Protein AF-A0A9Q1G4W9-F1 (afdb_monomer_lite)

pLDDT: mean 77.91, std 21.36, range [30.56, 98.06]

Organism: Synaphobranchus kaupii (NCBI:txid118154)

Secondary structure (DSSP, 8-state):
------------------------------------------TTS--TTS-HHHHHHHHHHHHHHHHHHHHHHHHHHHHHHHHHHHHHHHHHHHHHHHHHHHHHHHHHHHHHHHHHHHHTS-------GGG----BTTB--S--TT-----HHHHHHHHHHHHHHHHHHHHHHHHHHHHHHHHHHHHHHHHHHHHHHHHHHHHHHHHHHHHHSS---HHHHHHHTT-HHHHHHHHHHHHHHHHHHHHHHHHHHHHHHHHHHHHHHHHHHHHHHHHHHHHHHHHHHHHHHHHHHHHHHHHHHHHHHHHHHHHHHHHHHHHHHHHHHHHHHHHHHHHHSS--PPPP--PPPP-----------------------------

Sequence (379 aa):
MKKREKAGDEDEQEDSDEDSDEGSDWDELESDEESESGCPLDDSVCPPCMYPELFENTLQLRARKLDLEELIVEERKSCDALRKECDALAKKEKIVQSSLKAAEGDLELFDREKQQKLNELDVVVPLRLHQIEFLTNGVLPSDLSDSLVLNTKTLLSLQDRIRQLLVEKSDQGELYRQARHRHYQLIHDRKDMENRIHELEERCEAMMMAKFGQLVDLEALQTLSGNRVVEELKNDSKIKEAQHTNELKHCKVKLTEAKQALMEVSRKHTERVCTLNCLLKEKKDLEAKLDTRQKKMGAQFRDQRCEEDERHRLQKIVASQAEEMETLRQEITMLSHKGGHVLPPTQSLPSPYHNDRPHPHLRSGGAPSSLPSSQQSLD

Foldseek 3Di:
DDDDDDDDDDDDDDPPPPPPPPPPPPPPPPPPPPDDDDDPDPLVDDDPPDDVVVSVVVVVVVVVVVVVVVVVVVVVVVVVVVVVVVVVVVVVVVVVVVVVVVVVVVVVVVVVVVVVVVVPDDDDDDDDPVVDPDDDVNDDDPDCPVPDDDDPVVVVVVVVVVVVVVVVVVVVVVVVVVVVVVVVVVVVVVVVVVVVVVVVVVVLQVVCCVPPVHDDPPVVVVCVVPDPVVVVVVVVVVVVVVVVVVVVVVVVVVVVVVVVVVVVVVVVVVVVVVVVVVVVVVVVVVVVVVVVVVVVVVVVVVVVVVVVVVVVVVVVVVVVVVVVVVVVVVVVVQVPDPDDDDDDDDDDDDDDDDDDDDDDDDDDDDDDDDDDDDDDDDD

Radius of gyration: 52.62 Å; chains: 1; bounding box: 93×76×180 Å

Structure (mmCIF, N/CA/C/O backbone):
data_AF-A0A9Q1G4W9-F1
#
_entry.id   AF-A0A9Q1G4W9-F1
#
loop_
_atom_site.group_PDB
_atom_site.id
_atom_site.type_symbol
_atom_site.label_atom_id
_atom_site.label_alt_id
_atom_site.label_comp_id
_atom_site.label_asym_id
_atom_site.label_entity_id
_atom_site.label_seq_id
_atom_site.pdbx_PDB_ins_code
_atom_site.Cartn_x
_atom_site.Cartn_y
_atom_site.Cartn_z
_atom_site.occupancy
_atom_site.B_iso_or_equiv
_atom_site.auth_seq_id
_atom_site.auth_comp_id
_atom_site.auth_asym_id
_atom_site.auth_atom_id
_atom_site.pdbx_PDB_model_num
ATOM 1 N N . MET A 1 1 ? 27.874 -20.796 27.595 1.00 43.91 1 MET A N 1
ATOM 2 C CA . MET A 1 1 ? 27.016 -21.060 26.420 1.00 43.91 1 MET A CA 1
ATOM 3 C C . MET A 1 1 ? 26.679 -19.727 25.774 1.00 43.91 1 MET A C 1
ATOM 5 O O . MET A 1 1 ? 26.163 -18.851 26.453 1.00 43.91 1 MET A O 1
ATOM 9 N N . LYS A 1 2 ? 27.098 -19.543 24.518 1.00 39.62 2 LYS A N 1
ATOM 10 C CA . LYS A 1 2 ? 26.954 -18.305 23.738 1.00 39.62 2 LYS A CA 1
ATOM 11 C C . LYS A 1 2 ? 25.473 -18.034 23.451 1.00 39.62 2 LYS A C 1
ATOM 13 O O . LYS A 1 2 ? 24.820 -18.876 22.843 1.00 39.62 2 LYS A O 1
ATOM 18 N N . LYS A 1 3 ? 24.963 -16.869 23.858 1.00 46.75 3 LYS A N 1
ATOM 19 C CA . LYS A 1 3 ? 23.650 -16.367 23.440 1.00 46.75 3 LYS A CA 1
ATOM 20 C C . LYS A 1 3 ? 23.860 -15.605 22.132 1.00 46.75 3 LYS A C 1
ATOM 22 O O . LYS A 1 3 ? 24.519 -14.573 22.123 1.00 46.75 3 LYS A O 1
ATOM 27 N N . ARG A 1 4 ? 23.411 -16.208 21.032 1.00 44.25 4 ARG A N 1
ATOM 28 C CA . ARG A 1 4 ? 23.495 -15.676 19.670 1.00 44.25 4 ARG A CA 1
ATOM 29 C C . ARG A 1 4 ? 22.328 -14.712 19.457 1.00 44.25 4 ARG A C 1
ATOM 31 O O . ARG A 1 4 ? 21.195 -15.041 19.806 1.00 44.25 4 ARG A O 1
ATOM 38 N N . GLU A 1 5 ? 22.656 -13.534 18.948 1.00 38.62 5 GLU A N 1
ATOM 39 C CA . GLU A 1 5 ? 21.749 -12.442 18.607 1.00 38.62 5 GLU A CA 1
ATOM 40 C C . GLU A 1 5 ? 20.739 -12.861 17.535 1.00 38.62 5 GLU A C 1
ATOM 42 O O . GLU A 1 5 ? 21.047 -13.641 16.631 1.00 38.62 5 GLU A O 1
ATOM 47 N N . LYS A 1 6 ? 19.519 -12.339 17.669 1.00 42.19 6 LYS A N 1
ATOM 48 C CA . LYS A 1 6 ? 18.437 -12.456 16.697 1.00 42.19 6 LYS A CA 1
ATOM 49 C C . LYS A 1 6 ? 18.378 -11.120 15.958 1.00 42.19 6 LYS A C 1
ATOM 51 O O . LYS A 1 6 ? 17.926 -10.138 16.535 1.00 42.19 6 LYS A O 1
ATOM 56 N N . ALA A 1 7 ? 18.888 -11.103 14.730 1.00 33.91 7 ALA A N 1
ATOM 57 C CA . ALA A 1 7 ? 18.624 -10.041 13.771 1.00 33.91 7 ALA A CA 1
ATOM 58 C C . ALA A 1 7 ? 17.139 -10.121 13.389 1.00 33.91 7 ALA A C 1
ATOM 60 O O . ALA A 1 7 ? 16.666 -11.184 12.976 1.00 33.91 7 ALA A O 1
ATOM 61 N N . GLY A 1 8 ? 16.411 -9.043 13.666 1.00 32.50 8 GLY A N 1
ATOM 62 C CA . GLY A 1 8 ? 15.056 -8.808 13.192 1.00 32.50 8 GLY A CA 1
ATOM 63 C C . GLY A 1 8 ? 15.147 -8.098 11.853 1.00 32.50 8 GLY A C 1
ATOM 64 O O . GLY A 1 8 ? 15.756 -7.039 11.762 1.00 32.50 8 GLY A O 1
ATOM 65 N N . ASP A 1 9 ? 14.616 -8.787 10.861 1.00 38.16 9 ASP A N 1
ATOM 66 C CA . ASP A 1 9 ? 14.353 -8.398 9.486 1.00 38.16 9 ASP A CA 1
ATOM 67 C C . ASP A 1 9 ? 13.127 -7.468 9.508 1.00 38.16 9 ASP A C 1
ATOM 69 O O . ASP A 1 9 ? 12.034 -7.915 9.859 1.00 38.16 9 ASP A O 1
ATOM 73 N N . GLU A 1 10 ? 13.326 -6.175 9.261 1.00 37.59 10 GLU A N 1
ATOM 74 C CA . GLU A 1 10 ? 12.255 -5.188 9.070 1.00 37.59 10 GLU A CA 1
ATOM 75 C C . GLU A 1 10 ? 12.551 -4.439 7.771 1.00 37.59 10 GLU A C 1
ATOM 77 O O . GLU A 1 10 ? 13.045 -3.314 7.774 1.00 37.59 10 GLU A O 1
ATOM 82 N N . ASP A 1 11 ? 12.284 -5.130 6.664 1.00 36.97 11 ASP A N 1
ATOM 83 C CA . ASP A 1 11 ? 12.221 -4.559 5.328 1.00 36.97 11 ASP A CA 1
ATOM 84 C C . ASP A 1 11 ? 10.753 -4.260 4.961 1.00 36.97 11 ASP A C 1
ATOM 86 O O . ASP A 1 11 ? 9.868 -5.110 5.076 1.00 36.97 11 ASP A O 1
ATOM 90 N N . GLU A 1 12 ? 10.574 -3.024 4.484 1.00 39.44 12 GLU A N 1
ATOM 91 C CA . GLU A 1 12 ? 9.625 -2.571 3.459 1.00 39.44 12 GLU A CA 1
ATOM 92 C C . GLU A 1 12 ? 8.182 -2.195 3.845 1.00 39.44 12 GLU A C 1
ATOM 94 O O . GLU A 1 12 ? 7.279 -3.024 3.945 1.00 39.44 12 GLU A O 1
ATOM 99 N N . GLN A 1 13 ? 7.949 -0.876 3.880 1.00 38.09 13 GLN A N 1
ATOM 100 C CA . GLN A 1 13 ? 6.971 -0.211 3.004 1.00 38.09 13 GLN A CA 1
ATOM 101 C C . GLN A 1 13 ? 7.275 1.298 2.963 1.00 38.09 13 GLN A C 1
ATOM 103 O O . GLN A 1 13 ? 6.731 2.090 3.730 1.00 38.09 13 GLN A O 1
ATOM 108 N N . GLU A 1 14 ? 8.206 1.693 2.092 1.00 37.97 14 GLU A N 1
ATOM 109 C CA . GLU A 1 14 ? 8.273 3.070 1.595 1.00 37.97 14 GLU A CA 1
ATOM 110 C C . GLU A 1 14 ? 7.420 3.127 0.323 1.00 37.97 14 GLU A C 1
ATOM 112 O O . GLU A 1 14 ? 7.836 2.654 -0.734 1.00 37.97 14 GLU A O 1
ATOM 117 N N . ASP A 1 15 ? 6.209 3.677 0.436 1.00 36.97 15 ASP A N 1
ATOM 118 C CA . ASP A 1 15 ? 5.408 4.105 -0.712 1.00 36.97 15 ASP A CA 1
ATOM 119 C C . ASP A 1 15 ? 6.130 5.282 -1.389 1.00 36.97 15 ASP A C 1
ATOM 121 O O . ASP A 1 15 ? 5.952 6.453 -1.042 1.00 36.97 15 ASP A O 1
ATOM 125 N N . SER A 1 16 ? 7.014 4.956 -2.330 1.00 36.72 16 SER A N 1
ATOM 126 C CA . SER A 1 16 ? 7.622 5.913 -3.247 1.00 36.72 16 SER A CA 1
ATOM 127 C C . SER A 1 16 ? 6.663 6.138 -4.415 1.00 36.72 16 SER A C 1
ATOM 129 O O . SER A 1 16 ? 6.808 5.533 -5.475 1.00 36.72 16 SER A O 1
ATOM 131 N N . ASP A 1 17 ? 5.667 7.003 -4.206 1.00 38.59 17 ASP A N 1
ATOM 132 C CA . ASP A 1 17 ? 4.884 7.622 -5.281 1.00 38.59 17 ASP A CA 1
ATOM 133 C C . ASP A 1 17 ? 5.804 8.569 -6.074 1.00 38.59 17 ASP A C 1
ATOM 135 O O . ASP A 1 17 ? 5.882 9.776 -5.830 1.00 38.59 17 ASP A O 1
ATOM 139 N N . GLU A 1 18 ? 6.563 7.996 -7.004 1.00 35.53 18 GLU A N 1
ATOM 140 C CA . GLU A 1 18 ? 7.383 8.724 -7.967 1.00 35.53 18 GLU A CA 1
ATOM 141 C C . GLU A 1 18 ? 6.495 9.084 -9.171 1.00 35.53 18 GLU A C 1
ATOM 143 O O . GLU A 1 18 ? 6.496 8.413 -10.202 1.00 35.53 18 GLU A O 1
ATOM 148 N N . ASP A 1 19 ? 5.677 10.131 -9.011 1.00 38.66 19 ASP A N 1
ATOM 149 C CA . ASP A 1 19 ? 4.977 10.803 -10.116 1.00 38.66 19 ASP A CA 1
ATOM 150 C C . ASP A 1 19 ? 6.038 11.524 -10.967 1.00 38.66 19 ASP A C 1
ATOM 152 O O . ASP A 1 19 ? 6.340 12.708 -10.793 1.00 38.66 19 ASP A O 1
ATOM 156 N N . SER A 1 20 ? 6.686 10.760 -11.845 1.00 40.34 20 SER A N 1
ATOM 157 C CA . SER A 1 20 ? 7.607 11.276 -12.852 1.00 40.34 20 SER A CA 1
ATOM 158 C C . SER A 1 20 ? 6.774 11.791 -14.024 1.00 40.34 20 SER A C 1
ATOM 160 O O . SER A 1 20 ? 6.551 11.103 -15.021 1.00 40.34 20 SER A O 1
ATOM 162 N N . ASP A 1 21 ? 6.237 12.999 -13.855 1.00 42.56 21 ASP A N 1
ATOM 163 C CA . ASP A 1 21 ? 5.591 13.766 -14.917 1.00 42.56 21 ASP A CA 1
ATOM 164 C C . ASP A 1 21 ? 6.689 14.321 -15.840 1.00 42.56 21 ASP A C 1
ATOM 166 O O . ASP A 1 21 ? 7.080 15.488 -15.768 1.00 42.56 21 ASP A O 1
ATOM 170 N N . GLU A 1 22 ? 7.256 13.448 -16.681 1.00 41.25 22 GLU A N 1
ATOM 171 C CA . GLU A 1 22 ? 8.029 13.860 -17.854 1.00 41.25 22 GLU A CA 1
ATOM 172 C C . GLU A 1 22 ? 7.062 14.483 -18.868 1.00 41.25 22 GLU A C 1
ATOM 174 O O . GLU A 1 22 ? 6.638 13.878 -19.857 1.00 41.25 22 GLU A O 1
ATOM 179 N N . GLY A 1 23 ? 6.698 15.736 -18.598 1.00 43.25 23 GLY A N 1
ATOM 180 C CA . GLY A 1 23 ? 6.189 16.656 -19.595 1.00 43.25 23 GLY A CA 1
ATOM 181 C C . GLY A 1 23 ? 7.290 16.896 -20.616 1.00 43.25 23 GLY A C 1
ATOM 182 O O . GLY A 1 23 ? 8.074 17.832 -20.488 1.00 43.25 23 GLY A O 1
ATOM 183 N N . SER A 1 24 ? 7.367 16.021 -21.617 1.00 39.91 24 SER A N 1
ATOM 184 C CA . SER A 1 24 ? 8.093 16.288 -22.849 1.00 39.91 24 SER A CA 1
ATOM 185 C C . SER A 1 24 ? 7.351 17.403 -23.580 1.00 39.91 24 SER A C 1
ATOM 187 O O . SER A 1 24 ? 6.558 17.148 -24.487 1.00 39.91 24 SER A O 1
ATOM 189 N N . ASP A 1 25 ? 7.578 18.633 -23.124 1.00 46.66 25 ASP A N 1
ATOM 190 C CA . ASP A 1 25 ? 7.280 19.852 -23.856 1.00 46.66 25 ASP A CA 1
ATOM 191 C C . ASP A 1 25 ? 8.207 19.844 -25.069 1.00 46.66 25 ASP A C 1
ATOM 193 O O . ASP A 1 25 ? 9.359 20.280 -25.033 1.00 46.66 25 ASP A O 1
ATOM 197 N N . TRP A 1 26 ? 7.744 19.180 -26.125 1.00 44.66 26 TRP A N 1
ATOM 198 C CA . TRP A 1 26 ? 8.290 19.384 -27.449 1.00 44.66 26 TRP A CA 1
ATOM 199 C C . TRP A 1 26 ? 7.896 20.803 -27.818 1.00 44.66 26 TRP A C 1
ATOM 201 O O . TRP A 1 26 ? 6.848 21.000 -28.431 1.00 44.66 26 TRP A O 1
ATOM 211 N N . ASP A 1 27 ? 8.721 21.763 -27.389 1.00 43.75 27 ASP A N 1
ATOM 212 C CA . ASP A 1 27 ? 8.753 23.106 -27.942 1.00 43.75 27 ASP A CA 1
ATOM 213 C C . ASP A 1 27 ? 8.674 22.930 -29.458 1.00 43.75 27 ASP A C 1
ATOM 215 O O . ASP A 1 27 ? 9.600 22.430 -30.110 1.00 43.75 27 ASP A O 1
ATOM 219 N N . GLU A 1 28 ? 7.501 23.256 -29.992 1.00 48.75 28 GLU A N 1
ATOM 220 C CA . GLU A 1 28 ? 7.238 23.402 -31.406 1.00 48.75 28 GLU A CA 1
ATOM 221 C C . GLU A 1 28 ? 8.111 24.579 -31.833 1.00 48.75 28 GLU A C 1
ATOM 223 O O . GLU A 1 28 ? 7.704 25.738 -31.809 1.00 48.75 28 GLU A O 1
ATOM 228 N N . LEU A 1 29 ? 9.381 24.273 -32.117 1.00 43.78 29 LEU A N 1
ATOM 229 C CA . LEU A 1 29 ? 10.291 25.152 -32.819 1.00 43.78 29 LEU A CA 1
ATOM 230 C C . LEU A 1 29 ? 9.675 25.339 -34.199 1.00 43.78 29 LEU A C 1
ATOM 232 O O . LEU A 1 29 ? 9.968 24.604 -35.144 1.00 43.78 29 LEU A O 1
ATOM 236 N N . GLU A 1 30 ? 8.765 26.304 -34.267 1.00 51.41 30 GLU A N 1
ATOM 237 C CA . GLU A 1 30 ? 8.301 26.942 -35.478 1.00 51.41 30 GLU A CA 1
ATOM 238 C C . GLU A 1 30 ? 9.562 27.506 -36.135 1.00 51.41 30 GLU A C 1
ATOM 240 O O . GLU A 1 30 ? 10.079 28.572 -35.797 1.00 51.41 30 GLU A O 1
ATOM 245 N N . SER A 1 31 ? 10.159 26.673 -36.983 1.00 41.03 31 SER A N 1
ATOM 246 C CA . SER A 1 31 ? 11.290 27.033 -37.809 1.00 41.03 31 SER A CA 1
ATOM 247 C C . SER A 1 31 ? 10.754 28.021 -38.831 1.00 41.03 31 SER A C 1
ATOM 249 O O . SER A 1 31 ? 10.322 27.631 -39.915 1.00 41.03 31 SER A O 1
ATOM 251 N N . ASP A 1 32 ? 10.746 29.298 -38.454 1.00 46.50 32 ASP A N 1
ATOM 252 C CA . ASP A 1 32 ? 10.592 30.430 -39.360 1.00 46.50 32 ASP A CA 1
ATOM 253 C C . ASP A 1 32 ? 11.854 30.502 -40.234 1.00 46.50 32 ASP A C 1
ATOM 255 O O . ASP A 1 32 ? 12.732 31.352 -40.082 1.00 46.50 32 ASP A O 1
ATOM 259 N N . GLU A 1 33 ? 11.997 29.514 -41.122 1.00 43.78 33 GLU A N 1
ATOM 260 C CA . GLU A 1 33 ? 12.833 29.660 -42.299 1.00 43.78 33 GLU A CA 1
ATOM 261 C C . GLU A 1 33 ? 12.094 30.613 -43.236 1.00 43.78 33 GLU A C 1
ATOM 263 O O . GLU A 1 33 ? 11.344 30.201 -44.124 1.00 43.78 33 GLU A O 1
ATOM 268 N N . GLU A 1 34 ? 12.330 31.909 -43.030 1.00 52.03 34 GLU A N 1
ATOM 269 C CA . GLU A 1 34 ? 12.136 32.946 -44.038 1.00 52.03 34 GLU A CA 1
ATOM 270 C C . GLU A 1 34 ? 13.060 32.620 -45.227 1.00 52.03 34 GLU A C 1
ATOM 272 O O . GLU A 1 34 ? 14.165 33.144 -45.381 1.00 52.03 34 GLU A O 1
ATOM 277 N N . SER A 1 35 ? 12.631 31.655 -46.042 1.00 44.66 35 SER A N 1
ATOM 278 C CA . SER A 1 35 ? 13.308 31.231 -47.256 1.00 44.66 35 SER A CA 1
ATOM 279 C C . SER A 1 35 ? 12.804 32.070 -48.422 1.00 44.66 35 SER A C 1
ATOM 281 O O . SER A 1 35 ? 11.623 32.070 -48.775 1.00 44.66 35 SER A O 1
ATOM 283 N N . GLU A 1 36 ? 13.749 32.824 -48.973 1.00 47.97 36 GLU A N 1
ATOM 284 C CA . GLU A 1 36 ? 13.746 33.514 -50.255 1.00 47.97 36 GLU A CA 1
ATOM 285 C C 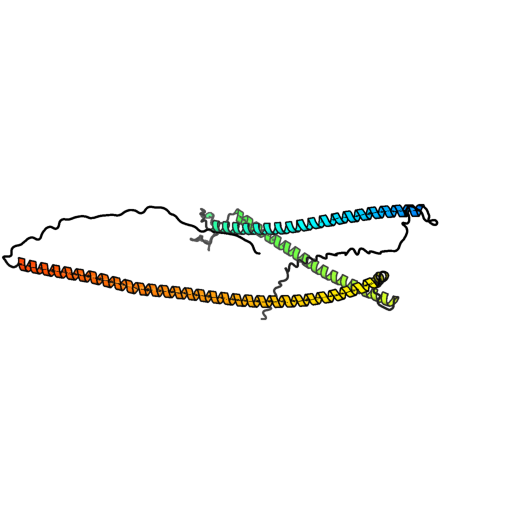. GLU A 1 36 ? 12.626 33.122 -51.234 1.00 47.97 36 GLU A C 1
ATOM 287 O O . GLU A 1 36 ? 12.597 32.023 -51.777 1.00 47.97 36 GLU A O 1
ATOM 292 N N . SER A 1 37 ? 11.786 34.107 -51.566 1.00 51.81 37 SER A N 1
ATOM 293 C CA . SER A 1 37 ? 11.359 34.447 -52.934 1.00 51.81 37 SER A CA 1
ATOM 294 C C . SER A 1 37 ? 11.455 33.326 -53.994 1.00 51.81 37 SER A C 1
ATOM 296 O O . SER A 1 37 ? 12.157 33.460 -55.000 1.00 51.81 37 SER A O 1
ATOM 298 N N . GLY A 1 38 ? 10.675 32.261 -53.835 1.00 44.47 38 GLY A N 1
ATOM 299 C CA . GLY A 1 38 ? 10.291 31.358 -54.914 1.00 44.47 38 GLY A CA 1
ATOM 300 C C . GLY A 1 38 ? 8.880 31.713 -55.366 1.00 44.47 38 GLY A C 1
ATOM 301 O O . GLY A 1 38 ? 7.966 31.762 -54.547 1.00 44.47 38 GLY A O 1
ATOM 302 N N . CYS A 1 39 ? 8.675 31.988 -56.658 1.00 49.97 39 CYS A N 1
ATOM 303 C CA . CYS A 1 39 ? 7.319 32.073 -57.214 1.00 49.97 39 CYS A CA 1
ATOM 304 C C . CYS A 1 39 ? 6.518 30.826 -56.795 1.00 49.97 39 CYS A C 1
ATOM 306 O O . CYS A 1 39 ? 7.111 29.746 -56.801 1.00 49.97 39 CYS A O 1
ATOM 308 N N . PRO A 1 40 ? 5.209 30.934 -56.488 1.00 49.94 40 PRO A N 1
ATOM 309 C CA . PRO A 1 40 ? 4.369 29.770 -56.232 1.00 49.94 40 PRO A CA 1
ATOM 310 C C . PRO A 1 40 ? 4.474 28.833 -57.435 1.00 49.94 40 PRO A C 1
ATOM 312 O O . PRO A 1 40 ? 3.951 29.130 -58.511 1.00 49.94 40 PRO A O 1
ATOM 315 N N . LEU A 1 41 ? 5.243 27.755 -57.294 1.00 57.28 41 LEU A N 1
ATOM 316 C CA . LEU A 1 41 ? 5.307 26.722 -58.310 1.00 57.28 41 LEU A CA 1
ATOM 317 C C . LEU A 1 41 ? 3.948 26.040 -58.270 1.00 57.28 41 LEU A C 1
ATOM 319 O O . LEU A 1 41 ? 3.539 25.507 -57.243 1.00 57.28 41 LEU A O 1
ATOM 323 N N . ASP A 1 42 ? 3.224 26.144 -59.375 1.00 60.91 42 ASP A N 1
ATOM 324 C CA . ASP A 1 42 ? 1.943 25.484 -59.543 1.00 60.91 42 ASP A CA 1
ATOM 325 C C . ASP A 1 42 ? 2.171 23.967 -59.522 1.00 60.91 42 ASP A C 1
ATOM 327 O O . ASP A 1 42 ? 2.592 23.367 -60.513 1.00 60.91 42 ASP A O 1
ATOM 331 N N . ASP A 1 43 ? 1.906 23.361 -58.364 1.00 62.53 43 ASP A N 1
ATOM 332 C CA . ASP A 1 43 ? 1.990 21.923 -58.092 1.00 62.53 43 ASP A CA 1
ATOM 333 C C . ASP A 1 43 ? 1.112 21.076 -59.038 1.00 62.53 43 ASP A C 1
ATOM 335 O O . ASP A 1 43 ? 1.184 19.849 -59.009 1.00 62.53 43 ASP A O 1
ATOM 339 N N . SER A 1 44 ? 0.283 21.698 -59.885 1.00 64.50 44 SER A N 1
ATOM 340 C CA . SER A 1 44 ? -0.507 21.013 -60.909 1.00 64.50 44 SER A CA 1
ATOM 341 C C . SER A 1 44 ? 0.236 20.782 -62.236 1.00 64.50 44 SER A C 1
ATOM 343 O O . SER A 1 44 ? -0.241 20.014 -63.077 1.00 64.50 44 SER A O 1
ATOM 345 N N . VAL A 1 45 ? 1.419 21.380 -62.438 1.00 71.25 45 VAL A N 1
ATOM 346 C CA . VAL A 1 45 ? 2.174 21.282 -63.699 1.00 71.25 45 VAL A CA 1
ATOM 347 C C . VAL A 1 45 ? 3.308 20.260 -63.596 1.00 71.25 45 VAL A C 1
ATOM 349 O O . VAL A 1 45 ? 4.305 20.468 -62.908 1.00 71.25 45 VAL A O 1
ATOM 352 N N . CYS A 1 46 ? 3.189 19.163 -64.351 1.00 72.56 46 CYS A N 1
ATOM 353 C CA . CYS A 1 46 ? 4.237 18.146 -64.452 1.00 72.56 46 CYS A CA 1
ATOM 354 C C . CYS A 1 46 ? 5.522 18.740 -65.072 1.00 72.56 46 CYS A C 1
ATOM 356 O O . CYS A 1 46 ? 5.465 19.281 -66.183 1.00 72.56 46 CYS A O 1
ATOM 358 N N . PRO A 1 47 ? 6.696 18.609 -64.423 1.00 77.81 47 PRO A N 1
ATOM 359 C CA . PRO A 1 47 ? 7.954 19.107 -64.969 1.00 77.81 47 PRO A CA 1
ATOM 360 C C . PRO A 1 47 ? 8.312 18.480 -66.334 1.00 77.81 47 PRO A C 1
ATOM 362 O O . PRO A 1 47 ? 8.019 17.301 -66.556 1.00 77.81 47 PRO A O 1
ATOM 365 N N . PRO A 1 48 ? 9.013 19.202 -67.238 1.00 66.69 48 PRO A N 1
ATOM 366 C CA . PRO A 1 48 ? 9.213 18.798 -68.642 1.00 66.69 48 PRO A CA 1
ATOM 367 C C . PRO A 1 48 ? 10.013 17.503 -68.884 1.00 66.69 48 PRO A C 1
ATOM 369 O O . PRO A 1 48 ? 10.151 17.071 -70.025 1.00 66.69 48 PRO A O 1
ATOM 372 N N . CYS A 1 49 ? 10.581 16.899 -67.841 1.00 60.59 49 CYS A N 1
ATOM 373 C CA . CYS A 1 49 ? 11.455 15.725 -67.899 1.00 60.59 49 CYS A CA 1
ATOM 374 C C . CYS A 1 49 ? 10.971 14.554 -67.025 1.00 60.59 49 CYS A C 1
ATOM 376 O O . CYS A 1 49 ? 11.717 13.598 -66.813 1.00 60.59 49 CYS A O 1
ATOM 378 N N . MET A 1 50 ? 9.735 14.614 -66.522 1.00 73.44 50 MET A N 1
ATOM 379 C CA . MET A 1 50 ? 9.156 13.588 -65.654 1.00 73.44 50 MET A CA 1
ATOM 380 C C . MET A 1 50 ? 8.049 12.794 -66.349 1.00 73.44 50 MET A C 1
ATOM 382 O O . MET A 1 50 ? 7.301 13.319 -67.172 1.00 73.44 50 MET A O 1
ATOM 386 N N . TYR A 1 51 ? 7.938 11.510 -66.001 1.00 81.25 51 TYR A N 1
ATOM 387 C CA . TYR A 1 51 ? 6.838 10.661 -66.448 1.00 81.25 51 TYR A CA 1
ATOM 388 C C . TYR A 1 51 ? 5.529 11.126 -65.781 1.00 81.25 51 TYR A C 1
ATOM 390 O O . TYR A 1 51 ? 5.481 11.156 -64.548 1.00 81.25 51 TYR A O 1
ATOM 398 N N . PRO A 1 52 ? 4.467 11.449 -66.545 1.00 80.31 52 PRO A N 1
ATOM 399 C CA . PRO A 1 52 ? 3.218 11.991 -65.995 1.00 80.31 52 PRO A CA 1
ATOM 400 C C . PRO A 1 52 ? 2.567 11.107 -64.922 1.00 80.31 52 PRO A C 1
ATOM 402 O O . PRO A 1 52 ? 2.089 11.615 -63.913 1.00 80.31 52 PRO A O 1
ATOM 405 N N . GLU A 1 53 ? 2.627 9.781 -65.089 1.00 83.38 53 GLU A N 1
ATOM 406 C CA . GLU A 1 53 ? 2.088 8.810 -64.123 1.00 83.38 53 GLU A CA 1
ATOM 407 C C . GLU A 1 53 ? 2.797 8.880 -62.759 1.00 83.38 53 GLU A C 1
ATOM 409 O O . GLU A 1 53 ? 2.167 8.732 -61.713 1.00 83.38 53 GLU A O 1
ATOM 414 N N . LEU A 1 54 ? 4.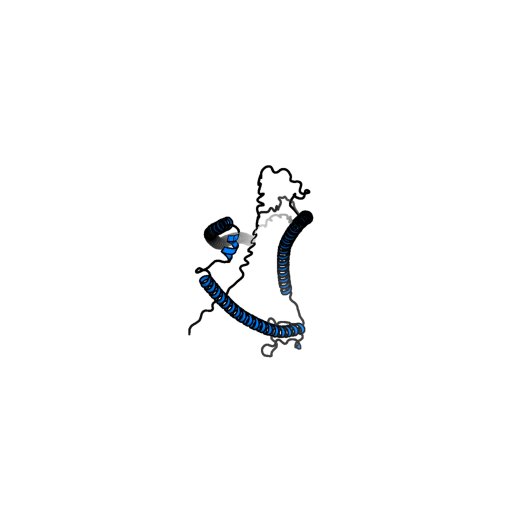111 9.137 -62.750 1.00 83.06 54 LEU A N 1
ATOM 415 C CA . LEU A 1 54 ? 4.890 9.268 -61.516 1.00 83.06 54 LEU A CA 1
ATOM 416 C C . LEU A 1 54 ? 4.532 10.563 -60.775 1.00 83.06 54 LEU A C 1
ATOM 418 O O . LEU A 1 54 ? 4.455 10.571 -59.547 1.00 83.06 54 LEU A O 1
ATOM 422 N N . PHE A 1 55 ? 4.295 11.647 -61.516 1.00 84.19 55 PHE A N 1
ATOM 423 C CA . PHE A 1 55 ? 3.885 12.933 -60.957 1.00 84.19 55 PHE A CA 1
ATOM 424 C C . PHE A 1 55 ? 2.484 12.859 -60.331 1.00 84.19 55 PHE A C 1
ATOM 426 O O . PHE A 1 55 ? 2.311 13.246 -59.177 1.00 84.19 55 PHE A O 1
ATOM 433 N N . GLU A 1 56 ? 1.512 12.268 -61.031 1.00 86.00 56 GLU A N 1
ATOM 434 C CA . GLU A 1 56 ? 0.150 12.081 -60.513 1.00 86.00 56 GLU A CA 1
ATOM 435 C C . GLU A 1 56 ? 0.123 11.166 -59.277 1.00 86.00 56 GLU A C 1
ATOM 437 O O . GLU A 1 56 ? -0.521 11.489 -58.279 1.00 86.00 56 GLU A O 1
ATOM 442 N N . ASN A 1 57 ? 0.893 10.073 -59.289 1.00 89.25 57 ASN A N 1
ATOM 443 C CA . ASN A 1 57 ? 1.051 9.207 -58.119 1.00 89.25 57 ASN A CA 1
ATOM 444 C C . ASN A 1 57 ? 1.664 9.973 -56.932 1.00 89.25 57 ASN A C 1
ATOM 446 O O . ASN A 1 57 ? 1.182 9.867 -55.808 1.00 89.25 57 ASN A O 1
ATOM 450 N N . THR A 1 58 ? 2.665 10.823 -57.177 1.00 88.00 58 THR A N 1
ATOM 451 C CA . THR A 1 58 ? 3.280 11.655 -56.129 1.00 88.00 58 THR A CA 1
ATOM 452 C C . THR A 1 58 ? 2.274 12.633 -55.510 1.00 88.00 58 THR A C 1
ATOM 454 O O . THR A 1 58 ? 2.251 12.786 -54.288 1.00 88.00 58 THR A O 1
ATOM 457 N N . LEU A 1 59 ? 1.405 13.253 -56.316 1.00 86.62 59 LEU A N 1
ATOM 458 C CA . LEU A 1 59 ? 0.331 14.124 -55.820 1.00 86.62 59 LEU A CA 1
ATOM 459 C C . LEU A 1 59 ? -0.706 13.348 -54.997 1.00 86.62 59 LEU A C 1
ATOM 461 O O . LEU A 1 59 ? -1.096 13.802 -53.922 1.00 86.62 59 LEU A O 1
ATOM 465 N N . GLN A 1 60 ? -1.106 12.156 -55.447 1.00 90.38 60 GLN A N 1
ATOM 466 C CA . GLN A 1 60 ? -2.019 11.287 -54.697 1.00 90.38 60 GLN A CA 1
ATOM 467 C C . GLN A 1 60 ? -1.410 10.821 -53.368 1.00 90.38 60 GLN A C 1
ATOM 469 O O . GLN A 1 60 ? -2.089 10.824 -52.342 1.00 90.38 60 GLN A O 1
ATOM 474 N N . LEU A 1 61 ? -0.124 10.454 -53.356 1.00 91.06 61 LEU A N 1
ATOM 475 C CA . LEU A 1 61 ? 0.597 10.095 -52.134 1.00 91.06 61 LEU A CA 1
ATOM 476 C C . LEU A 1 61 ? 0.713 11.284 -51.177 1.00 91.06 61 LEU A C 1
ATOM 478 O O . LEU A 1 61 ? 0.584 11.091 -49.972 1.00 91.06 61 LEU A O 1
ATOM 482 N N . ARG A 1 62 ? 0.909 12.503 -51.694 1.00 92.00 62 ARG A N 1
ATOM 483 C CA . ARG A 1 62 ? 0.929 13.733 -50.890 1.00 92.00 62 ARG A CA 1
ATOM 484 C C . ARG A 1 62 ? -0.436 14.017 -50.261 1.00 92.00 62 ARG A C 1
ATOM 486 O O . ARG A 1 62 ? -0.489 14.269 -49.064 1.00 92.00 62 ARG A O 1
ATOM 493 N N . ALA A 1 63 ? -1.519 13.923 -51.033 1.00 92.50 63 ALA A N 1
ATOM 494 C CA . ALA A 1 63 ? -2.879 14.082 -50.515 1.00 92.50 63 ALA A CA 1
ATOM 495 C C . ALA A 1 63 ? -3.183 13.036 -49.431 1.00 92.50 63 ALA A C 1
ATOM 497 O O . ALA A 1 63 ? -3.556 13.384 -48.318 1.00 92.50 63 ALA A O 1
ATOM 498 N N . ARG A 1 64 ? -2.878 11.760 -49.701 1.00 94.56 64 ARG A N 1
ATOM 499 C CA . ARG A 1 64 ? -3.049 10.680 -48.723 1.00 94.56 64 ARG A CA 1
ATOM 500 C C . ARG A 1 64 ? -2.184 10.866 -47.472 1.00 94.56 64 ARG A C 1
ATOM 502 O O . ARG A 1 64 ? -2.596 10.463 -46.390 1.00 94.56 64 ARG A O 1
ATOM 509 N N . LYS A 1 65 ? -0.977 11.428 -47.603 1.00 94.75 65 LYS A N 1
ATOM 510 C CA . LYS A 1 65 ? -0.115 11.762 -46.461 1.00 94.75 65 LYS A CA 1
ATOM 511 C C . LYS A 1 65 ? -0.779 12.819 -45.579 1.00 94.75 65 LYS A C 1
ATOM 513 O O . LYS A 1 65 ? -0.809 12.621 -44.373 1.00 94.75 65 LYS A O 1
ATOM 518 N N . LEU A 1 66 ? -1.333 13.876 -46.176 1.00 94.12 66 LEU A N 1
ATOM 519 C CA . LEU A 1 66 ? -2.044 14.931 -45.448 1.00 94.12 66 LEU A CA 1
ATOM 520 C C . LEU A 1 66 ? -3.272 14.382 -44.709 1.00 94.12 66 LEU A C 1
ATOM 522 O O . LEU A 1 66 ? -3.415 14.651 -43.522 1.00 94.12 66 LEU A O 1
ATOM 526 N N . ASP A 1 67 ? -4.081 13.535 -45.356 1.00 96.00 67 ASP A N 1
ATOM 527 C CA . ASP A 1 67 ? -5.234 12.888 -44.706 1.00 96.00 67 ASP A CA 1
ATOM 528 C C . ASP A 1 67 ? -4.801 12.040 -43.491 1.00 96.00 67 ASP A C 1
ATOM 530 O O . ASP A 1 67 ? -5.451 12.029 -42.447 1.00 96.00 67 ASP A O 1
ATOM 534 N N . LEU A 1 68 ? -3.679 11.316 -43.611 1.00 94.25 68 LEU A N 1
ATOM 535 C CA . LEU A 1 68 ? -3.123 10.527 -42.509 1.00 94.25 68 LEU A CA 1
ATOM 536 C C . LEU A 1 68 ? -2.556 11.409 -41.391 1.00 94.25 68 LEU A C 1
ATOM 538 O O . LEU A 1 68 ? -2.683 11.050 -40.224 1.00 94.25 68 LEU A O 1
ATOM 542 N N . GLU A 1 69 ? -1.930 12.538 -41.722 1.00 94.94 69 GLU A N 1
ATOM 543 C CA . GLU A 1 69 ? -1.433 13.509 -40.741 1.00 94.94 69 GLU A CA 1
ATOM 544 C C . GLU A 1 69 ? -2.591 14.144 -39.959 1.00 94.94 69 GLU A C 1
ATOM 546 O O . GLU A 1 69 ? -2.515 14.213 -38.732 1.00 94.94 69 GLU A O 1
ATOM 551 N N . GLU A 1 70 ? -3.689 14.510 -40.627 1.00 96.31 70 GLU A N 1
ATOM 552 C CA . GLU A 1 70 ? -4.908 15.006 -39.976 1.00 96.31 70 GLU A CA 1
ATOM 553 C C . GLU A 1 70 ? -5.504 13.953 -39.031 1.00 96.31 70 GLU A C 1
ATOM 555 O O . GLU A 1 70 ? -5.719 14.243 -37.852 1.00 96.31 70 GLU A O 1
ATOM 560 N N . LEU A 1 71 ? -5.645 12.702 -39.487 1.00 97.00 71 LEU A N 1
ATOM 561 C CA . LEU A 1 71 ? -6.105 11.588 -38.647 1.00 97.00 71 LEU A CA 1
ATOM 562 C C . LEU A 1 71 ? -5.197 11.352 -37.431 1.00 97.00 71 LEU A C 1
ATOM 564 O O . LEU A 1 71 ? -5.688 11.105 -36.332 1.00 97.00 71 LEU A O 1
ATOM 568 N N . ILE A 1 72 ? -3.873 11.445 -37.593 1.00 94.69 72 ILE A N 1
ATOM 569 C CA . ILE A 1 72 ? -2.926 11.316 -36.475 1.00 94.69 72 ILE A CA 1
ATOM 570 C C . ILE A 1 72 ? -3.127 12.450 -35.467 1.00 94.69 72 ILE A C 1
ATOM 572 O O . ILE A 1 72 ? -3.086 12.204 -34.261 1.00 94.69 72 ILE A O 1
ATOM 576 N N . VAL A 1 73 ? -3.334 13.684 -35.928 1.00 96.75 73 VAL A N 1
ATOM 577 C CA . VAL A 1 73 ? -3.583 14.832 -35.046 1.00 96.75 73 VAL A CA 1
ATOM 578 C C . VAL A 1 73 ? -4.913 14.677 -34.302 1.00 96.75 73 VAL A C 1
ATOM 580 O O . VAL A 1 73 ? -4.978 14.969 -33.107 1.00 96.75 73 VAL A O 1
ATOM 583 N N . GLU A 1 74 ? -5.965 14.199 -34.965 1.00 97.00 74 GLU A N 1
ATOM 584 C CA . GLU A 1 74 ? -7.261 13.921 -34.335 1.00 97.00 74 GLU A CA 1
ATOM 585 C C . GLU A 1 74 ? -7.176 12.798 -33.294 1.00 97.00 74 GLU A C 1
ATOM 587 O O . GLU A 1 74 ? -7.638 12.972 -32.163 1.00 97.00 74 GLU A O 1
ATOM 592 N N . GLU A 1 75 ? -6.524 11.682 -33.626 1.00 95.12 75 GLU A N 1
ATOM 593 C CA . GLU A 1 75 ? -6.305 10.571 -32.694 1.00 95.12 75 GLU A CA 1
ATOM 594 C C . GLU A 1 75 ? -5.448 10.995 -31.495 1.00 95.12 75 GLU A C 1
ATOM 596 O O . GLU A 1 75 ? -5.754 10.636 -30.358 1.00 95.12 75 GLU A O 1
ATOM 601 N N . ARG A 1 76 ? -4.421 11.832 -31.701 1.00 95.88 76 ARG A N 1
ATOM 602 C CA . ARG A 1 76 ? -3.636 12.415 -30.597 1.00 95.88 76 ARG A CA 1
ATOM 603 C C . ARG A 1 76 ? -4.503 13.263 -29.668 1.00 95.88 76 ARG A C 1
ATOM 605 O O . ARG A 1 76 ? -4.468 13.056 -28.458 1.00 95.88 76 ARG A O 1
ATOM 612 N N . LYS A 1 77 ? -5.344 14.147 -30.217 1.00 97.81 77 LYS A N 1
ATOM 613 C CA . LYS A 1 77 ? -6.299 14.943 -29.422 1.00 97.81 77 LYS A CA 1
ATOM 614 C C . LYS A 1 77 ? -7.264 14.052 -28.633 1.00 97.81 77 LYS A C 1
ATOM 616 O O . LYS A 1 77 ? -7.572 14.363 -27.483 1.00 97.81 77 LYS A O 1
ATOM 621 N N . SER A 1 78 ? -7.721 12.948 -29.228 1.00 96.69 78 SER A N 1
ATOM 622 C CA . SER A 1 78 ? -8.562 11.945 -28.563 1.00 96.69 78 SER A CA 1
ATOM 623 C C . SER A 1 78 ? -7.820 11.245 -27.415 1.00 96.69 78 SER A C 1
ATOM 625 O O . SER A 1 78 ? -8.343 11.154 -26.303 1.00 96.69 78 SER A O 1
ATOM 627 N N . CYS A 1 79 ? -6.568 10.835 -27.637 1.00 95.50 79 CYS A N 1
ATOM 628 C CA . CYS A 1 79 ? -5.717 10.224 -26.614 1.00 95.50 79 CYS A CA 1
ATOM 629 C C . CYS A 1 79 ? -5.484 11.167 -25.427 1.00 95.50 79 CYS A C 1
ATOM 631 O O . CYS A 1 79 ? -5.620 10.749 -24.278 1.00 95.50 79 CYS A O 1
ATOM 633 N N . ASP A 1 80 ? -5.201 12.444 -25.688 1.00 96.62 80 ASP A N 1
ATOM 634 C CA . ASP A 1 80 ? -4.997 13.447 -24.639 1.00 96.62 80 ASP A CA 1
ATOM 635 C C . ASP A 1 80 ? -6.278 13.728 -23.845 1.00 96.62 80 ASP A C 1
ATOM 637 O O . ASP A 1 80 ? -6.230 13.935 -22.629 1.00 96.62 80 ASP A O 1
ATOM 641 N N . ALA A 1 81 ? -7.439 13.724 -24.509 1.00 97.12 81 ALA A N 1
ATOM 642 C CA . ALA A 1 81 ? -8.731 13.853 -23.842 1.00 97.12 81 ALA A CA 1
ATOM 643 C C . ALA A 1 81 ? -9.007 12.654 -22.921 1.00 97.12 81 ALA A C 1
ATOM 645 O O . ALA A 1 81 ? -9.312 12.849 -21.743 1.00 97.12 81 ALA A O 1
ATOM 646 N N . LEU A 1 82 ? -8.816 11.427 -23.417 1.00 96.50 82 LEU A N 1
ATOM 647 C CA . LEU A 1 82 ? -8.977 10.205 -22.625 1.00 96.50 82 LEU A CA 1
ATOM 648 C C . LEU A 1 82 ? -7.988 10.141 -21.459 1.00 96.50 82 LEU A C 1
ATOM 650 O O . LEU A 1 82 ? -8.369 9.751 -20.358 1.00 96.50 82 LEU A O 1
ATOM 654 N N . ARG A 1 83 ? -6.739 10.577 -21.656 1.00 97.00 83 ARG A N 1
ATOM 655 C CA . ARG A 1 83 ? -5.738 10.644 -20.583 1.00 97.00 83 ARG A CA 1
ATOM 656 C C . ARG A 1 83 ? -6.197 11.570 -19.456 1.00 97.00 83 ARG A C 1
ATOM 658 O O . ARG A 1 83 ? -6.203 11.163 -18.298 1.00 97.00 83 ARG A O 1
ATOM 665 N N . LYS A 1 84 ? -6.698 12.765 -19.792 1.00 97.75 84 LYS A N 1
ATOM 666 C CA . LYS A 1 84 ? -7.264 13.707 -18.808 1.00 97.75 84 LYS A CA 1
ATOM 667 C C . LYS A 1 84 ? -8.476 13.128 -18.073 1.00 97.75 84 LYS A C 1
ATOM 669 O O . LYS A 1 84 ? -8.636 13.372 -16.876 1.00 97.75 84 LYS A O 1
ATOM 674 N N . GLU A 1 85 ? -9.331 12.371 -18.761 1.00 97.62 85 GLU A N 1
ATOM 675 C CA . GLU A 1 85 ? -10.463 11.680 -18.132 1.00 97.62 85 GLU A CA 1
ATOM 676 C C . GLU A 1 85 ? -10.003 10.577 -17.173 1.00 97.62 85 GLU A C 1
ATOM 678 O O . GLU A 1 85 ? -10.512 10.508 -16.052 1.00 97.62 85 GLU A O 1
ATOM 683 N N . CYS A 1 86 ? -9.013 9.771 -17.561 1.00 95.69 86 CYS A N 1
ATOM 684 C CA . CYS A 1 86 ? -8.397 8.763 -16.698 1.00 95.69 86 CYS A CA 1
ATOM 685 C C . CYS A 1 86 ? -7.802 9.394 -15.435 1.00 95.69 86 CYS A C 1
ATOM 687 O O . CYS A 1 86 ? -8.113 8.945 -14.333 1.00 95.69 86 CYS A O 1
ATOM 689 N N . ASP A 1 87 ? -7.039 10.481 -15.563 1.00 97.06 87 ASP A N 1
ATOM 690 C CA . ASP A 1 87 ? -6.444 11.177 -14.416 1.00 97.06 87 ASP A CA 1
ATOM 691 C C . ASP A 1 87 ? -7.520 11.769 -13.492 1.00 97.06 87 ASP A C 1
ATOM 693 O O . ASP A 1 87 ? -7.413 11.730 -12.261 1.00 97.06 87 ASP A O 1
ATOM 697 N N . ALA A 1 88 ? -8.600 12.303 -14.069 1.00 97.19 88 ALA A N 1
ATOM 698 C CA . ALA A 1 88 ? -9.739 12.803 -13.306 1.00 97.19 88 ALA A CA 1
ATOM 699 C C . ALA A 1 88 ? -10.485 11.675 -12.574 1.00 97.19 88 ALA A C 1
ATOM 701 O O . ALA A 1 88 ? -10.912 11.863 -11.430 1.00 97.19 88 ALA A O 1
ATOM 702 N N . LEU A 1 89 ? -10.647 10.511 -13.208 1.00 96.75 89 LEU A N 1
ATOM 703 C CA . LEU A 1 89 ? -11.249 9.329 -12.593 1.00 96.75 89 LEU A CA 1
ATOM 704 C C . LEU A 1 89 ? -10.358 8.755 -11.491 1.00 96.75 89 LEU A C 1
ATOM 706 O O . LEU A 1 89 ? -10.873 8.487 -10.410 1.00 96.75 89 LEU A O 1
ATOM 710 N N . ALA A 1 90 ? -9.045 8.672 -11.697 1.00 96.94 90 ALA A N 1
ATOM 711 C CA . ALA A 1 90 ? -8.090 8.218 -10.688 1.00 96.94 90 ALA A CA 1
ATOM 712 C C . ALA A 1 90 ? -8.115 9.116 -9.439 1.00 96.94 90 ALA A C 1
ATOM 714 O O . ALA A 1 90 ? -8.143 8.634 -8.306 1.00 96.94 90 ALA A O 1
ATOM 715 N N . LYS A 1 91 ? -8.198 10.442 -9.617 1.00 97.44 91 LYS A N 1
ATOM 716 C CA . LYS A 1 91 ? -8.365 11.386 -8.496 1.00 97.44 91 LYS A CA 1
ATOM 717 C C . LYS A 1 91 ? -9.680 11.159 -7.748 1.00 97.44 91 LYS A C 1
ATOM 719 O O . LYS A 1 91 ? -9.688 11.144 -6.518 1.00 97.44 91 LYS A O 1
ATOM 724 N N . LYS A 1 92 ? -10.790 10.954 -8.467 1.00 97.69 92 LYS A N 1
ATOM 725 C CA . LYS A 1 92 ? -12.091 10.628 -7.855 1.00 97.69 92 LYS A CA 1
ATOM 726 C C . LYS A 1 92 ? -12.045 9.299 -7.109 1.00 97.69 92 LYS A C 1
ATOM 728 O O . LYS A 1 92 ? -12.581 9.218 -6.011 1.00 97.69 92 LYS A O 1
ATOM 733 N N . GLU A 1 93 ? -11.387 8.291 -7.669 1.00 96.69 93 GLU A N 1
ATOM 734 C CA . GLU A 1 93 ? -11.198 6.994 -7.028 1.00 96.69 93 GLU A CA 1
ATOM 735 C C . GLU A 1 93 ? -10.442 7.143 -5.706 1.00 96.69 93 GLU A C 1
ATOM 737 O O . GLU A 1 93 ? -10.944 6.685 -4.683 1.00 96.69 93 GLU A O 1
ATOM 742 N N . LYS A 1 94 ? -9.309 7.858 -5.686 1.00 97.62 94 LYS A N 1
ATOM 743 C CA . LYS A 1 94 ? -8.543 8.114 -4.452 1.00 97.62 94 LYS A CA 1
ATOM 744 C C . LYS A 1 94 ? -9.400 8.786 -3.368 1.00 97.62 94 LYS A C 1
ATOM 746 O O . LYS A 1 94 ? -9.332 8.403 -2.200 1.00 97.62 94 LYS A O 1
ATOM 751 N N . ILE A 1 95 ? -10.246 9.750 -3.745 1.00 97.69 95 ILE A N 1
ATOM 752 C CA . ILE A 1 95 ? -11.176 10.423 -2.819 1.00 97.69 95 ILE A CA 1
ATOM 753 C C . ILE A 1 95 ? -12.254 9.455 -2.307 1.00 97.69 95 ILE A C 1
ATOM 755 O O . ILE A 1 95 ? -12.560 9.435 -1.116 1.00 97.69 95 ILE A O 1
ATOM 759 N N . VAL A 1 96 ? -12.839 8.638 -3.183 1.00 97.81 96 VAL A N 1
ATOM 760 C CA . VAL A 1 96 ? -13.857 7.659 -2.778 1.00 97.81 96 VAL A CA 1
ATOM 761 C C . VAL A 1 96 ? -13.244 6.600 -1.863 1.00 97.81 96 VAL A C 1
ATOM 763 O O . VAL A 1 96 ? -13.822 6.300 -0.821 1.00 97.81 96 VAL A O 1
ATOM 766 N N . GLN A 1 97 ? -12.055 6.091 -2.184 1.00 97.75 97 GLN A N 1
ATOM 767 C CA . GLN A 1 97 ? -11.332 5.130 -1.354 1.00 97.75 97 GLN A CA 1
ATOM 768 C C . GLN A 1 97 ? -11.025 5.689 0.041 1.00 97.75 97 GLN A C 1
ATOM 770 O O . GLN A 1 97 ? -11.214 4.985 1.031 1.00 97.75 97 GLN A O 1
ATOM 775 N N . SER A 1 98 ? -10.588 6.949 0.153 1.00 97.62 98 SER A N 1
ATOM 776 C CA . SER A 1 98 ? -10.341 7.561 1.465 1.00 97.62 98 SER A CA 1
ATOM 777 C C . SER A 1 98 ? -11.634 7.749 2.264 1.00 97.62 98 SER A C 1
ATOM 779 O O . SER A 1 98 ? -11.658 7.454 3.458 1.00 97.62 98 SER A O 1
ATOM 781 N N . SER A 1 99 ? -12.728 8.147 1.606 1.00 97.81 99 SER A N 1
ATOM 782 C CA . SER A 1 99 ? -14.045 8.258 2.245 1.00 97.81 99 SER A CA 1
ATOM 783 C C . SER A 1 99 ? -14.586 6.907 2.725 1.00 97.81 99 SER A C 1
ATOM 785 O O . SER A 1 99 ? -15.166 6.828 3.805 1.00 97.81 99 SER A O 1
ATOM 787 N N . LEU A 1 100 ? -14.344 5.837 1.960 1.00 97.88 100 LEU A N 1
ATOM 788 C CA . LEU A 1 100 ? -14.730 4.475 2.310 1.00 97.88 100 LEU A CA 1
ATOM 789 C C . LEU A 1 100 ? -13.954 3.997 3.538 1.00 97.88 100 LEU A C 1
ATOM 791 O O . LEU A 1 100 ? -14.578 3.566 4.499 1.00 97.88 100 LEU A O 1
ATOM 795 N N . LYS A 1 101 ? -12.627 4.175 3.561 1.00 97.69 101 LYS A N 1
ATOM 796 C CA . LYS A 1 101 ? -11.793 3.830 4.726 1.00 97.69 101 LYS A CA 1
ATOM 797 C C . LYS A 1 101 ? -12.217 4.587 5.987 1.00 97.69 101 LYS A C 1
ATOM 799 O O . LYS A 1 101 ? -12.236 4.015 7.072 1.00 97.69 101 LYS A O 1
ATOM 804 N N . ALA A 1 102 ? -12.565 5.868 5.853 1.00 97.62 102 ALA A N 1
ATOM 805 C CA . ALA A 1 102 ? -13.070 6.659 6.973 1.00 97.62 102 ALA A CA 1
ATOM 806 C C . ALA A 1 102 ? -14.411 6.112 7.495 1.00 97.62 102 ALA A C 1
ATOM 808 O O . ALA A 1 102 ? -14.559 5.903 8.695 1.00 97.62 102 ALA A O 1
ATOM 809 N N . ALA A 1 103 ? -15.356 5.812 6.598 1.00 97.25 103 ALA A N 1
ATOM 810 C CA . ALA A 1 103 ? -16.652 5.245 6.967 1.00 97.25 103 ALA A CA 1
ATOM 811 C C . ALA A 1 103 ? -16.536 3.839 7.585 1.00 97.25 103 ALA A C 1
ATOM 813 O O . ALA A 1 103 ? -17.274 3.517 8.515 1.00 97.25 103 ALA A O 1
ATOM 814 N N . GLU A 1 104 ? -15.611 3.008 7.099 1.00 97.62 104 GLU A N 1
ATOM 815 C CA . GLU A 1 104 ? -15.290 1.706 7.694 1.00 97.62 104 GLU A CA 1
ATOM 816 C C . GLU A 1 104 ? -14.726 1.864 9.110 1.00 97.62 104 GLU A C 1
ATOM 818 O O . GLU A 1 104 ? -15.195 1.194 10.028 1.00 97.62 104 GLU A O 1
ATOM 823 N N . GLY A 1 105 ? -13.798 2.804 9.321 1.00 97.75 105 GLY A N 1
ATOM 824 C CA . GLY A 1 105 ? -13.274 3.113 10.654 1.00 97.75 105 GLY A CA 1
ATOM 825 C C . GLY A 1 105 ? -14.358 3.596 11.626 1.00 97.75 105 GLY A C 1
ATOM 826 O O . GLY A 1 105 ? -14.417 3.137 12.767 1.00 97.75 105 GLY A O 1
ATOM 827 N N . ASP A 1 106 ? -15.261 4.470 11.175 1.00 97.56 106 ASP A N 1
ATOM 828 C CA . ASP A 1 106 ? -16.402 4.927 11.978 1.00 97.56 106 ASP A CA 1
ATOM 829 C C . ASP A 1 106 ? -17.353 3.772 12.331 1.00 97.56 106 ASP A C 1
ATOM 831 O O . ASP A 1 106 ? -17.853 3.693 13.459 1.00 97.56 106 ASP A O 1
ATOM 835 N N . LEU A 1 107 ? -17.580 2.846 11.393 1.00 97.31 107 LEU A N 1
ATOM 836 C CA . LEU A 1 107 ? -18.389 1.652 11.627 1.00 97.31 107 LEU A CA 1
ATOM 837 C C . LEU A 1 107 ? -17.739 0.725 12.663 1.00 97.31 107 LEU A C 1
ATOM 839 O O . LEU A 1 107 ? -18.425 0.269 13.577 1.00 97.31 107 LEU A O 1
ATOM 843 N N . GLU A 1 108 ? -16.429 0.491 12.579 1.00 96.88 108 GLU A N 1
ATOM 844 C CA . GLU A 1 108 ? -15.688 -0.303 13.568 1.00 96.88 108 GLU A CA 1
ATOM 845 C C . GLU A 1 108 ? -15.753 0.318 14.969 1.00 96.88 108 GLU A C 1
ATOM 847 O O . GLU A 1 108 ? -15.945 -0.388 15.966 1.00 96.88 108 GLU A O 1
ATOM 852 N N . LEU A 1 109 ? -15.630 1.646 15.064 1.00 96.38 109 LEU A N 1
ATOM 853 C CA . LEU A 1 109 ? -15.784 2.367 16.326 1.00 96.38 109 LEU A CA 1
ATOM 854 C C . LEU A 1 109 ? -17.196 2.200 16.891 1.00 96.38 109 LEU A C 1
ATOM 856 O O . LEU A 1 109 ? -17.340 1.885 18.076 1.00 96.38 109 LEU A O 1
ATOM 860 N N . PHE A 1 110 ? -18.221 2.348 16.051 1.00 97.44 110 PHE A N 1
ATOM 861 C CA . PHE A 1 110 ? -19.612 2.152 16.447 1.00 97.44 110 PHE A CA 1
ATOM 862 C C . PHE A 1 110 ? -19.881 0.715 16.909 1.00 97.44 110 PHE A C 1
ATOM 864 O O . PHE A 1 110 ? -20.506 0.506 17.951 1.00 97.44 110 PHE A O 1
ATOM 871 N N . ASP A 1 111 ? -19.378 -0.286 16.188 1.00 95.69 111 ASP A N 1
ATOM 872 C CA . ASP A 1 111 ? -19.530 -1.690 16.564 1.00 95.69 111 ASP A CA 1
ATOM 873 C C . ASP A 1 111 ? -18.798 -2.010 17.873 1.00 95.69 111 ASP A C 1
ATOM 875 O O . ASP A 1 111 ? -19.321 -2.753 18.710 1.00 95.69 111 ASP A O 1
ATOM 879 N N . ARG A 1 112 ? -17.638 -1.392 18.122 1.00 94.94 112 ARG A N 1
ATOM 880 C CA . ARG A 1 112 ? -16.922 -1.509 19.399 1.00 94.94 112 ARG A CA 1
ATOM 881 C C . ARG A 1 112 ? -17.704 -0.885 20.553 1.00 94.94 112 ARG A C 1
ATOM 883 O O . ARG A 1 112 ? -17.800 -1.496 21.618 1.00 94.94 112 ARG A O 1
ATOM 890 N N . GLU A 1 113 ? -18.279 0.300 20.360 1.00 96.06 113 GLU A N 1
ATOM 891 C CA . GLU A 1 113 ? -19.140 0.946 21.359 1.00 96.06 113 GLU A CA 1
ATOM 892 C C . GLU A 1 113 ? -20.398 0.123 21.633 1.00 96.06 113 GLU A C 1
ATOM 894 O O . GLU A 1 113 ? -20.765 -0.094 22.789 1.00 96.06 113 GLU A O 1
ATOM 899 N N . LYS A 1 114 ? -21.033 -0.395 20.579 1.00 96.12 114 LYS A N 1
ATOM 900 C CA . LYS A 1 114 ? -22.170 -1.307 20.685 1.00 96.12 114 LYS A CA 1
ATOM 901 C C . LYS A 1 114 ? -21.791 -2.558 21.470 1.00 96.12 114 LYS A C 1
ATOM 903 O O . LYS A 1 114 ? -22.545 -2.951 22.356 1.00 96.12 114 LYS A O 1
ATOM 908 N N . GLN A 1 115 ? -20.635 -3.161 21.198 1.00 92.00 115 GLN A N 1
ATOM 909 C CA . GLN A 1 115 ? -20.157 -4.320 21.947 1.00 92.00 115 GLN A CA 1
ATOM 910 C C . GLN A 1 115 ? -19.891 -3.967 23.414 1.00 92.00 115 GLN A C 1
ATOM 912 O O . GLN A 1 115 ? -20.275 -4.730 24.293 1.00 92.00 115 GLN A O 1
ATOM 917 N N . GLN A 1 116 ? -19.298 -2.805 23.701 1.00 93.00 116 GLN A N 1
ATOM 918 C CA . GLN A 1 116 ? -19.084 -2.335 25.070 1.00 93.00 116 GLN A CA 1
ATOM 919 C C . GLN A 1 116 ? -20.413 -2.165 25.817 1.00 93.00 116 GLN A C 1
ATOM 921 O O . GLN A 1 116 ? -20.573 -2.704 26.907 1.00 93.00 116 GLN A O 1
ATOM 926 N N . LYS A 1 117 ? -21.391 -1.493 25.200 1.00 93.50 117 LYS A N 1
ATOM 927 C CA . LYS A 1 117 ? -22.748 -1.321 25.739 1.00 93.50 117 LYS A CA 1
ATOM 928 C C . LYS A 1 117 ? -23.461 -2.655 25.947 1.00 93.50 117 LYS A C 1
ATOM 930 O O . LYS A 1 117 ? -24.153 -2.820 26.941 1.00 93.50 117 LYS A O 1
ATOM 935 N N . LEU A 1 118 ? -23.314 -3.601 25.018 1.00 89.25 118 LEU A N 1
ATOM 936 C CA . LEU A 1 118 ? -23.886 -4.944 25.142 1.00 89.25 118 LEU A CA 1
ATOM 937 C C . LEU A 1 118 ? -23.221 -5.742 26.266 1.00 89.25 118 LEU A C 1
ATOM 939 O O . LEU A 1 118 ? -23.913 -6.470 26.967 1.00 89.25 118 LEU A O 1
ATOM 943 N N . ASN A 1 119 ? -21.911 -5.583 26.464 1.00 87.06 119 ASN A N 1
ATOM 944 C CA . ASN A 1 119 ? -21.179 -6.232 27.551 1.00 87.06 119 ASN A CA 1
ATOM 945 C C . ASN A 1 119 ? -21.571 -5.687 28.936 1.00 87.06 119 ASN A C 1
ATOM 947 O O . ASN A 1 119 ? -21.391 -6.388 29.925 1.00 87.06 119 ASN A O 1
ATOM 951 N N . GLU A 1 120 ? -22.099 -4.462 29.022 1.00 89.44 120 GLU A N 1
ATOM 952 C CA . GLU A 1 120 ? -22.658 -3.891 30.259 1.00 89.44 120 GLU A CA 1
ATOM 953 C C . GLU A 1 120 ? -24.035 -4.481 30.621 1.00 89.44 120 GLU A C 1
ATOM 955 O O . GLU A 1 120 ? -24.532 -4.246 31.722 1.00 89.44 120 GLU A O 1
ATOM 960 N N . LEU A 1 121 ? -24.683 -5.217 29.709 1.00 87.69 121 LEU A N 1
ATOM 961 C CA . LEU A 1 121 ? -25.990 -5.816 29.959 1.00 87.69 121 LEU A CA 1
ATOM 962 C C . LEU A 1 121 ? -25.839 -7.187 30.621 1.00 87.69 121 LEU A C 1
ATOM 964 O O . LEU A 1 121 ? -25.367 -8.144 30.007 1.00 87.69 121 LEU A O 1
ATOM 968 N N . ASP A 1 122 ? -26.348 -7.307 31.844 1.00 82.19 122 ASP A N 1
ATOM 969 C CA . ASP A 1 122 ? -26.451 -8.593 32.526 1.00 82.19 122 ASP A CA 1
ATOM 970 C C . ASP A 1 122 ? -27.528 -9.467 31.865 1.00 82.19 122 ASP A C 1
ATOM 972 O O . ASP A 1 122 ? -28.730 -9.190 31.933 1.00 82.19 122 ASP A O 1
ATOM 976 N N . VAL A 1 123 ? -27.101 -10.556 31.224 1.00 81.56 123 VAL A N 1
ATOM 977 C CA . VAL A 1 123 ? -28.001 -11.549 30.625 1.00 81.56 123 VAL A CA 1
ATOM 978 C C . VAL A 1 123 ? -28.135 -12.743 31.562 1.00 81.56 123 VAL A C 1
ATOM 980 O O . VAL A 1 123 ? -27.195 -13.508 31.767 1.00 81.56 123 VAL A O 1
ATOM 983 N N . VAL A 1 124 ? -29.337 -12.948 32.100 1.00 82.56 124 VAL A N 1
ATOM 984 C CA . VAL A 1 124 ? -29.643 -14.117 32.934 1.00 82.56 124 VAL A CA 1
ATOM 985 C C . VAL A 1 124 ? -30.065 -15.285 32.043 1.00 82.56 124 VAL A C 1
ATOM 987 O O . VAL A 1 124 ? -31.104 -15.228 31.385 1.00 82.56 124 VAL A O 1
ATOM 990 N N . VAL A 1 125 ? -29.285 -16.369 32.050 1.00 80.50 125 VAL A N 1
ATOM 991 C CA . VAL A 1 125 ? -29.599 -17.606 31.318 1.00 80.50 125 VAL A CA 1
ATOM 992 C C . VAL A 1 125 ? -29.928 -18.722 32.312 1.00 80.50 125 VAL A C 1
ATOM 994 O O . VAL A 1 125 ? -29.044 -19.157 33.052 1.00 80.50 125 VAL A O 1
ATOM 997 N N . PRO A 1 126 ? -31.174 -19.229 32.352 1.00 81.56 126 PRO A N 1
ATOM 998 C CA . PRO A 1 126 ? -31.496 -20.386 33.174 1.00 81.56 126 PRO A CA 1
ATOM 999 C C . PRO A 1 126 ? -30.885 -21.649 32.554 1.00 81.56 126 PRO A C 1
ATOM 1001 O O . PRO A 1 126 ? -31.250 -22.052 31.449 1.00 81.56 126 PRO A O 1
ATOM 1004 N N . LEU A 1 127 ? -29.972 -22.291 33.280 1.00 80.44 127 LEU A N 1
ATOM 1005 C CA . LEU A 1 127 ? -29.325 -23.538 32.873 1.00 80.44 127 LEU A CA 1
ATOM 1006 C C . LEU A 1 127 ? -29.806 -24.701 33.739 1.00 80.44 127 LEU A C 1
ATOM 1008 O O . LEU A 1 127 ? -29.999 -24.572 34.948 1.00 80.44 127 LEU A O 1
ATOM 1012 N N . ARG A 1 128 ? -29.986 -25.870 33.124 1.00 82.81 128 ARG A N 1
ATOM 1013 C CA . ARG A 1 128 ? -30.210 -27.123 33.855 1.00 82.81 128 ARG A CA 1
ATOM 1014 C C . ARG A 1 128 ? -28.863 -27.720 34.251 1.00 82.81 128 ARG A C 1
ATOM 1016 O O . ARG A 1 128 ? -27.914 -27.642 33.482 1.00 82.81 128 ARG A O 1
ATOM 1023 N N . LEU A 1 129 ? -28.798 -28.390 35.404 1.00 78.75 129 LEU A N 1
ATOM 1024 C CA . LEU A 1 129 ? -27.545 -28.949 35.944 1.00 78.75 129 LEU A CA 1
ATOM 1025 C C . LEU A 1 129 ? -26.796 -29.865 34.959 1.00 78.75 129 LEU A C 1
ATOM 1027 O O . LEU A 1 129 ? -25.575 -29.856 34.929 1.00 78.75 129 LEU A O 1
ATOM 1031 N N . HIS A 1 130 ? -27.511 -30.613 34.114 1.00 81.12 130 HIS A N 1
ATOM 1032 C CA . HIS A 1 130 ? -26.895 -31.487 33.107 1.00 81.12 130 HIS A CA 1
ATOM 1033 C C . HIS A 1 130 ? -26.272 -30.742 31.915 1.00 81.12 130 HIS A C 1
ATOM 1035 O O . HIS A 1 130 ? -25.581 -31.365 31.122 1.00 81.12 130 HIS A O 1
ATOM 1041 N N . GLN A 1 131 ? -26.563 -29.450 31.737 1.00 81.38 131 GLN A N 1
ATOM 1042 C CA . GLN A 1 131 ? -26.013 -28.624 30.653 1.00 81.38 131 GLN A CA 1
ATOM 1043 C C . GLN A 1 131 ? -24.683 -27.975 31.048 1.00 81.38 131 GLN A C 1
ATOM 1045 O O . GLN A 1 131 ? -24.034 -27.357 30.209 1.00 81.38 131 GLN A O 1
ATOM 1050 N N . ILE A 1 132 ? -24.292 -28.076 32.322 1.00 80.38 132 ILE A N 1
ATOM 1051 C CA . ILE A 1 132 ? -23.060 -27.483 32.825 1.00 80.38 132 ILE A CA 1
ATOM 1052 C C . ILE A 1 132 ? -21.945 -28.516 32.678 1.00 80.38 132 ILE A C 1
ATOM 1054 O O . ILE A 1 132 ? -21.805 -29.427 33.489 1.00 80.38 132 ILE A O 1
ATOM 1058 N N . GLU A 1 133 ? -21.151 -28.362 31.622 1.00 74.81 133 GLU A N 1
ATOM 1059 C CA . GLU A 1 133 ? -19.950 -29.173 31.375 1.00 74.81 133 GLU A CA 1
ATOM 1060 C C . GLU A 1 133 ? -18.703 -28.596 32.078 1.00 74.81 133 GLU A C 1
ATOM 1062 O O . GLU A 1 133 ? -17.632 -29.201 32.064 1.00 74.81 133 GLU A O 1
ATOM 1067 N N . PHE A 1 134 ? -18.838 -27.434 32.733 1.00 72.06 134 PHE A N 1
ATOM 1068 C CA . PHE A 1 134 ? -17.777 -26.782 33.498 1.00 72.06 134 PHE A CA 1
ATOM 1069 C C . PHE A 1 134 ? -17.584 -27.470 34.857 1.00 72.06 134 PHE A C 1
ATOM 1071 O O . PHE A 1 134 ? -18.289 -27.193 35.828 1.00 72.06 134 PHE A O 1
ATOM 1078 N N . LEU A 1 135 ? -16.630 -28.399 34.911 1.00 72.25 135 LEU A N 1
ATOM 1079 C CA . LEU A 1 135 ? -16.282 -29.161 36.108 1.00 72.25 135 LEU A CA 1
ATOM 1080 C C . LEU A 1 135 ? -14.821 -28.908 36.478 1.00 72.25 135 LEU A C 1
ATOM 1082 O O . LEU A 1 135 ? -13.910 -29.302 35.750 1.00 72.25 135 LEU A O 1
ATOM 1086 N N . THR A 1 136 ? -14.588 -28.327 37.653 1.00 67.31 136 THR A N 1
ATOM 1087 C CA . THR A 1 136 ? -13.242 -28.181 38.219 1.00 67.31 136 THR A CA 1
ATOM 1088 C C . THR A 1 136 ? -13.026 -29.326 39.206 1.00 67.31 136 THR A C 1
ATOM 1090 O O . THR A 1 136 ? -13.717 -29.421 40.216 1.00 67.31 136 THR A O 1
ATOM 1093 N N . ASN A 1 137 ? -12.094 -30.239 38.915 1.00 67.38 137 ASN A N 1
ATOM 1094 C CA . ASN A 1 137 ? -11.819 -31.433 39.736 1.00 67.38 137 ASN A CA 1
ATOM 1095 C C . ASN A 1 137 ? -13.026 -32.381 39.931 1.00 67.38 137 ASN A C 1
ATOM 1097 O O . ASN A 1 137 ? -13.146 -33.034 40.965 1.00 67.38 137 ASN A O 1
ATOM 1101 N N . GLY A 1 138 ? -13.926 -32.467 38.945 1.00 69.56 138 GLY A N 1
ATOM 1102 C CA . GLY A 1 138 ? -15.059 -33.405 38.963 1.00 69.56 138 GLY A CA 1
ATOM 1103 C C . GLY A 1 138 ? -16.227 -33.010 39.876 1.00 69.56 138 GLY A C 1
ATOM 1104 O O . GLY A 1 138 ? -17.175 -33.781 40.004 1.00 69.56 138 GLY A O 1
ATOM 1105 N N . VAL A 1 139 ? -16.188 -31.819 40.480 1.00 73.88 139 VAL A N 1
ATOM 1106 C CA . VAL A 1 139 ? -17.287 -31.244 41.267 1.00 73.88 139 VAL A CA 1
ATOM 1107 C C . VAL A 1 139 ? -17.738 -29.948 40.601 1.00 73.88 139 VAL A C 1
ATOM 1109 O O . VAL A 1 139 ? -16.913 -29.192 40.087 1.00 73.88 139 VAL A O 1
ATOM 1112 N N . LEU A 1 140 ? -19.050 -29.699 40.598 1.00 72.75 140 LEU A N 1
ATOM 1113 C CA . LEU A 1 140 ? -19.612 -28.438 40.125 1.00 72.75 140 LEU A CA 1
ATOM 1114 C C . LEU A 1 140 ? -19.154 -27.306 41.064 1.00 72.75 140 LEU A C 1
ATOM 1116 O O . LEU A 1 140 ? -19.466 -27.365 42.258 1.00 72.75 140 LEU A O 1
ATOM 1120 N N . PRO A 1 141 ? -18.422 -26.296 40.569 1.00 75.38 141 PRO A N 1
ATOM 1121 C CA . PRO A 1 141 ? -18.013 -25.163 41.386 1.00 75.38 141 PRO A CA 1
ATOM 1122 C C . PRO A 1 141 ? -19.228 -24.383 41.900 1.00 75.38 141 PRO A C 1
ATOM 1124 O O . PRO A 1 141 ? -20.214 -24.210 41.186 1.00 75.38 141 PRO A O 1
ATOM 1127 N N . SER A 1 142 ? -19.149 -23.884 43.135 1.00 73.25 142 SER A N 1
ATOM 1128 C CA . SER A 1 142 ? -20.183 -23.020 43.725 1.00 73.25 142 SER A CA 1
ATOM 1129 C C . SER A 1 142 ? -20.278 -21.650 43.043 1.00 73.25 142 SER A C 1
ATOM 1131 O O . SER A 1 142 ? -21.278 -20.958 43.205 1.00 73.25 142 SER A O 1
ATOM 1133 N N . ASP A 1 143 ? -19.229 -21.268 42.313 1.00 77.62 143 ASP A N 1
ATOM 1134 C CA . ASP A 1 143 ? -19.118 -20.024 41.564 1.00 77.62 143 ASP A CA 1
ATOM 1135 C C . ASP A 1 143 ? -18.793 -20.342 40.098 1.00 77.62 143 ASP A C 1
ATOM 1137 O O . ASP A 1 143 ? -17.849 -21.076 39.802 1.00 77.62 143 ASP A O 1
ATOM 1141 N N . LEU A 1 144 ? -19.612 -19.814 39.189 1.00 76.75 144 LEU A N 1
ATOM 1142 C CA . LEU A 1 144 ? -19.508 -20.005 37.742 1.00 76.75 144 LEU A CA 1
ATOM 1143 C C . LEU A 1 144 ? -18.985 -18.745 37.032 1.00 76.75 144 LEU A C 1
AT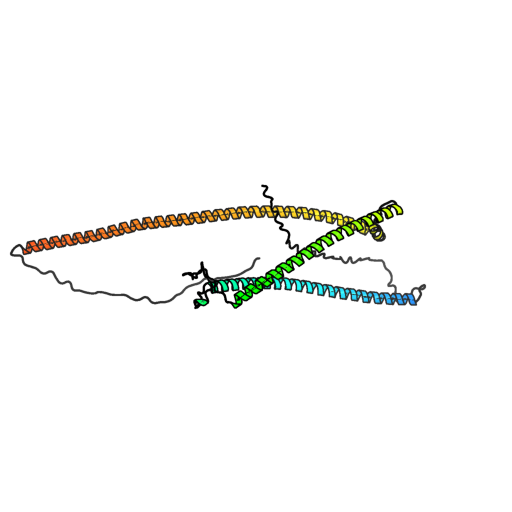OM 1145 O O . LEU A 1 144 ? -19.061 -18.671 35.808 1.00 76.75 144 LEU A O 1
ATOM 1149 N N . SER A 1 145 ? -18.448 -17.771 37.774 1.00 78.62 145 SER A N 1
ATOM 1150 C CA . SER A 1 145 ? -17.941 -16.501 37.229 1.00 78.62 145 SER A CA 1
ATOM 1151 C C . SER A 1 145 ? -16.871 -16.679 36.141 1.00 78.62 145 SER A C 1
ATOM 1153 O O . SER A 1 145 ? -16.852 -15.923 35.176 1.00 78.62 145 SER A O 1
ATOM 1155 N N . ASP A 1 146 ? -16.037 -17.720 36.242 1.00 77.88 146 ASP A N 1
ATOM 1156 C CA . ASP A 1 146 ? -14.990 -18.038 35.254 1.00 77.88 146 ASP A CA 1
ATOM 1157 C C . ASP A 1 146 ? -15.484 -18.933 34.095 1.00 77.88 146 ASP A C 1
ATOM 1159 O O . ASP A 1 146 ? -14.696 -19.369 33.251 1.00 77.88 146 ASP A O 1
ATOM 1163 N N . SER A 1 147 ? -16.778 -19.264 34.054 1.00 79.44 147 SER A N 1
ATOM 1164 C CA . SER A 1 147 ? -17.344 -20.165 33.048 1.00 79.44 147 SER A CA 1
ATOM 1165 C C . SER A 1 147 ? -17.906 -19.400 31.847 1.00 79.44 147 SER A C 1
ATOM 1167 O O . SER A 1 147 ? -18.539 -18.355 31.980 1.00 79.44 147 SER A O 1
ATOM 1169 N N . LEU A 1 148 ? -17.687 -19.938 30.646 1.00 84.06 148 LEU A N 1
ATOM 1170 C CA . LEU A 1 148 ? -18.182 -19.356 29.401 1.00 84.06 148 LEU A CA 1
ATOM 1171 C C . LEU A 1 148 ? -19.407 -20.129 28.907 1.00 84.06 148 LEU A C 1
ATOM 1173 O O . LEU A 1 148 ? -19.336 -21.337 28.676 1.00 84.06 148 LEU A O 1
ATOM 1177 N N . VAL A 1 149 ? -20.522 -19.430 28.691 1.00 82.31 149 VAL A N 1
ATOM 1178 C CA . VAL A 1 149 ? -21.731 -20.027 28.113 1.00 82.31 149 VAL A CA 1
ATOM 1179 C C . VAL A 1 149 ? -21.648 -19.954 26.592 1.00 82.31 149 VAL A C 1
ATOM 1181 O O . VAL A 1 149 ? -21.710 -18.879 25.999 1.00 82.31 149 VAL A O 1
ATOM 1184 N N . LEU A 1 150 ? -21.524 -21.115 25.952 1.00 84.00 150 LEU A N 1
ATOM 1185 C CA . LEU A 1 150 ? -21.479 -21.241 24.498 1.00 84.00 150 LEU A CA 1
ATOM 1186 C C . LEU A 1 150 ? -22.678 -22.035 23.992 1.00 84.00 150 LEU A C 1
ATOM 1188 O O . LEU A 1 150 ? -23.116 -23.009 24.603 1.00 84.00 150 LEU A O 1
ATOM 1192 N N . ASN A 1 151 ? -23.178 -21.660 22.818 1.00 88.06 151 ASN A N 1
ATOM 1193 C CA . ASN A 1 151 ? -24.120 -22.500 22.096 1.00 88.06 151 ASN A CA 1
ATOM 1194 C C . ASN A 1 151 ? -23.368 -23.718 21.526 1.00 88.06 151 ASN A C 1
ATOM 1196 O O . ASN A 1 151 ? -22.305 -23.586 20.921 1.00 88.06 151 ASN A O 1
ATOM 1200 N N . THR A 1 152 ? -23.929 -24.920 21.653 1.00 86.75 152 THR A N 1
ATOM 1201 C CA . THR A 1 152 ? -23.322 -26.143 21.105 1.00 86.75 152 THR A CA 1
ATOM 1202 C C . THR A 1 152 ? -23.063 -26.029 19.599 1.00 86.75 152 THR A C 1
ATOM 1204 O O . THR A 1 152 ? -22.036 -26.488 19.106 1.00 86.75 152 THR A O 1
ATOM 1207 N N . LYS A 1 153 ? -23.949 -25.349 18.856 1.00 91.50 153 LYS A N 1
ATOM 1208 C CA . LYS A 1 153 ? -23.761 -25.112 17.415 1.00 91.50 153 LYS A CA 1
ATOM 1209 C C . LYS A 1 153 ? -22.548 -24.225 17.129 1.00 91.50 153 LYS A C 1
ATOM 1211 O O . LYS A 1 153 ? -21.804 -24.504 16.194 1.00 91.50 153 LYS A O 1
ATOM 1216 N N . THR A 1 154 ? -22.336 -23.178 17.932 1.00 90.75 154 THR A N 1
ATOM 1217 C CA . THR A 1 154 ? -21.187 -22.275 17.762 1.00 90.75 154 THR A CA 1
ATOM 1218 C C . THR A 1 154 ? -19.889 -22.969 18.150 1.00 90.75 154 THR A C 1
ATOM 1220 O O . THR A 1 154 ? -18.885 -22.780 17.476 1.00 90.75 154 THR A O 1
ATOM 1223 N N . LEU A 1 155 ? -19.913 -23.830 19.172 1.00 89.69 155 LEU A N 1
ATOM 1224 C CA . LEU A 1 155 ? -18.757 -24.642 19.550 1.00 89.69 155 LEU A CA 1
ATOM 1225 C C . LEU A 1 155 ? -18.339 -25.601 18.424 1.00 89.69 155 LEU A C 1
ATOM 1227 O O . LEU A 1 155 ? -17.162 -25.646 18.073 1.00 89.69 155 LEU A O 1
ATOM 1231 N N . LEU A 1 156 ? -19.290 -26.322 17.823 1.00 93.81 156 LEU A N 1
ATOM 1232 C CA . LEU A 1 156 ? -19.013 -27.214 16.690 1.00 93.81 156 LEU A CA 1
ATOM 1233 C C . LEU A 1 156 ? -18.488 -26.440 15.476 1.00 93.81 156 LEU A C 1
ATOM 1235 O O . LEU A 1 156 ? -17.470 -26.816 14.906 1.00 93.81 156 LEU A O 1
ATOM 1239 N N . SER A 1 157 ? -19.121 -25.310 15.147 1.00 96.44 157 SER A N 1
ATOM 1240 C CA . SER A 1 157 ? -18.655 -24.396 14.097 1.00 96.44 157 SER A CA 1
ATOM 1241 C C . SER A 1 157 ? -17.214 -23.935 14.333 1.00 96.44 157 SER A C 1
ATOM 1243 O O . SER A 1 157 ? -16.410 -23.924 13.405 1.00 96.44 157 SER A O 1
ATOM 1245 N N . LEU A 1 158 ? -16.862 -23.554 15.565 1.00 94.12 158 LEU A N 1
ATOM 1246 C CA . LEU A 1 158 ? -15.499 -23.149 15.914 1.00 94.12 158 LEU A CA 1
ATOM 1247 C C . LEU A 1 158 ? -14.515 -24.315 15.779 1.00 94.12 158 LEU A C 1
ATOM 1249 O O . LEU A 1 158 ? -13.428 -24.131 15.239 1.00 94.12 158 LEU A O 1
ATOM 1253 N N . GLN A 1 159 ? -14.891 -25.521 16.208 1.00 94.50 159 GLN A N 1
ATOM 1254 C CA . GLN A 1 159 ? -14.060 -26.716 16.035 1.00 94.50 159 GLN A CA 1
ATOM 1255 C C . GLN A 1 159 ? -13.842 -27.067 14.558 1.00 94.50 159 GLN A C 1
ATOM 1257 O O . GLN A 1 159 ? -12.721 -27.396 14.168 1.00 94.50 159 GLN A O 1
ATOM 1262 N N . ASP A 1 160 ? -14.879 -26.970 13.726 1.00 96.25 160 ASP A N 1
ATOM 1263 C CA . ASP A 1 160 ? -14.768 -27.176 12.280 1.00 96.25 160 ASP A CA 1
ATOM 1264 C C . ASP A 1 160 ? -13.897 -26.088 11.638 1.00 96.25 160 ASP A C 1
ATOM 1266 O O . ASP A 1 160 ? -13.027 -26.400 10.823 1.00 96.25 160 ASP A O 1
ATOM 1270 N N . ARG A 1 161 ? -14.044 -24.826 12.067 1.00 96.44 161 ARG A N 1
ATOM 1271 C CA . ARG A 1 161 ? -13.198 -23.719 11.602 1.00 96.44 161 ARG A CA 1
ATOM 1272 C C . ARG A 1 161 ? -11.735 -23.917 11.986 1.00 96.44 161 ARG A C 1
ATOM 1274 O O . ARG A 1 161 ? -10.866 -23.663 11.163 1.00 96.44 161 ARG A O 1
ATOM 1281 N N . ILE A 1 162 ? -11.443 -24.419 13.186 1.00 96.94 162 ILE A N 1
ATOM 1282 C CA . ILE A 1 162 ? -10.072 -24.769 13.592 1.00 96.94 162 ILE A CA 1
ATOM 1283 C C . ILE A 1 162 ? -9.500 -25.840 12.658 1.00 96.94 162 ILE A C 1
ATOM 1285 O O . ILE A 1 162 ? -8.356 -25.719 12.223 1.00 96.94 162 ILE A O 1
ATOM 1289 N N . ARG A 1 163 ? -10.287 -26.864 12.302 1.00 97.06 163 ARG A N 1
ATOM 1290 C CA . ARG A 1 163 ? -9.842 -27.889 11.345 1.00 97.06 163 ARG A CA 1
ATOM 1291 C C . ARG A 1 163 ? -9.576 -27.297 9.960 1.00 97.06 163 ARG A C 1
ATOM 1293 O O . ARG A 1 163 ? -8.549 -27.619 9.375 1.00 97.06 163 ARG A O 1
ATOM 1300 N N . GLN A 1 164 ? -10.437 -26.404 9.471 1.00 97.38 164 GLN A N 1
ATOM 1301 C CA . GLN A 1 164 ? -10.215 -25.687 8.208 1.00 97.38 164 GLN A CA 1
ATOM 1302 C C . GLN A 1 164 ? -8.936 -24.846 8.250 1.00 97.38 164 GLN A C 1
ATOM 1304 O O . GLN A 1 164 ? -8.103 -24.974 7.364 1.00 97.38 164 GLN A O 1
ATOM 1309 N N . LEU A 1 165 ? -8.728 -24.061 9.311 1.00 97.31 165 LEU A N 1
ATOM 1310 C CA . LEU A 1 165 ? -7.530 -23.235 9.482 1.00 97.31 165 LEU A CA 1
ATOM 1311 C C . LEU A 1 165 ? -6.242 -24.066 9.519 1.00 97.31 165 LEU A C 1
ATOM 1313 O O . LEU A 1 165 ? -5.206 -23.620 9.036 1.00 97.31 165 LEU A O 1
ATOM 1317 N N . LEU A 1 166 ? -6.284 -25.278 10.079 1.00 97.31 166 LEU A N 1
ATOM 1318 C CA . LEU A 1 166 ? -5.138 -26.189 10.052 1.00 97.31 166 LEU A CA 1
ATOM 1319 C C . LEU A 1 166 ? -4.809 -26.661 8.629 1.00 97.31 166 LEU A C 1
ATOM 1321 O O . LEU A 1 166 ? -3.628 -26.754 8.294 1.00 97.31 166 LEU A O 1
ATOM 1325 N N . VAL A 1 167 ? -5.827 -26.925 7.804 1.00 97.50 167 VAL A N 1
ATOM 1326 C CA . VAL A 1 167 ? -5.651 -27.264 6.382 1.00 97.50 167 VAL A CA 1
ATOM 1327 C C . VAL A 1 167 ? -5.132 -26.053 5.609 1.00 97.50 167 VAL A C 1
ATOM 1329 O O . VAL A 1 167 ? -4.075 -26.146 4.996 1.00 97.50 167 VAL A O 1
ATOM 1332 N N . GLU A 1 168 ? -5.775 -24.890 5.745 1.00 97.25 168 GLU A N 1
ATOM 1333 C CA . GLU A 1 168 ? -5.352 -23.634 5.105 1.00 97.25 168 GLU A CA 1
ATOM 1334 C C . GLU A 1 168 ? -3.892 -23.291 5.448 1.00 97.25 168 GLU A C 1
ATOM 1336 O O . GLU A 1 168 ? -3.108 -22.922 4.576 1.00 97.25 168 GLU A O 1
ATOM 1341 N N . LYS A 1 169 ? -3.481 -23.478 6.710 1.00 97.50 169 LYS A N 1
ATOM 1342 C CA . LYS A 1 169 ? -2.091 -23.284 7.143 1.00 97.50 169 LYS A CA 1
ATOM 1343 C C . LYS A 1 169 ? -1.124 -24.257 6.463 1.00 97.50 169 LYS A C 1
ATOM 1345 O O . LYS A 1 169 ? 0.003 -23.873 6.144 1.00 97.50 169 LYS A O 1
ATOM 1350 N N . SER A 1 170 ? -1.528 -25.515 6.282 1.00 97.56 170 SER A N 1
ATOM 1351 C CA . SER A 1 170 ? -0.728 -26.510 5.561 1.00 97.56 170 SER A CA 1
ATOM 1352 C C . SER A 1 170 ? -0.546 -26.103 4.098 1.00 97.56 170 SER A C 1
ATOM 1354 O O . SER A 1 170 ? 0.586 -26.063 3.611 1.00 97.56 170 SER A O 1
ATOM 1356 N N . ASP A 1 171 ? -1.637 -25.712 3.438 1.00 96.75 171 ASP A N 1
ATOM 1357 C CA . ASP A 1 171 ? -1.659 -25.302 2.031 1.00 96.75 171 ASP A CA 1
ATOM 1358 C C . ASP A 1 171 ? -0.826 -24.032 1.802 1.00 96.75 171 ASP A C 1
ATOM 1360 O O . ASP A 1 171 ? -0.001 -23.967 0.887 1.00 96.75 171 ASP A O 1
ATOM 1364 N N . GLN A 1 172 ? -0.945 -23.038 2.688 1.00 95.00 172 GLN A N 1
ATOM 1365 C CA . GLN A 1 172 ? -0.090 -21.847 2.673 1.00 95.00 172 GLN A CA 1
ATOM 1366 C C . GLN A 1 172 ? 1.393 -22.208 2.833 1.00 95.00 172 GLN A C 1
ATOM 1368 O O . GLN A 1 172 ? 2.251 -21.653 2.143 1.00 95.00 172 GLN A O 1
ATOM 1373 N N . GLY A 1 173 ? 1.714 -23.173 3.700 1.00 97.44 173 GLY A N 1
ATOM 1374 C CA . GLY A 1 173 ? 3.076 -23.681 3.856 1.00 97.44 173 GLY A CA 1
ATOM 1375 C C . GLY A 1 173 ? 3.616 -24.372 2.597 1.00 97.44 173 GLY A C 1
ATOM 1376 O O . GLY A 1 173 ? 4.812 -24.293 2.307 1.00 97.44 173 GLY A O 1
ATOM 1377 N N . GLU A 1 174 ? 2.764 -25.045 1.825 1.00 97.31 174 GLU A N 1
ATOM 1378 C CA . GLU A 1 174 ? 3.118 -25.618 0.521 1.00 97.31 174 GLU A CA 1
ATOM 1379 C C . GLU A 1 174 ? 3.364 -24.547 -0.536 1.00 97.31 174 GLU A C 1
ATOM 1381 O O . GLU A 1 174 ? 4.402 -24.582 -1.202 1.00 97.31 174 GLU A O 1
ATOM 1386 N N . LEU A 1 175 ? 2.470 -23.564 -0.643 1.00 97.12 175 LEU A N 1
ATOM 1387 C CA . LEU A 1 175 ? 2.627 -22.433 -1.555 1.00 97.12 175 LEU A CA 1
ATOM 1388 C C . LEU A 1 175 ? 3.912 -21.656 -1.267 1.00 97.12 175 LEU A C 1
ATOM 1390 O O . LEU A 1 175 ? 4.668 -21.366 -2.194 1.00 97.12 175 LEU A O 1
ATOM 1394 N N . TYR A 1 176 ? 4.218 -21.401 0.007 1.00 96.62 176 TYR A N 1
ATOM 1395 C CA . TYR A 1 176 ? 5.459 -20.742 0.405 1.00 96.62 176 TYR A CA 1
ATOM 1396 C C . TYR A 1 176 ? 6.697 -21.551 -0.005 1.00 96.62 176 TYR A C 1
ATOM 1398 O O . TYR A 1 176 ? 7.654 -21.004 -0.558 1.00 96.62 176 TYR A O 1
ATOM 1406 N N . ARG A 1 177 ? 6.681 -22.877 0.200 1.00 97.56 177 ARG A N 1
ATOM 1407 C CA . ARG A 1 177 ? 7.773 -23.757 -0.250 1.00 97.56 177 ARG A CA 1
ATOM 1408 C C . ARG A 1 177 ? 7.949 -23.716 -1.769 1.00 97.56 177 ARG A C 1
ATOM 1410 O O . ARG A 1 177 ? 9.084 -23.623 -2.234 1.00 97.56 177 ARG A O 1
ATOM 1417 N N . GLN A 1 178 ? 6.858 -23.753 -2.532 1.00 97.38 178 GLN A N 1
ATOM 1418 C CA . GLN A 1 178 ? 6.903 -23.655 -3.994 1.00 97.38 178 GLN A CA 1
ATOM 1419 C C . GLN A 1 178 ? 7.421 -22.292 -4.459 1.00 97.38 178 GLN A C 1
ATOM 1421 O O . GLN A 1 178 ? 8.293 -22.239 -5.322 1.00 97.38 178 GLN A O 1
ATOM 1426 N N . ALA A 1 179 ? 6.931 -21.197 -3.874 1.00 96.00 179 ALA A N 1
ATOM 1427 C CA . ALA A 1 179 ? 7.378 -19.842 -4.184 1.00 96.00 179 ALA A CA 1
ATOM 1428 C C . ALA A 1 179 ? 8.878 -19.678 -3.912 1.00 96.00 179 ALA A C 1
ATOM 1430 O O . ALA A 1 179 ? 9.610 -19.183 -4.764 1.00 96.00 179 ALA A O 1
ATOM 1431 N N . ARG A 1 180 ? 9.365 -20.200 -2.780 1.00 97.19 180 ARG A N 1
ATOM 1432 C CA . ARG A 1 180 ? 10.794 -20.203 -2.452 1.00 97.19 180 ARG A CA 1
ATOM 1433 C C . ARG A 1 180 ? 11.621 -21.017 -3.448 1.00 97.19 180 ARG A C 1
ATOM 1435 O O . ARG A 1 180 ? 12.721 -20.601 -3.804 1.00 97.19 180 ARG A O 1
ATOM 1442 N N . HIS A 1 181 ? 11.108 -22.159 -3.906 1.00 97.38 181 HIS A N 1
ATOM 1443 C CA . HIS A 1 181 ? 11.789 -22.959 -4.923 1.00 97.38 181 HIS A CA 1
ATOM 1444 C C . HIS A 1 181 ? 11.867 -22.223 -6.266 1.00 97.38 181 HIS A C 1
ATOM 1446 O O . HIS A 1 181 ? 12.948 -22.148 -6.842 1.00 97.38 181 HIS A O 1
ATOM 1452 N N . ARG A 1 182 ? 10.764 -21.607 -6.713 1.00 96.94 182 ARG A N 1
ATOM 1453 C CA . ARG A 1 182 ? 10.734 -20.770 -7.925 1.00 96.94 182 ARG A CA 1
ATOM 1454 C C . ARG A 1 182 ? 11.688 -19.584 -7.817 1.00 96.94 182 ARG A C 1
ATOM 1456 O O . ARG A 1 182 ? 12.424 -19.315 -8.751 1.00 96.94 182 ARG A O 1
ATOM 1463 N N . HIS A 1 183 ? 11.726 -18.913 -6.669 1.00 96.81 183 HIS A N 1
ATOM 1464 C CA . HIS A 1 183 ? 12.647 -17.804 -6.437 1.00 96.81 183 HIS A CA 1
ATOM 1465 C C . HIS A 1 183 ? 14.113 -18.242 -6.566 1.00 96.81 183 HIS A C 1
ATOM 1467 O O . HIS A 1 183 ? 14.902 -17.580 -7.232 1.00 96.81 183 HIS A O 1
ATOM 1473 N N . TYR A 1 184 ? 14.470 -19.396 -5.992 1.00 97.38 184 TYR A N 1
ATOM 1474 C CA . TYR A 1 184 ? 15.814 -19.951 -6.148 1.00 97.38 184 TYR A CA 1
ATOM 1475 C C . TYR A 1 184 ? 16.141 -20.304 -7.609 1.00 97.38 184 TYR A C 1
ATOM 1477 O O . TYR A 1 184 ? 17.239 -19.995 -8.066 1.00 97.38 184 TYR A O 1
ATOM 1485 N N . GLN A 1 185 ? 15.196 -20.909 -8.340 1.00 97.50 185 GLN A N 1
ATOM 1486 C CA . GLN A 1 185 ? 15.350 -21.204 -9.771 1.00 97.50 185 GLN A CA 1
ATOM 1487 C C . GLN A 1 185 ? 15.584 -19.924 -10.578 1.00 97.50 185 GLN A C 1
ATOM 1489 O O . GLN A 1 185 ? 16.588 -19.825 -11.269 1.00 97.50 185 GLN A O 1
ATOM 1494 N N . LEU A 1 186 ? 14.743 -18.904 -10.395 1.00 97.75 186 LEU A N 1
ATOM 1495 C CA . LEU A 1 186 ? 14.872 -17.624 -11.094 1.00 97.75 186 LEU A CA 1
ATOM 1496 C C . LEU A 1 186 ? 16.206 -16.925 -10.807 1.00 97.75 186 LEU A C 1
ATOM 1498 O O . LEU A 1 186 ? 16.787 -16.332 -11.708 1.00 97.75 186 LEU A O 1
ATOM 1502 N N . ILE A 1 187 ? 16.723 -17.002 -9.575 1.00 97.56 187 ILE A N 1
ATOM 1503 C CA . ILE A 1 187 ? 18.056 -16.468 -9.255 1.00 97.56 187 ILE A CA 1
ATOM 1504 C C . ILE A 1 187 ? 19.145 -17.211 -10.031 1.00 97.56 187 ILE A C 1
ATOM 1506 O O . ILE A 1 187 ? 20.102 -16.583 -10.487 1.00 97.56 187 ILE A O 1
ATOM 1510 N N . HIS A 1 188 ? 19.039 -18.536 -10.137 1.00 97.81 188 HIS A N 1
ATOM 1511 C CA . HIS A 1 188 ? 20.009 -19.325 -10.886 1.00 97.81 188 HIS A CA 1
ATOM 1512 C C . HIS A 1 188 ? 19.932 -19.017 -12.383 1.00 97.81 188 HIS A C 1
ATOM 1514 O O . HIS A 1 188 ? 20.961 -18.697 -12.969 1.00 97.81 188 HIS A O 1
ATOM 1520 N N . ASP A 1 189 ? 18.726 -19.002 -12.951 1.00 97.44 189 ASP A N 1
ATOM 1521 C CA . ASP A 1 189 ? 18.483 -18.686 -14.358 1.00 97.44 189 ASP A CA 1
ATOM 1522 C C . ASP A 1 189 ? 18.971 -17.273 -14.700 1.00 97.44 189 ASP A C 1
ATOM 1524 O O . ASP A 1 189 ? 19.612 -17.066 -15.728 1.00 97.44 189 ASP A O 1
ATOM 1528 N N . ARG A 1 190 ? 18.740 -16.294 -13.811 1.00 97.88 190 ARG A N 1
ATOM 1529 C CA . ARG A 1 190 ? 19.259 -14.929 -13.972 1.00 97.88 190 ARG A CA 1
ATOM 1530 C C . ARG A 1 190 ? 20.783 -14.925 -14.063 1.00 97.88 190 ARG A C 1
ATOM 1532 O O . ARG A 1 190 ? 21.320 -14.302 -14.969 1.00 97.88 190 ARG A O 1
ATOM 1539 N N . LYS A 1 191 ? 21.473 -15.637 -13.165 1.00 98.06 191 LYS A N 1
ATOM 1540 C CA . LYS A 1 191 ? 22.943 -15.742 -13.195 1.00 98.06 191 LYS A CA 1
ATOM 1541 C C . LYS A 1 191 ? 23.448 -16.430 -14.459 1.00 98.06 191 LYS A C 1
ATOM 1543 O O . LYS A 1 191 ? 24.462 -16.020 -15.011 1.00 98.06 191 LYS A O 1
ATOM 1548 N N . ASP A 1 192 ? 22.756 -17.462 -14.924 1.00 97.81 192 ASP A N 1
ATOM 1549 C CA . ASP A 1 192 ? 23.136 -18.172 -16.145 1.00 97.81 192 ASP A CA 1
ATOM 1550 C C . ASP A 1 192 ? 22.962 -17.276 -17.380 1.00 97.81 192 ASP A C 1
ATOM 1552 O O . ASP A 1 192 ? 23.829 -17.256 -18.256 1.00 97.81 192 ASP A O 1
ATOM 1556 N N . MET A 1 193 ? 21.894 -16.473 -17.424 1.00 96.88 193 MET A N 1
ATOM 1557 C CA . MET A 1 193 ? 21.685 -15.468 -18.470 1.00 96.88 193 MET A CA 1
ATOM 1558 C C . MET A 1 193 ? 22.710 -14.332 -18.393 1.00 96.88 193 MET A C 1
ATOM 1560 O O . MET A 1 193 ? 23.248 -13.956 -19.429 1.00 96.88 193 MET A O 1
ATOM 1564 N N . GLU A 1 194 ? 23.038 -13.830 -17.198 1.00 97.25 194 GLU A N 1
ATOM 1565 C CA . GLU A 1 194 ? 24.112 -12.844 -16.981 1.00 97.25 194 GLU A CA 1
ATOM 1566 C C . GLU A 1 194 ? 25.456 -13.373 -17.509 1.00 97.25 194 GLU A C 1
ATOM 1568 O O . GLU A 1 194 ? 26.122 -12.700 -18.294 1.00 97.25 194 GLU A O 1
ATOM 1573 N N . ASN A 1 195 ? 25.818 -14.615 -17.169 1.00 97.81 195 ASN A N 1
ATOM 1574 C CA . ASN A 1 195 ? 27.028 -15.257 -17.688 1.00 97.81 195 ASN A CA 1
ATOM 1575 C C . ASN A 1 195 ? 26.983 -15.394 -19.214 1.00 97.81 195 ASN A C 1
ATOM 1577 O O . ASN A 1 195 ? 27.985 -15.176 -19.891 1.00 97.81 195 ASN A O 1
ATOM 1581 N N . ARG A 1 196 ? 25.821 -15.741 -19.781 1.00 97.81 196 ARG A N 1
ATOM 1582 C CA . ARG A 1 196 ? 25.668 -15.879 -21.230 1.00 97.81 196 ARG A CA 1
ATOM 1583 C C . ARG A 1 196 ? 25.779 -14.543 -21.959 1.00 97.81 196 ARG A C 1
ATOM 1585 O O . ARG A 1 196 ? 26.346 -14.514 -23.050 1.00 97.81 196 ARG A O 1
ATOM 1592 N N . ILE A 1 197 ? 25.238 -13.471 -21.384 1.00 96.81 197 ILE A N 1
ATOM 1593 C CA . ILE A 1 197 ? 25.400 -12.107 -21.892 1.00 96.81 197 ILE A CA 1
ATOM 1594 C C . ILE A 1 197 ? 26.884 -11.758 -21.887 1.00 96.81 197 ILE A C 1
ATOM 1596 O O . ILE A 1 197 ? 27.405 -11.408 -22.940 1.00 96.81 197 ILE A O 1
ATOM 1600 N N . HIS A 1 198 ? 27.582 -11.996 -20.776 1.00 97.56 198 HIS A N 1
ATOM 1601 C CA . HIS A 1 198 ? 29.011 -11.718 -20.675 1.00 97.56 198 HIS A CA 1
ATOM 1602 C C . HIS A 1 198 ? 29.846 -12.498 -21.704 1.00 97.56 198 HIS A C 1
ATOM 1604 O O . HIS A 1 198 ? 30.670 -11.924 -22.409 1.00 97.56 198 HIS A O 1
ATOM 1610 N N . GLU A 1 199 ? 29.574 -13.795 -21.898 1.00 97.56 199 GLU A N 1
ATOM 1611 C CA . GLU A 1 199 ? 30.222 -14.584 -22.956 1.00 97.56 199 GLU A CA 1
ATOM 1612 C C . GLU A 1 199 ? 29.971 -14.021 -24.365 1.00 97.56 199 GLU A C 1
ATOM 1614 O O . GLU A 1 199 ? 30.807 -14.166 -25.260 1.00 97.56 199 GLU A O 1
ATOM 1619 N N . LEU A 1 200 ? 28.776 -13.480 -24.619 1.00 96.00 200 LEU A N 1
ATOM 1620 C CA . LEU A 1 200 ? 28.433 -12.891 -25.911 1.00 96.00 200 LEU A CA 1
ATOM 1621 C C . LEU A 1 200 ? 29.099 -11.527 -26.087 1.00 96.00 200 LEU A C 1
ATOM 1623 O O . LEU A 1 200 ? 29.604 -11.266 -27.176 1.00 96.00 200 LEU A O 1
ATOM 1627 N N . GLU A 1 201 ? 29.156 -10.713 -25.036 1.00 93.25 201 GLU A N 1
ATOM 1628 C CA . GLU A 1 201 ? 29.899 -9.452 -24.993 1.00 93.25 201 GLU A CA 1
ATOM 1629 C C . GLU A 1 201 ? 31.376 -9.694 -25.311 1.00 93.25 201 GLU A C 1
ATOM 1631 O O . GLU A 1 201 ? 31.877 -9.136 -26.284 1.00 93.25 201 GLU A O 1
ATOM 1636 N N . GLU A 1 202 ? 32.040 -10.625 -24.618 1.00 95.25 202 GLU A N 1
ATOM 1637 C CA . GLU A 1 202 ? 33.443 -10.979 -24.879 1.00 95.25 202 GLU A CA 1
ATOM 1638 C C . GLU A 1 202 ? 33.667 -11.450 -26.327 1.00 95.25 202 GLU A C 1
ATOM 1640 O O . GLU A 1 202 ? 34.654 -11.087 -26.974 1.00 95.25 202 GLU A O 1
ATOM 1645 N N . ARG A 1 203 ? 32.747 -12.254 -26.884 1.00 95.25 203 ARG A N 1
ATOM 1646 C CA . ARG A 1 203 ? 32.829 -12.683 -28.294 1.00 95.25 203 ARG A CA 1
ATOM 1647 C C . ARG A 1 203 ? 32.651 -11.515 -29.258 1.00 95.25 203 ARG A C 1
ATOM 1649 O O . ARG A 1 203 ? 33.350 -11.467 -30.273 1.00 95.25 203 ARG A O 1
ATOM 1656 N N . CYS A 1 204 ? 31.720 -10.608 -28.975 1.00 90.00 204 CYS A N 1
ATOM 1657 C CA . CYS A 1 204 ? 31.498 -9.403 -29.765 1.00 90.00 204 CYS A CA 1
ATOM 1658 C C . CYS A 1 204 ? 32.736 -8.503 -29.725 1.00 90.00 204 CYS A C 1
ATOM 1660 O O . CYS A 1 204 ? 33.228 -8.112 -30.781 1.00 90.00 204 CYS A O 1
ATOM 1662 N N . GLU A 1 205 ? 33.295 -8.251 -28.542 1.00 90.44 205 GLU A N 1
ATOM 1663 C CA . GLU A 1 205 ? 34.534 -7.497 -28.349 1.00 90.44 205 GLU A CA 1
ATOM 1664 C C . GLU A 1 205 ? 35.704 -8.113 -29.119 1.00 90.44 205 GLU A C 1
ATOM 1666 O O . GLU A 1 205 ? 36.373 -7.422 -29.890 1.00 90.44 205 GLU A O 1
ATOM 1671 N N . ALA A 1 206 ? 35.913 -9.428 -28.998 1.00 91.69 206 ALA A N 1
ATOM 1672 C CA . ALA A 1 206 ? 36.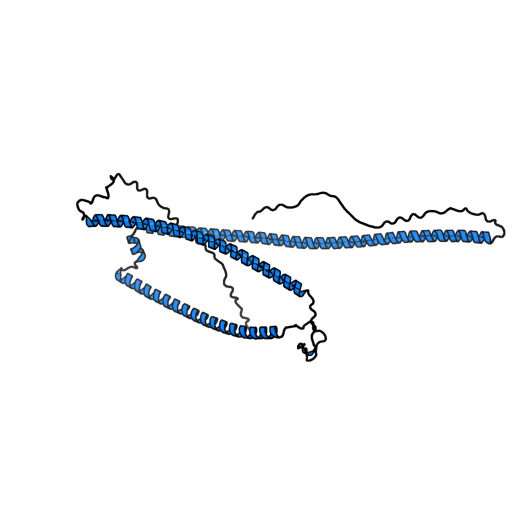959 -10.134 -29.732 1.00 91.69 206 ALA A CA 1
ATOM 1673 C C . ALA A 1 206 ? 36.775 -10.023 -31.255 1.00 91.69 206 ALA A C 1
ATOM 1675 O O . ALA A 1 206 ? 37.746 -9.824 -31.991 1.00 91.69 206 ALA A O 1
ATOM 1676 N N . MET A 1 207 ? 35.534 -10.118 -31.747 1.00 90.81 207 MET A N 1
ATOM 1677 C CA . MET A 1 207 ? 35.230 -9.959 -33.170 1.00 90.81 207 MET A CA 1
ATOM 1678 C C . MET A 1 207 ? 35.465 -8.521 -33.645 1.00 90.81 207 MET A C 1
ATOM 1680 O O . MET A 1 207 ? 36.041 -8.329 -34.717 1.00 90.81 207 MET A O 1
ATOM 1684 N N . MET A 1 208 ? 35.076 -7.519 -32.852 1.00 86.12 208 MET A N 1
ATOM 1685 C CA . MET A 1 208 ? 35.318 -6.106 -33.150 1.00 86.12 208 MET A CA 1
ATOM 1686 C C . MET A 1 208 ? 36.815 -5.796 -33.183 1.00 86.12 208 MET A C 1
ATOM 1688 O O . MET A 1 208 ? 37.295 -5.220 -34.158 1.00 86.12 208 MET A O 1
ATOM 1692 N N . MET A 1 209 ? 37.579 -6.282 -32.204 1.00 87.56 209 MET A N 1
ATOM 1693 C CA . MET A 1 209 ? 39.038 -6.158 -32.187 1.00 87.56 209 MET A CA 1
ATOM 1694 C C . MET A 1 209 ? 39.689 -6.837 -33.397 1.00 87.56 209 MET A C 1
ATOM 1696 O O . MET A 1 209 ? 40.586 -6.264 -34.012 1.00 87.56 209 MET A O 1
ATOM 1700 N N . ALA A 1 210 ? 39.227 -8.025 -33.797 1.00 90.56 210 ALA A N 1
ATOM 1701 C CA . ALA A 1 210 ? 39.766 -8.726 -34.962 1.00 90.56 210 ALA A CA 1
ATOM 1702 C C . ALA A 1 210 ? 39.435 -8.036 -36.299 1.00 90.56 210 ALA A C 1
ATOM 1704 O O . ALA A 1 210 ? 40.228 -8.107 -37.238 1.00 90.56 210 ALA A O 1
ATOM 1705 N N . LYS A 1 211 ? 38.259 -7.406 -36.416 1.00 89.62 211 LYS A N 1
ATOM 1706 C CA . LYS A 1 211 ? 37.791 -6.766 -37.657 1.00 89.62 211 LYS A CA 1
ATOM 1707 C C . LYS A 1 211 ? 38.258 -5.322 -37.806 1.00 89.62 211 LYS A C 1
ATOM 1709 O O . LYS A 1 211 ? 38.615 -4.926 -38.912 1.00 89.62 211 LYS A O 1
ATOM 1714 N N . PHE A 1 212 ? 38.242 -4.557 -36.720 1.00 85.00 212 PHE A N 1
ATOM 1715 C CA . PHE A 1 212 ? 38.464 -3.111 -36.724 1.00 85.00 212 PHE A CA 1
ATOM 1716 C C . PHE A 1 212 ? 39.746 -2.693 -35.989 1.00 85.00 212 PHE A C 1
ATOM 1718 O O . PHE A 1 212 ? 40.169 -1.550 -36.123 1.00 85.00 212 PHE A O 1
ATOM 1725 N N . GLY A 1 213 ? 40.384 -3.592 -35.227 1.00 85.38 213 GLY A N 1
ATOM 1726 C CA . GLY A 1 213 ? 41.599 -3.294 -34.453 1.00 85.38 213 GLY A CA 1
ATOM 1727 C C . GLY A 1 213 ? 41.362 -2.461 -33.187 1.00 85.38 213 GLY A C 1
ATOM 1728 O O . GLY A 1 213 ? 42.309 -2.192 -32.451 1.00 85.38 213 GLY A O 1
ATOM 1729 N N . GLN A 1 214 ? 40.114 -2.068 -32.929 1.00 81.00 214 GLN A N 1
ATOM 1730 C CA . GLN A 1 214 ? 39.665 -1.275 -31.790 1.00 81.00 214 GLN A CA 1
ATOM 1731 C C . GLN A 1 214 ? 38.220 -1.677 -31.449 1.00 81.00 214 GLN A C 1
ATOM 1733 O O . GLN A 1 214 ? 37.489 -2.146 -32.323 1.00 81.00 214 GLN A O 1
ATOM 1738 N N . LEU A 1 215 ? 37.801 -1.497 -30.193 1.00 80.94 215 LEU A N 1
ATOM 1739 C CA . LEU A 1 215 ? 36.393 -1.614 -29.815 1.00 80.94 215 LEU A CA 1
ATOM 1740 C C . LEU A 1 215 ? 35.608 -0.473 -30.462 1.00 80.94 215 LEU A C 1
ATOM 1742 O O . LEU A 1 215 ? 35.905 0.702 -30.238 1.00 80.94 215 LEU A O 1
ATOM 1746 N N . VAL A 1 216 ? 34.646 -0.841 -31.303 1.00 78.19 216 VAL A N 1
ATOM 1747 C CA . VAL A 1 216 ? 33.808 0.098 -32.041 1.00 78.19 216 VAL A CA 1
ATOM 1748 C C . VAL A 1 216 ? 32.443 0.119 -31.380 1.00 78.19 216 VAL A C 1
ATOM 1750 O O . VAL A 1 216 ? 31.759 -0.897 -31.347 1.00 78.19 216 VAL A O 1
ATOM 1753 N N . ASP A 1 217 ? 32.040 1.277 -30.877 1.00 76.06 217 ASP A N 1
ATOM 1754 C CA . ASP A 1 217 ? 30.675 1.477 -30.413 1.00 76.06 217 ASP A CA 1
ATOM 1755 C C . ASP A 1 217 ? 29.744 1.542 -31.635 1.00 76.06 217 ASP A C 1
ATOM 1757 O O . ASP A 1 217 ? 29.695 2.536 -32.365 1.00 76.06 217 ASP A O 1
ATOM 1761 N N . LEU A 1 218 ? 29.076 0.421 -31.911 1.00 71.62 218 LEU A N 1
ATOM 1762 C CA . LEU A 1 218 ? 28.178 0.269 -33.054 1.00 71.62 218 LEU A CA 1
ATOM 1763 C C . LEU A 1 218 ? 26.928 1.146 -32.914 1.00 71.62 218 LEU A C 1
ATOM 1765 O O . LEU A 1 218 ? 26.399 1.595 -33.929 1.00 71.62 218 LEU A O 1
ATOM 1769 N N . GLU A 1 219 ? 26.493 1.423 -31.684 1.00 70.38 219 GLU A N 1
ATOM 1770 C CA . GLU A 1 219 ? 25.355 2.297 -31.404 1.00 70.38 219 GLU A CA 1
ATOM 1771 C C . GLU A 1 219 ? 25.739 3.754 -31.672 1.00 70.38 219 GLU A C 1
ATOM 1773 O O . GLU A 1 219 ? 25.033 4.446 -32.409 1.00 70.38 219 GLU A O 1
ATOM 1778 N N . ALA A 1 220 ? 26.925 4.177 -31.214 1.00 66.19 220 ALA A N 1
ATOM 1779 C CA . ALA A 1 220 ? 27.491 5.472 -31.580 1.00 66.19 220 ALA A CA 1
ATOM 1780 C C . ALA A 1 220 ? 27.715 5.600 -33.093 1.00 66.19 220 ALA A C 1
ATOM 1782 O O . ALA A 1 220 ? 27.462 6.653 -33.660 1.00 66.19 220 ALA A O 1
ATOM 1783 N N . LEU A 1 221 ? 28.162 4.557 -33.801 1.00 65.12 221 LEU A N 1
ATOM 1784 C CA . LEU A 1 221 ? 28.333 4.647 -35.258 1.00 65.12 221 LEU A CA 1
ATOM 1785 C C . LEU A 1 221 ? 26.997 4.768 -36.003 1.00 65.12 221 LEU A C 1
ATOM 1787 O O . LEU A 1 221 ? 26.908 5.484 -37.004 1.00 65.12 221 LEU A O 1
ATOM 1791 N N . GLN A 1 222 ? 25.961 4.088 -35.509 1.00 61.25 222 GLN A N 1
ATOM 1792 C CA . GLN A 1 222 ? 24.610 4.180 -36.048 1.00 61.25 222 GLN A CA 1
ATOM 1793 C C . GLN A 1 222 ? 24.020 5.583 -35.826 1.00 61.25 222 GLN A C 1
ATOM 1795 O O . GLN A 1 222 ? 23.415 6.132 -36.750 1.00 61.25 222 GLN A O 1
ATOM 1800 N N . THR A 1 223 ? 24.271 6.215 -34.672 1.00 57.75 223 THR A N 1
ATOM 1801 C CA . THR A 1 223 ? 23.832 7.592 -34.367 1.00 57.75 223 THR A CA 1
ATOM 1802 C C . THR A 1 223 ? 24.710 8.682 -35.001 1.00 57.75 223 THR A C 1
ATOM 1804 O O . THR A 1 223 ? 24.194 9.729 -35.399 1.00 57.75 223 THR A O 1
ATOM 1807 N N . LEU A 1 224 ? 26.012 8.441 -35.195 1.00 55.09 224 LEU A N 1
ATOM 1808 C CA . LEU A 1 224 ? 26.949 9.351 -35.875 1.00 55.09 224 LEU A CA 1
ATOM 1809 C C . LEU A 1 224 ? 26.672 9.484 -37.375 1.00 55.09 224 LEU A C 1
ATOM 1811 O O . LEU A 1 224 ? 27.032 10.502 -37.966 1.00 55.09 224 LEU A O 1
ATOM 1815 N N . SER A 1 225 ? 25.994 8.509 -37.990 1.00 53.5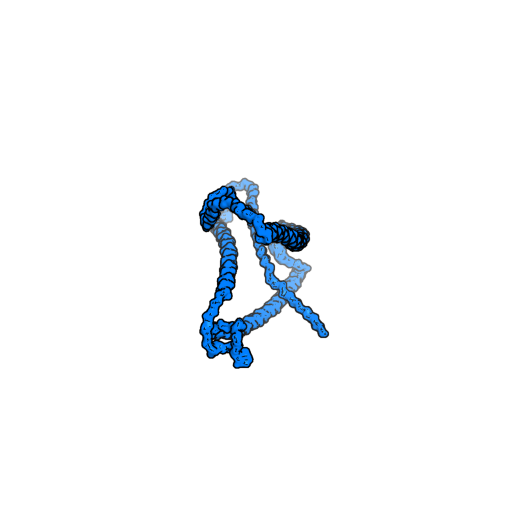3 225 SER A N 1
ATOM 1816 C CA . SER A 1 225 ? 25.488 8.662 -39.360 1.00 53.53 225 SER A CA 1
ATOM 1817 C C . SER A 1 225 ? 24.373 9.721 -39.482 1.00 53.53 225 SER A C 1
ATOM 1819 O O . SER A 1 225 ? 24.000 10.073 -40.599 1.00 53.53 225 SER A O 1
ATOM 1821 N N . GLY A 1 226 ? 23.880 10.257 -38.351 1.00 60.50 226 GLY A N 1
ATOM 1822 C CA . GLY A 1 226 ? 22.749 11.184 -38.271 1.00 60.50 226 GLY A CA 1
ATOM 1823 C C . GLY A 1 226 ? 23.071 12.662 -38.008 1.00 60.50 226 GLY A C 1
ATOM 1824 O O . GLY A 1 226 ? 22.565 13.489 -38.750 1.00 60.50 226 GLY A O 1
ATOM 1825 N N . ASN A 1 227 ? 23.846 13.045 -36.976 1.00 66.12 227 ASN A N 1
ATOM 1826 C CA . ASN A 1 227 ? 24.230 14.457 -36.732 1.00 66.12 227 ASN A CA 1
ATOM 1827 C C . ASN A 1 227 ? 25.166 14.625 -35.514 1.00 66.12 227 ASN A C 1
ATOM 1829 O O . ASN A 1 227 ? 24.744 14.472 -34.370 1.00 66.12 227 ASN A O 1
ATOM 1833 N N . ARG A 1 228 ? 26.417 15.053 -35.734 1.00 72.94 228 ARG A N 1
ATOM 1834 C CA . ARG A 1 228 ? 27.415 15.358 -34.679 1.00 72.94 228 ARG A CA 1
ATOM 1835 C C . ARG A 1 228 ? 26.927 16.375 -33.633 1.00 72.94 228 ARG A C 1
ATOM 1837 O O . ARG A 1 228 ? 27.265 16.259 -32.461 1.00 72.94 228 ARG A O 1
ATOM 1844 N N . VAL A 1 229 ? 26.109 17.337 -34.057 1.00 72.25 229 VAL A N 1
ATOM 1845 C CA . VAL A 1 229 ? 25.534 18.381 -33.192 1.00 72.25 229 VAL A CA 1
ATOM 1846 C C . VAL A 1 229 ? 24.604 17.782 -32.129 1.00 72.25 229 VAL A C 1
ATOM 1848 O O . VAL A 1 229 ? 24.593 18.244 -30.995 1.00 72.25 229 VAL A O 1
ATOM 1851 N N . VAL A 1 230 ? 23.873 16.711 -32.455 1.00 73.44 230 VAL A N 1
ATOM 1852 C CA . VAL A 1 230 ? 22.961 16.046 -31.509 1.00 73.44 230 VAL A CA 1
ATOM 1853 C C . VAL A 1 230 ? 23.740 15.331 -30.402 1.00 73.44 230 VAL A C 1
ATOM 1855 O O . VAL A 1 230 ? 23.321 15.351 -29.251 1.00 73.44 230 VAL A O 1
ATOM 1858 N N . GLU A 1 231 ? 24.894 14.742 -30.715 1.00 70.19 231 GLU A N 1
ATOM 1859 C CA . GLU A 1 231 ? 25.741 14.077 -29.715 1.00 70.19 231 GLU A CA 1
ATOM 1860 C C . GLU A 1 231 ? 26.499 15.074 -28.825 1.00 70.19 231 GLU A C 1
ATOM 1862 O O . GLU A 1 231 ? 26.630 14.846 -27.622 1.00 70.19 231 GLU A O 1
ATOM 1867 N N . GLU A 1 232 ? 26.943 16.212 -29.372 1.00 81.00 232 GLU A N 1
ATOM 1868 C CA . GLU A 1 232 ? 27.488 17.315 -28.564 1.00 81.00 232 GLU A CA 1
ATOM 1869 C C . GLU A 1 232 ? 26.413 17.852 -27.594 1.00 81.00 232 GLU A C 1
ATOM 1871 O O . GLU A 1 232 ? 26.672 17.960 -26.395 1.00 81.00 232 GLU A O 1
ATOM 1876 N N . LEU A 1 233 ? 25.170 18.041 -28.060 1.00 80.31 233 LEU A N 1
ATOM 1877 C CA . LEU A 1 233 ? 24.043 18.456 -27.214 1.00 80.31 233 LEU A CA 1
ATOM 1878 C C . LEU A 1 233 ? 23.645 17.408 -26.161 1.00 80.31 233 LEU A C 1
ATOM 1880 O O . LEU A 1 233 ? 23.365 17.777 -25.021 1.00 80.31 233 LEU A O 1
ATOM 1884 N N . LYS A 1 234 ? 23.650 16.109 -26.491 1.00 81.06 234 LYS A N 1
ATOM 1885 C CA . LYS A 1 234 ? 23.389 15.031 -25.516 1.00 81.06 234 LYS A CA 1
ATOM 1886 C C . LYS A 1 234 ? 24.464 14.956 -24.437 1.00 81.06 234 LYS A C 1
ATOM 1888 O O . LYS A 1 234 ? 24.144 14.736 -23.273 1.00 81.06 234 LYS A O 1
ATOM 1893 N N . ASN A 1 235 ? 25.736 15.115 -24.799 1.00 82.12 235 ASN A N 1
ATOM 1894 C CA . ASN A 1 235 ? 26.819 15.123 -23.816 1.00 82.12 235 ASN A CA 1
ATOM 1895 C C . ASN A 1 235 ? 26.726 16.348 -22.901 1.00 82.12 235 ASN A C 1
ATOM 1897 O O . ASN A 1 235 ? 26.881 16.211 -21.687 1.00 82.12 235 ASN A O 1
ATOM 1901 N N . ASP A 1 236 ? 26.383 17.513 -23.451 1.00 87.00 236 ASP A N 1
ATOM 1902 C CA . ASP A 1 236 ? 26.120 18.713 -22.658 1.00 87.00 236 ASP A CA 1
ATOM 1903 C C . ASP A 1 236 ? 24.892 18.551 -21.743 1.00 87.00 236 ASP A C 1
ATOM 1905 O O . ASP A 1 236 ? 24.942 18.993 -20.592 1.00 87.00 236 ASP A O 1
ATOM 1909 N N . SER A 1 237 ? 23.818 17.885 -22.193 1.00 86.19 237 SER A N 1
ATOM 1910 C CA . SER A 1 237 ? 22.657 17.560 -21.341 1.00 86.19 237 SER A CA 1
ATOM 1911 C C . SER A 1 237 ? 23.057 16.616 -20.207 1.00 86.19 237 SER A C 1
ATOM 1913 O O . SER A 1 237 ? 22.813 16.949 -19.050 1.00 86.19 237 SER A O 1
ATOM 1915 N N . LYS A 1 238 ? 23.802 15.538 -20.484 1.00 91.00 238 LYS A N 1
ATOM 1916 C CA . LYS A 1 238 ? 24.313 14.617 -19.450 1.00 91.00 238 LYS A CA 1
ATOM 1917 C C . LYS A 1 238 ? 25.186 15.322 -18.409 1.00 91.00 238 LYS A C 1
ATOM 1919 O O . LYS A 1 238 ? 25.085 15.037 -17.217 1.00 91.00 238 LYS A O 1
ATOM 1924 N N . ILE A 1 239 ? 26.053 16.248 -18.830 1.00 92.62 239 ILE A N 1
ATOM 1925 C CA . ILE A 1 239 ? 26.899 17.023 -17.908 1.00 92.62 239 ILE A CA 1
ATOM 1926 C C . ILE A 1 239 ? 26.040 17.944 -17.034 1.00 92.62 239 ILE A C 1
ATOM 1928 O O . ILE A 1 239 ? 26.264 18.015 -15.823 1.00 92.62 239 ILE A O 1
ATOM 1932 N N . LYS A 1 240 ? 25.046 18.622 -17.618 1.00 91.75 240 LYS A N 1
ATOM 1933 C CA . LYS A 1 240 ? 24.117 19.487 -16.876 1.00 91.75 240 LYS A CA 1
ATOM 1934 C C . LYS A 1 240 ? 23.237 18.685 -15.917 1.00 91.75 240 LYS A C 1
ATOM 1936 O O . LYS A 1 240 ? 23.112 19.062 -14.758 1.00 91.75 240 LYS A O 1
ATOM 1941 N N . GLU A 1 241 ? 22.716 17.536 -16.331 1.00 90.38 241 GLU A N 1
ATOM 1942 C CA . GLU A 1 241 ? 21.975 16.605 -15.471 1.00 90.38 241 GLU A CA 1
ATOM 1943 C C . GLU A 1 241 ? 22.837 16.113 -14.302 1.00 90.38 241 GLU A C 1
ATOM 1945 O O . GLU A 1 241 ? 22.400 16.117 -13.149 1.00 90.38 241 GLU A O 1
ATOM 1950 N N . ALA A 1 242 ? 24.103 15.764 -14.546 1.00 93.56 242 ALA A N 1
ATOM 1951 C CA . ALA A 1 242 ? 25.034 15.394 -13.482 1.00 93.56 242 ALA A CA 1
ATOM 1952 C C . ALA A 1 242 ? 25.290 16.554 -12.496 1.00 93.56 242 ALA A C 1
ATOM 1954 O O . ALA A 1 242 ? 25.401 16.338 -11.288 1.00 93.56 242 ALA A O 1
ATOM 1955 N N . GLN A 1 243 ? 25.357 17.796 -12.979 1.00 94.81 243 GLN A N 1
ATOM 1956 C CA . GLN A 1 243 ? 25.477 18.979 -12.122 1.00 94.81 243 GLN A CA 1
ATOM 1957 C C . GLN A 1 243 ? 24.203 19.202 -11.294 1.00 94.81 243 GLN A C 1
ATOM 1959 O O . GLN A 1 243 ? 24.288 19.291 -10.069 1.00 94.81 243 GLN A O 1
ATOM 1964 N N . HIS A 1 244 ? 23.027 19.180 -11.922 1.00 92.62 244 HIS A N 1
ATOM 1965 C CA . HIS A 1 244 ? 21.741 19.365 -11.248 1.00 92.62 244 HIS A CA 1
ATOM 1966 C C . HIS A 1 244 ? 21.437 18.259 -10.236 1.00 92.62 244 HIS A C 1
ATOM 1968 O O . HIS A 1 244 ? 20.955 18.535 -9.139 1.00 92.62 244 HIS A O 1
ATOM 1974 N N . THR A 1 245 ? 21.774 17.005 -10.536 1.00 92.69 245 THR A N 1
ATOM 1975 C CA . THR A 1 245 ? 21.623 15.901 -9.575 1.00 92.69 245 THR A CA 1
ATOM 1976 C C . THR A 1 245 ? 22.530 16.080 -8.357 1.00 92.69 245 THR A C 1
ATOM 1978 O O . THR A 1 245 ? 22.116 15.780 -7.234 1.00 92.69 245 THR A O 1
ATOM 1981 N N . ASN A 1 246 ? 23.743 16.611 -8.530 1.00 94.69 246 ASN A N 1
ATOM 1982 C CA . ASN A 1 246 ? 24.634 16.937 -7.416 1.00 94.69 246 ASN A CA 1
ATOM 1983 C C . ASN A 1 246 ? 24.122 18.130 -6.593 1.00 94.69 246 ASN A C 1
ATOM 1985 O O . ASN A 1 246 ? 24.153 18.082 -5.361 1.00 94.69 246 ASN A O 1
ATOM 1989 N N . GLU A 1 247 ? 23.592 19.165 -7.245 1.00 95.94 247 GLU A N 1
ATOM 1990 C CA . GLU A 1 247 ? 22.940 20.299 -6.578 1.00 95.94 247 GLU A CA 1
ATOM 1991 C C . GLU A 1 247 ? 21.708 19.850 -5.782 1.00 95.94 247 GLU A C 1
ATOM 1993 O O . GLU A 1 247 ? 21.562 20.214 -4.614 1.00 95.94 247 GLU A O 1
ATOM 1998 N N . LEU A 1 248 ? 20.868 18.982 -6.356 1.00 92.25 248 LEU A N 1
ATOM 1999 C CA . LEU A 1 248 ? 19.723 18.374 -5.677 1.00 92.25 248 LEU A CA 1
ATOM 2000 C C . LEU A 1 248 ? 20.154 17.560 -4.458 1.00 92.25 248 LEU A C 1
ATOM 2002 O O . LEU A 1 248 ? 19.547 17.696 -3.397 1.00 92.25 248 LEU A O 1
ATOM 2006 N N . LYS A 1 249 ? 21.213 16.747 -4.569 1.00 95.38 249 LYS A N 1
ATOM 2007 C CA . LYS A 1 249 ? 21.775 16.008 -3.424 1.00 95.38 249 LYS A CA 1
ATOM 2008 C C . LYS A 1 249 ? 22.215 16.962 -2.315 1.00 95.38 249 LYS A C 1
ATOM 2010 O O . LYS A 1 249 ? 21.861 16.749 -1.157 1.00 95.38 249 LYS A O 1
ATOM 2015 N N . HIS A 1 250 ? 22.917 18.042 -2.655 1.00 96.50 250 HIS A N 1
ATOM 2016 C CA . HIS A 1 250 ? 23.345 19.053 -1.683 1.00 96.50 250 HIS A CA 1
ATOM 2017 C C . HIS A 1 250 ? 22.160 19.759 -1.010 1.00 96.50 250 HIS A C 1
ATOM 2019 O O . HIS A 1 250 ? 22.132 19.924 0.211 1.00 96.50 250 HIS A O 1
ATOM 2025 N N . CYS A 1 251 ? 21.144 20.134 -1.787 1.00 94.06 251 CYS A N 1
ATOM 2026 C CA . CYS A 1 251 ? 19.912 20.725 -1.270 1.00 94.06 251 CYS A CA 1
ATOM 2027 C C . CYS A 1 251 ? 19.141 19.754 -0.364 1.00 94.06 251 CYS A C 1
ATOM 2029 O O . CYS A 1 251 ? 18.667 20.168 0.695 1.00 94.06 251 CYS A O 1
ATOM 2031 N N . LYS A 1 252 ? 19.069 18.463 -0.717 1.00 94.31 252 LYS A N 1
ATOM 2032 C CA . LYS A 1 252 ? 18.467 17.415 0.125 1.00 94.31 252 LYS A CA 1
ATOM 2033 C C . LYS A 1 252 ? 19.193 17.294 1.465 1.00 94.31 252 LYS A C 1
ATOM 2035 O O . LYS A 1 252 ? 18.528 17.288 2.497 1.00 94.31 252 LYS A O 1
ATOM 2040 N N . VAL A 1 253 ? 20.529 17.283 1.473 1.00 97.44 253 VAL A N 1
ATOM 2041 C CA . VAL A 1 253 ? 21.317 17.242 2.720 1.00 97.44 253 VAL A CA 1
ATOM 2042 C C . VAL A 1 253 ? 20.992 18.448 3.606 1.00 97.44 253 VAL A C 1
ATOM 2044 O O . VAL A 1 253 ? 20.583 18.271 4.753 1.00 97.44 253 VAL A O 1
ATOM 2047 N N . LYS A 1 254 ? 21.033 19.668 3.061 1.00 97.38 254 LYS A N 1
ATOM 2048 C CA . LYS A 1 254 ? 20.672 20.884 3.814 1.00 97.38 254 LYS A CA 1
ATOM 2049 C C . LYS A 1 254 ? 19.243 20.850 4.359 1.00 97.38 254 LYS A C 1
ATOM 2051 O O . LYS A 1 254 ? 18.997 21.282 5.483 1.00 97.38 254 LYS A O 1
ATOM 2056 N N . LEU A 1 255 ? 18.293 20.331 3.580 1.00 95.81 255 LEU A N 1
ATOM 2057 C CA . LEU A 1 255 ? 16.907 20.157 4.015 1.00 95.81 255 LEU A CA 1
ATOM 2058 C C . LEU A 1 255 ? 16.822 19.180 5.195 1.00 95.81 255 LEU A C 1
ATOM 2060 O O . LEU A 1 255 ? 16.114 19.453 6.163 1.00 95.81 255 LEU A O 1
ATOM 2064 N N . THR A 1 256 ? 17.544 18.057 5.138 1.00 95.12 256 THR A N 1
ATOM 2065 C CA . THR A 1 256 ? 17.574 17.086 6.241 1.00 95.12 256 THR A CA 1
ATOM 2066 C C . THR A 1 256 ? 18.200 17.669 7.507 1.00 95.12 256 THR A C 1
ATOM 2068 O O . THR A 1 256 ? 17.624 17.509 8.581 1.00 95.12 256 THR A O 1
ATOM 2071 N N . GLU A 1 257 ? 19.293 18.425 7.392 1.00 97.12 257 GLU A N 1
ATOM 2072 C CA . GLU A 1 257 ? 19.926 19.120 8.521 1.00 97.12 257 GLU A CA 1
ATOM 2073 C C . GLU A 1 257 ? 18.976 20.149 9.154 1.00 97.12 257 GLU A C 1
ATOM 2075 O O . GLU A 1 257 ? 18.798 20.175 10.373 1.00 97.12 257 GLU A O 1
ATOM 2080 N N . ALA A 1 258 ? 18.293 20.955 8.334 1.00 95.38 258 ALA A N 1
ATOM 2081 C CA . ALA A 1 258 ? 17.310 21.925 8.813 1.00 95.38 258 ALA A CA 1
ATOM 2082 C C . ALA A 1 258 ? 16.113 21.247 9.508 1.00 95.38 258 ALA A C 1
ATOM 2084 O O . ALA A 1 258 ? 15.675 21.698 10.570 1.00 95.38 258 ALA A O 1
ATOM 2085 N N . LYS A 1 259 ? 15.608 20.134 8.953 1.00 94.81 259 LYS A N 1
ATOM 2086 C CA . LYS A 1 259 ? 14.541 19.325 9.569 1.00 94.81 259 LYS A CA 1
ATOM 2087 C C . LYS A 1 259 ? 14.975 18.744 10.917 1.00 94.81 259 LYS A C 1
ATOM 2089 O O . LYS A 1 259 ? 14.201 18.798 11.871 1.00 94.81 259 LYS A O 1
ATOM 2094 N N . GLN A 1 260 ? 16.200 18.227 11.020 1.00 96.38 260 GLN A N 1
ATOM 2095 C CA . GLN A 1 260 ? 16.748 17.704 12.276 1.00 96.38 260 GLN A CA 1
ATOM 2096 C C . GLN A 1 260 ? 16.891 18.806 13.331 1.00 96.38 260 GLN A C 1
ATOM 2098 O O . GLN A 1 260 ? 16.446 18.626 14.465 1.00 96.38 260 GLN A O 1
ATOM 2103 N N . ALA A 1 261 ? 17.418 19.974 12.956 1.00 96.88 261 ALA A N 1
ATOM 2104 C CA . ALA A 1 261 ? 17.524 21.118 13.859 1.00 96.88 261 ALA A CA 1
ATOM 2105 C C . ALA A 1 261 ? 16.147 21.561 14.387 1.00 96.88 261 ALA A C 1
ATOM 2107 O O . ALA A 1 261 ? 15.984 21.794 15.588 1.00 96.88 261 ALA A O 1
ATOM 2108 N N . LEU A 1 262 ? 15.134 21.620 13.515 1.00 95.81 262 LEU A N 1
ATOM 2109 C CA . LEU A 1 262 ? 13.759 21.923 13.914 1.00 95.81 262 LEU A CA 1
ATOM 2110 C C . LEU A 1 262 ? 13.201 20.860 14.870 1.00 95.81 262 LEU A C 1
ATOM 2112 O O . LEU A 1 262 ? 12.632 21.205 15.905 1.00 95.81 262 LEU A O 1
ATOM 2116 N N . MET A 1 263 ? 13.395 19.577 14.561 1.00 95.00 263 MET A N 1
ATOM 2117 C CA . MET A 1 263 ? 12.953 18.467 15.409 1.00 95.00 263 MET A CA 1
ATOM 2118 C C . MET A 1 263 ? 13.583 18.535 16.804 1.00 95.00 263 MET A C 1
ATOM 2120 O O . MET A 1 263 ? 12.889 18.353 17.805 1.00 95.00 263 MET A O 1
ATOM 2124 N N . GLU A 1 264 ? 14.876 18.850 16.903 1.00 97.38 264 GLU A N 1
ATOM 2125 C CA . GLU A 1 264 ? 15.547 19.022 18.191 1.00 97.38 264 GLU A CA 1
ATOM 2126 C C . GLU A 1 264 ? 14.976 20.177 19.012 1.00 97.38 264 GLU A C 1
ATOM 2128 O O . GLU A 1 264 ? 14.799 20.043 20.227 1.00 97.38 264 GLU A O 1
ATOM 2133 N N . VAL A 1 265 ? 14.708 21.317 18.372 1.00 97.38 265 VAL A N 1
ATOM 2134 C CA . VAL A 1 265 ? 14.118 22.481 19.043 1.00 97.38 265 VAL A CA 1
ATOM 2135 C C . VAL A 1 265 ? 12.705 22.156 19.518 1.00 97.38 265 VAL A C 1
ATOM 2137 O O . VAL A 1 265 ? 12.389 22.417 20.681 1.00 97.38 265 VAL A O 1
ATOM 2140 N N . SER A 1 266 ? 11.889 21.521 18.676 1.00 95.00 266 SER A N 1
ATOM 2141 C CA . SER A 1 266 ? 10.544 21.063 19.033 1.00 95.00 266 SER A CA 1
ATOM 2142 C C . SER A 1 266 ? 10.575 20.063 20.186 1.00 95.00 266 SER A C 1
ATOM 2144 O O . SER A 1 266 ? 9.818 20.209 21.142 1.00 95.00 266 SER A O 1
ATOM 2146 N N . ARG A 1 267 ? 11.508 19.103 20.177 1.00 97.31 267 ARG A N 1
ATOM 2147 C CA . ARG A 1 267 ? 11.689 18.150 21.280 1.00 97.31 267 ARG A CA 1
ATOM 2148 C C . ARG A 1 267 ? 12.041 18.858 22.588 1.00 97.31 267 ARG A C 1
ATOM 2150 O O . ARG A 1 267 ? 11.370 18.641 23.594 1.00 97.31 267 ARG A O 1
ATOM 2157 N N . LYS A 1 268 ? 13.034 19.754 22.572 1.00 97.50 268 LYS A N 1
ATOM 2158 C CA . LYS A 1 268 ? 13.422 20.562 23.745 1.00 97.50 268 LYS A CA 1
ATOM 2159 C C . LYS A 1 268 ? 12.260 21.430 24.241 1.00 97.50 268 LYS A C 1
ATOM 2161 O O . LYS A 1 268 ? 12.108 21.626 25.445 1.00 97.50 268 LYS A O 1
ATOM 2166 N N . HIS A 1 269 ? 11.440 21.963 23.336 1.00 96.75 269 HIS A N 1
ATOM 2167 C CA . HIS A 1 269 ? 10.245 22.721 23.694 1.00 96.75 269 HIS A CA 1
ATOM 2168 C C . HIS A 1 269 ? 9.206 21.836 24.394 1.00 96.75 269 HIS A C 1
ATOM 2170 O O . HIS A 1 269 ? 8.765 22.178 25.491 1.00 96.75 269 HIS A O 1
ATOM 2176 N N . THR A 1 270 ? 8.884 20.670 23.832 1.00 96.56 270 THR A N 1
ATOM 2177 C CA . THR A 1 270 ? 7.963 19.698 24.439 1.00 96.56 270 THR A CA 1
ATOM 2178 C C . THR A 1 270 ? 8.454 19.235 25.812 1.00 96.56 270 THR A C 1
ATOM 2180 O O . THR A 1 270 ? 7.676 19.228 26.761 1.00 96.56 270 THR A O 1
ATOM 2183 N N . GLU A 1 271 ? 9.752 18.952 25.975 1.00 97.31 271 GLU A N 1
ATOM 2184 C CA . GLU A 1 271 ? 10.360 18.618 27.275 1.00 97.31 271 GLU A CA 1
ATOM 2185 C C . GLU A 1 271 ? 10.149 19.743 28.312 1.00 97.31 271 GLU A C 1
ATOM 2187 O O . GLU A 1 271 ? 9.758 19.493 29.460 1.00 97.31 271 GLU A O 1
ATOM 2192 N N . ARG A 1 272 ? 10.329 21.009 27.910 1.00 97.19 272 ARG A N 1
ATOM 2193 C CA . ARG A 1 272 ? 10.063 22.176 28.773 1.00 97.19 272 ARG A CA 1
ATOM 2194 C C . ARG A 1 272 ? 8.580 22.312 29.128 1.00 97.19 272 ARG A C 1
ATOM 2196 O O . ARG A 1 272 ? 8.249 22.621 30.268 1.00 97.19 272 ARG A O 1
ATOM 2203 N N . VAL A 1 273 ? 7.676 22.048 28.190 1.00 96.88 273 VAL A N 1
ATOM 2204 C CA . VAL A 1 273 ? 6.227 22.069 28.449 1.00 96.88 273 VAL A CA 1
ATOM 2205 C C . VAL A 1 273 ? 5.811 20.925 29.379 1.00 96.88 273 VAL A C 1
ATOM 2207 O O . VAL A 1 273 ? 4.991 21.127 30.276 1.00 96.88 273 VAL A O 1
ATOM 2210 N N . CYS A 1 274 ? 6.389 19.733 29.231 1.00 95.38 274 CYS A N 1
ATOM 2211 C CA . CYS A 1 274 ? 6.152 18.608 30.134 1.00 95.38 274 CYS A CA 1
ATOM 2212 C C . CYS A 1 274 ? 6.621 18.923 31.557 1.00 95.38 274 CYS A C 1
ATOM 2214 O O . CYS A 1 274 ? 5.855 18.749 32.505 1.00 95.38 274 CYS A O 1
ATOM 2216 N N . THR A 1 275 ? 7.842 19.442 31.711 1.00 97.19 275 THR A N 1
ATOM 2217 C CA . THR A 1 275 ? 8.367 19.855 33.025 1.00 97.19 275 THR A CA 1
ATOM 2218 C C . THR A 1 275 ? 7.516 20.956 33.659 1.00 97.19 275 THR A C 1
ATOM 2220 O O . THR A 1 275 ? 7.163 20.843 34.833 1.00 97.19 275 THR A O 1
ATOM 2223 N N . LEU A 1 276 ? 7.083 21.958 32.886 1.00 97.06 276 LEU A N 1
ATOM 2224 C CA . LEU A 1 276 ? 6.145 22.983 33.352 1.00 97.06 276 LEU A CA 1
ATOM 2225 C C . LEU A 1 276 ? 4.819 22.373 33.833 1.00 97.06 276 LEU A C 1
ATOM 2227 O O . LEU A 1 276 ? 4.324 22.739 34.897 1.00 97.06 276 LEU A O 1
ATOM 2231 N N . ASN A 1 277 ? 4.252 21.422 33.087 1.00 96.31 277 ASN A N 1
ATOM 2232 C CA . ASN A 1 277 ? 3.018 20.739 33.478 1.00 96.31 277 ASN A CA 1
ATOM 2233 C C . ASN A 1 277 ? 3.176 19.925 34.769 1.00 96.31 277 ASN A C 1
ATOM 2235 O O . ASN A 1 277 ? 2.268 19.935 35.602 1.00 96.31 277 ASN A O 1
ATOM 2239 N N . CYS A 1 278 ? 4.310 19.247 34.965 1.00 96.56 278 CYS A N 1
ATOM 2240 C CA . CYS A 1 278 ? 4.607 18.548 36.218 1.00 96.56 278 CYS A CA 1
ATOM 2241 C C . CYS A 1 278 ? 4.661 19.526 37.399 1.00 96.56 278 CYS A C 1
ATOM 2243 O O . CYS A 1 278 ? 3.962 19.323 38.389 1.00 96.56 278 CYS A O 1
ATOM 2245 N N . LEU A 1 279 ? 5.390 20.637 37.255 1.00 96.81 279 LEU A N 1
ATOM 2246 C CA . LEU A 1 279 ? 5.479 21.671 38.291 1.00 96.81 279 LEU A CA 1
ATOM 2247 C C . LEU A 1 279 ? 4.120 22.321 38.589 1.00 96.81 279 LEU A C 1
ATOM 2249 O O . LEU A 1 279 ? 3.808 22.606 39.743 1.00 96.81 279 LEU A O 1
ATOM 2253 N N . LEU A 1 280 ? 3.274 22.535 37.576 1.00 96.25 280 LEU A N 1
ATOM 2254 C CA . LEU A 1 280 ? 1.918 23.056 37.772 1.00 96.25 280 LEU A CA 1
ATOM 2255 C C . LEU A 1 280 ? 1.016 22.074 38.528 1.00 96.25 280 LEU A C 1
ATOM 2257 O O . LEU A 1 280 ? 0.199 22.516 39.337 1.00 96.25 280 LEU A O 1
ATOM 2261 N N . LYS A 1 281 ? 1.154 20.764 38.291 1.00 96.25 281 LYS A N 1
ATOM 2262 C CA . LYS A 1 281 ? 0.444 19.735 39.070 1.00 96.25 281 LYS A CA 1
ATOM 2263 C C . LYS A 1 281 ? 0.901 19.748 40.526 1.00 96.25 281 LYS A C 1
ATOM 2265 O O . LYS A 1 281 ? 0.061 19.859 41.411 1.00 96.25 281 LYS A O 1
ATOM 2270 N N . GLU A 1 282 ? 2.211 19.751 40.771 1.00 96.81 282 GLU A N 1
ATOM 2271 C CA . GLU A 1 282 ? 2.764 19.833 42.130 1.00 96.81 282 GLU A CA 1
ATOM 2272 C C . GLU A 1 282 ? 2.319 21.106 42.858 1.00 96.81 282 GLU A C 1
ATOM 2274 O O . GLU A 1 282 ? 1.921 21.052 44.022 1.00 96.81 282 GLU A O 1
ATOM 2279 N N . LYS A 1 283 ? 2.322 22.252 42.165 1.00 96.75 283 LYS A N 1
ATOM 2280 C CA . LYS A 1 283 ? 1.810 23.514 42.705 1.00 96.75 283 LYS A CA 1
ATOM 2281 C C . LYS A 1 283 ? 0.340 23.387 43.109 1.00 96.75 283 LYS A C 1
ATOM 2283 O O . LYS A 1 283 ? 0.005 23.751 44.232 1.00 96.75 283 LYS A O 1
ATOM 2288 N N . LYS A 1 284 ? -0.521 22.852 42.234 1.00 95.75 284 LYS A N 1
ATOM 2289 C CA . LYS A 1 284 ? -1.947 22.638 42.538 1.00 95.75 284 LYS A CA 1
ATOM 2290 C C . LYS A 1 284 ? -2.140 21.705 43.734 1.00 95.75 284 LYS A C 1
ATOM 2292 O O . LYS A 1 284 ? -2.976 21.980 44.592 1.00 95.75 284 LYS A O 1
ATOM 2297 N N . ASP A 1 285 ? -1.346 20.642 43.832 1.00 96.00 285 ASP A N 1
ATOM 2298 C CA . ASP A 1 285 ? -1.399 19.711 44.962 1.00 96.00 285 ASP A CA 1
ATOM 2299 C C . ASP A 1 285 ? -0.980 20.382 46.275 1.00 96.00 285 ASP A C 1
ATOM 2301 O O . ASP A 1 285 ? -1.577 20.138 47.327 1.00 96.00 285 ASP A O 1
ATOM 2305 N N . LEU A 1 286 ? 0.049 21.235 46.239 1.00 94.88 286 LEU A N 1
ATOM 2306 C CA . LEU A 1 286 ? 0.486 22.018 47.393 1.00 94.88 286 LEU A CA 1
ATOM 2307 C C . LEU A 1 286 ? -0.548 23.075 47.791 1.00 94.88 286 LEU A C 1
ATOM 2309 O O . LEU A 1 286 ? -0.822 23.207 48.981 1.00 94.88 286 LEU A O 1
ATOM 2313 N N . GLU A 1 287 ? -1.158 23.771 46.831 1.00 94.75 287 GLU A N 1
ATOM 2314 C CA . GLU A 1 287 ? -2.260 24.712 47.073 1.00 94.75 287 GLU A CA 1
ATOM 2315 C C . GLU A 1 287 ? -3.455 23.999 47.717 1.00 94.75 287 GLU A C 1
ATOM 2317 O O . GLU A 1 287 ? -3.930 24.432 48.764 1.00 94.75 287 GLU A O 1
ATOM 2322 N N . ALA A 1 288 ? -3.863 22.832 47.207 1.00 94.12 288 ALA A N 1
ATOM 2323 C CA . ALA A 1 288 ? -4.925 22.027 47.813 1.00 94.12 288 ALA A CA 1
ATOM 2324 C C . ALA A 1 288 ? -4.569 21.561 49.242 1.00 94.12 288 ALA A C 1
ATOM 2326 O O . ALA A 1 288 ? -5.407 21.575 50.153 1.00 94.12 288 ALA A O 1
ATOM 2327 N N . LYS A 1 289 ? -3.309 21.175 49.487 1.00 94.25 289 LYS A N 1
ATOM 2328 C CA . LYS A 1 289 ? -2.808 20.849 50.837 1.00 94.25 289 LYS A CA 1
ATOM 2329 C C . LYS A 1 289 ? -2.812 22.070 51.764 1.00 94.25 289 LYS A C 1
ATOM 2331 O O . LYS A 1 289 ? -3.065 21.924 52.960 1.00 94.25 289 LYS A O 1
ATOM 2336 N N . LEU A 1 290 ? -2.539 23.261 51.243 1.00 92.19 290 LEU A N 1
ATOM 2337 C CA . LEU A 1 290 ? -2.541 24.503 52.013 1.00 92.19 290 LEU A CA 1
ATOM 2338 C C . LEU A 1 290 ? -3.975 24.923 52.350 1.00 92.19 290 LEU A C 1
ATOM 2340 O O . LEU A 1 290 ? -4.275 25.131 53.523 1.00 92.19 290 LEU A O 1
ATOM 2344 N N . ASP A 1 291 ? -4.883 24.896 51.377 1.00 90.88 291 ASP A N 1
ATOM 2345 C CA . ASP A 1 291 ? -6.312 25.158 51.565 1.00 90.88 291 ASP A CA 1
ATOM 2346 C C . ASP A 1 291 ? -6.938 24.207 52.585 1.00 90.88 291 ASP A C 1
ATOM 2348 O O . ASP A 1 291 ? -7.705 24.620 53.456 1.00 90.88 291 ASP A O 1
ATOM 2352 N N . THR A 1 292 ? -6.605 22.915 52.521 1.00 90.25 292 THR A N 1
ATOM 2353 C CA . THR A 1 292 ? -7.092 21.938 53.506 1.00 90.25 292 THR A CA 1
ATOM 2354 C C . THR A 1 292 ? -6.534 22.207 54.903 1.00 90.25 292 THR A C 1
ATOM 2356 O O . THR A 1 292 ? -7.281 22.095 55.876 1.00 90.25 292 THR A O 1
ATOM 2359 N N . ARG A 1 293 ? -5.262 22.610 55.040 1.00 87.12 293 ARG A N 1
ATOM 2360 C CA . ARG A 1 293 ? -4.690 23.037 56.332 1.00 87.12 293 ARG A CA 1
ATOM 2361 C C . ARG A 1 293 ? -5.341 24.316 56.857 1.00 87.12 293 ARG A C 1
ATOM 2363 O O . ARG A 1 293 ? -5.683 24.369 58.035 1.00 87.12 293 ARG A O 1
ATOM 2370 N N . GLN A 1 294 ? -5.562 25.310 56.002 1.00 84.94 294 GLN A N 1
ATOM 2371 C CA . GLN A 1 294 ? -6.192 26.574 56.378 1.00 84.94 294 GLN A CA 1
ATOM 2372 C C . GLN A 1 294 ? -7.652 26.366 56.796 1.00 84.94 294 GLN A C 1
ATOM 2374 O O . GLN A 1 294 ? -8.077 26.907 57.815 1.00 84.94 294 GLN A O 1
ATOM 2379 N N . LYS A 1 295 ? -8.399 25.507 56.087 1.00 82.19 295 LYS A N 1
ATOM 2380 C CA . LYS A 1 295 ? -9.750 25.081 56.486 1.00 82.19 295 LYS A CA 1
ATOM 2381 C C . LYS A 1 295 ? -9.748 24.336 57.822 1.00 82.19 295 LYS A C 1
ATOM 2383 O O . LYS A 1 295 ? -10.603 24.619 58.652 1.00 82.19 295 LYS A O 1
ATOM 2388 N N . LYS A 1 296 ? -8.787 23.434 58.065 1.00 81.31 296 LYS A N 1
ATOM 2389 C CA . LYS A 1 296 ? -8.655 22.719 59.349 1.00 81.31 296 LYS A CA 1
ATOM 2390 C C . LYS A 1 296 ? -8.350 23.658 60.518 1.00 81.31 296 LYS A C 1
ATOM 2392 O O . LYS A 1 296 ? -9.000 23.545 61.550 1.00 81.31 296 LYS A O 1
ATOM 2397 N N . MET A 1 297 ? -7.425 24.608 60.356 1.00 72.12 297 MET A N 1
ATOM 2398 C CA . MET A 1 297 ? -7.176 25.618 61.393 1.00 72.12 297 MET A CA 1
ATOM 2399 C C . MET A 1 297 ? -8.397 26.520 61.599 1.00 72.12 297 MET A C 1
ATOM 2401 O O . MET A 1 297 ? -8.816 26.741 62.728 1.00 72.12 297 MET A O 1
ATOM 2405 N N . GLY A 1 298 ? -9.024 26.995 60.519 1.00 70.38 298 GLY A N 1
ATOM 2406 C CA . GLY A 1 298 ? -10.236 27.813 60.596 1.00 70.38 298 GLY A CA 1
ATOM 2407 C C . GLY A 1 298 ? -11.428 27.097 61.245 1.00 70.38 298 GLY A C 1
ATOM 2408 O O . GLY A 1 298 ? -12.238 27.754 61.895 1.00 70.38 298 GLY A O 1
ATOM 2409 N N . ALA A 1 299 ? -11.526 25.772 61.101 1.00 68.69 299 ALA A N 1
ATOM 2410 C CA . ALA A 1 299 ? -12.509 24.945 61.798 1.00 68.69 299 ALA A CA 1
ATOM 2411 C C . ALA A 1 299 ? -12.214 24.867 63.302 1.00 68.69 299 ALA A C 1
ATOM 2413 O O . ALA A 1 299 ? -13.109 25.143 64.087 1.00 68.69 299 ALA A O 1
ATOM 2414 N N . GLN A 1 300 ? -10.959 24.633 63.706 1.00 65.94 300 GLN A N 1
ATOM 2415 C CA . GLN A 1 300 ? -10.574 24.622 65.126 1.00 65.94 300 GLN A CA 1
ATOM 2416 C C . GLN A 1 300 ? -10.881 25.955 65.825 1.00 65.94 300 GLN A C 1
ATOM 2418 O O . GLN A 1 300 ? -11.461 25.958 66.903 1.00 65.94 300 GLN A O 1
ATOM 2423 N N . PHE A 1 301 ? -10.592 27.095 65.188 1.00 63.97 301 PHE A N 1
ATOM 2424 C CA . PHE A 1 301 ? -10.953 28.407 65.746 1.00 63.97 301 PHE A CA 1
ATOM 2425 C C . PHE A 1 301 ? -12.465 28.678 65.755 1.00 63.97 301 PHE A C 1
ATOM 2427 O O . PHE A 1 301 ? -12.939 29.493 66.545 1.00 63.97 301 PHE A O 1
ATOM 2434 N N . ARG A 1 302 ? -13.238 28.049 64.860 1.00 62.97 302 ARG A N 1
ATOM 2435 C CA . ARG A 1 302 ? -14.703 28.167 64.849 1.00 62.97 302 ARG A CA 1
ATOM 2436 C C . ARG A 1 302 ? -15.320 27.326 65.960 1.00 62.97 302 ARG A C 1
ATOM 2438 O O . ARG A 1 302 ? -16.168 27.847 66.673 1.00 62.97 302 ARG A O 1
ATOM 2445 N N . ASP A 1 303 ? -14.851 26.096 66.131 1.00 64.38 303 ASP A N 1
ATOM 2446 C CA . ASP A 1 303 ? -15.289 25.200 67.202 1.00 64.38 303 ASP A CA 1
ATOM 2447 C C . ASP A 1 303 ? -14.971 25.809 68.569 1.00 64.38 303 ASP A C 1
ATOM 2449 O O . ASP A 1 303 ? -15.844 25.879 69.424 1.00 64.38 303 ASP A O 1
ATOM 2453 N N . GLN A 1 304 ? -13.779 26.386 68.739 1.00 64.69 304 GLN A N 1
ATOM 2454 C CA . GLN A 1 304 ? -13.383 27.028 69.993 1.00 64.69 304 GLN A CA 1
ATOM 2455 C C . GLN A 1 304 ? -14.236 28.263 70.327 1.00 64.69 304 GLN A C 1
ATOM 2457 O O . GLN A 1 304 ? -14.608 28.457 71.480 1.00 64.69 304 GLN A O 1
ATOM 2462 N N . ARG A 1 305 ? -14.635 29.055 69.319 1.00 67.00 305 ARG A N 1
ATOM 2463 C CA . ARG A 1 305 ? -15.595 30.155 69.518 1.00 67.00 305 ARG A CA 1
ATOM 2464 C C . ARG A 1 305 ? -17.011 29.662 69.824 1.00 67.00 305 ARG A C 1
ATOM 2466 O O . ARG A 1 305 ? -17.670 30.246 70.675 1.00 67.00 305 ARG A O 1
ATOM 2473 N N . CYS A 1 306 ? -17.472 28.584 69.188 1.00 67.31 306 CYS A N 1
ATOM 2474 C CA . CYS A 1 306 ? -18.760 27.971 69.525 1.00 67.31 306 CYS A CA 1
ATOM 2475 C C . CYS A 1 306 ? -18.772 27.409 70.955 1.00 67.31 306 CYS A C 1
ATOM 2477 O O . CYS A 1 306 ? -19.746 27.620 71.673 1.00 67.31 306 CYS A O 1
ATOM 2479 N N . GLU A 1 307 ? -17.691 26.761 71.392 1.00 71.75 307 GLU A N 1
ATOM 2480 C CA . GLU A 1 307 ? -17.530 26.297 72.775 1.00 71.75 307 GLU A CA 1
ATOM 2481 C C . GLU A 1 307 ? -17.498 27.464 73.772 1.00 71.75 307 GLU A C 1
ATOM 2483 O O . GLU A 1 307 ? -18.085 27.378 74.852 1.00 71.75 307 GLU A O 1
ATOM 2488 N N . GLU A 1 308 ? -16.834 28.572 73.431 1.00 73.25 308 GLU A N 1
ATOM 2489 C CA . GLU A 1 308 ? -16.843 29.792 74.242 1.00 73.25 308 GLU A CA 1
ATOM 2490 C C . GLU A 1 308 ? -18.252 30.389 74.345 1.00 73.25 308 GLU A C 1
ATOM 2492 O O . GLU A 1 308 ? -18.699 30.692 75.453 1.00 73.25 308 GLU A O 1
ATOM 2497 N N . ASP A 1 309 ? -18.984 30.513 73.238 1.00 79.75 309 ASP A N 1
ATOM 2498 C CA . ASP A 1 309 ? -20.363 31.018 73.228 1.00 79.75 309 ASP A CA 1
ATOM 2499 C C . ASP A 1 309 ? -21.311 30.117 74.041 1.00 79.75 309 ASP A C 1
ATOM 2501 O O . ASP A 1 309 ? -22.164 30.605 74.792 1.00 79.75 309 ASP A O 1
ATOM 2505 N N . GLU A 1 310 ? -21.143 28.795 73.948 1.00 79.00 310 GLU A N 1
ATOM 2506 C CA . GLU A 1 310 ? -21.913 27.817 74.717 1.00 79.00 310 GLU A CA 1
ATOM 2507 C C . GLU A 1 310 ? -21.584 27.888 76.216 1.00 79.00 310 GLU A C 1
ATOM 2509 O O . GLU A 1 310 ? -22.497 27.910 77.048 1.00 79.00 310 GLU A O 1
ATOM 2514 N N . ARG A 1 311 ? -20.305 28.061 76.580 1.00 81.88 311 ARG A N 1
ATOM 2515 C CA . ARG A 1 311 ? -19.887 28.337 77.967 1.00 81.88 311 ARG A CA 1
ATOM 2516 C C . ARG A 1 311 ? -20.497 29.626 78.507 1.00 81.88 311 ARG A C 1
ATOM 2518 O O . ARG A 1 311 ? -20.978 29.623 79.639 1.00 81.88 311 ARG A O 1
ATOM 2525 N N . HIS A 1 312 ? -20.529 30.705 77.725 1.00 84.62 312 HIS A N 1
ATOM 2526 C CA . HIS A 1 312 ? -21.168 31.959 78.141 1.00 84.62 312 HIS A CA 1
ATOM 2527 C C . HIS A 1 312 ? -22.681 31.792 78.334 1.00 84.62 312 HIS A C 1
ATOM 2529 O O . HIS A 1 312 ? -23.252 32.344 79.277 1.00 84.62 312 HIS A O 1
ATOM 2535 N N . ARG A 1 313 ? -23.348 31.007 77.476 1.00 86.56 313 ARG A N 1
ATOM 2536 C CA . ARG A 1 313 ? -24.766 30.651 77.648 1.00 86.56 313 ARG A CA 1
ATOM 2537 C C . ARG A 1 313 ? -25.002 29.880 78.942 1.00 86.56 313 ARG A C 1
ATOM 2539 O O . ARG A 1 313 ? -25.893 30.246 79.704 1.00 86.56 313 ARG A O 1
ATOM 2546 N N . LEU A 1 314 ? -24.191 28.858 79.207 1.00 87.19 314 LEU A N 1
ATOM 2547 C CA . LEU A 1 314 ? -24.281 28.060 80.429 1.00 87.19 314 LEU A CA 1
ATOM 2548 C C . LEU A 1 314 ? -23.998 28.906 81.677 1.00 87.19 314 LEU A C 1
ATOM 2550 O O . LEU A 1 314 ? -24.733 28.802 82.651 1.00 87.19 314 LEU A O 1
ATOM 2554 N N . GLN A 1 315 ? -23.012 29.806 81.637 1.00 87.75 315 GLN A N 1
ATOM 2555 C CA . GLN A 1 315 ? -22.747 30.742 82.735 1.00 87.75 315 GLN A CA 1
ATOM 2556 C C . GLN A 1 315 ? -23.930 31.672 83.015 1.00 87.75 315 GLN A C 1
ATOM 2558 O O . GLN A 1 315 ? -24.256 31.893 84.178 1.00 87.75 315 GLN A O 1
ATOM 2563 N N . LYS A 1 316 ? -24.605 32.187 81.977 1.00 88.38 316 LYS A N 1
ATOM 2564 C CA . LYS A 1 316 ? -25.823 32.994 82.156 1.00 88.38 316 LYS A CA 1
ATOM 2565 C C . LYS A 1 316 ? -26.946 32.202 82.822 1.00 88.38 316 LYS A C 1
ATOM 2567 O O . LYS A 1 316 ? -27.599 32.741 83.705 1.00 88.38 316 LYS A O 1
ATOM 2572 N N . ILE A 1 317 ? -27.138 30.941 82.431 1.00 90.12 317 ILE A N 1
ATOM 2573 C CA . ILE A 1 317 ? -28.142 30.057 83.043 1.00 90.12 317 ILE A CA 1
ATOM 2574 C C . ILE A 1 317 ? -27.793 29.776 84.508 1.00 90.12 317 ILE A C 1
ATOM 2576 O O . ILE A 1 317 ? -28.660 29.833 85.369 1.00 90.12 317 ILE A O 1
ATOM 2580 N N . VAL A 1 318 ? -26.523 29.511 84.816 1.00 90.94 318 VAL A N 1
ATOM 2581 C CA . VAL A 1 318 ? -26.082 29.298 86.203 1.00 90.94 318 VAL A CA 1
ATOM 2582 C C . VAL A 1 318 ? -26.279 30.563 87.040 1.00 90.94 318 VAL A C 1
ATOM 2584 O O . VAL A 1 318 ? -26.724 30.470 88.178 1.00 90.94 318 VAL A O 1
ATOM 2587 N N . ALA A 1 319 ? -25.992 31.744 86.487 1.00 89.62 319 ALA A N 1
ATOM 2588 C CA . ALA A 1 319 ? -26.220 33.013 87.171 1.00 89.62 319 ALA A CA 1
ATOM 2589 C C . ALA A 1 319 ? -27.713 33.264 87.437 1.00 89.62 319 ALA A C 1
ATOM 2591 O O . ALA A 1 319 ? -28.066 33.618 88.559 1.00 89.62 319 ALA A O 1
ATOM 2592 N N . SER A 1 320 ? -28.589 33.018 86.454 1.00 85.88 320 SER A N 1
ATOM 2593 C CA . SER A 1 320 ? -30.036 33.157 86.651 1.00 85.88 320 SER A CA 1
ATOM 2594 C C . SER A 1 320 ? -30.571 32.137 87.655 1.00 85.88 320 SER A C 1
ATOM 2596 O O . SER A 1 320 ? -31.363 32.491 88.514 1.00 85.88 320 SER A O 1
ATOM 2598 N N . GLN A 1 321 ? -30.091 30.891 87.618 1.00 88.25 321 GLN A N 1
ATOM 2599 C CA . GLN A 1 321 ? -30.449 29.869 88.607 1.00 88.25 321 GLN A CA 1
ATOM 2600 C C . GLN A 1 321 ? -29.943 30.216 90.011 1.00 88.25 321 GLN A C 1
ATOM 2602 O O . GLN A 1 321 ? -30.613 29.911 90.992 1.00 88.25 321 GLN A O 1
ATOM 2607 N N . ALA A 1 322 ? -28.778 30.855 90.132 1.00 88.06 322 ALA A N 1
ATOM 2608 C CA . ALA A 1 322 ? -28.272 31.339 91.412 1.00 88.06 322 ALA A CA 1
ATOM 2609 C C . ALA A 1 322 ? -29.130 32.492 91.955 1.00 88.06 322 ALA A C 1
ATOM 2611 O O . ALA A 1 322 ? -29.427 32.509 93.146 1.00 88.06 322 ALA A O 1
ATOM 2612 N N . GLU A 1 323 ? -29.575 33.411 91.095 1.00 88.00 323 GLU A N 1
ATOM 2613 C CA . GLU A 1 323 ? -30.511 34.484 91.451 1.00 88.00 323 GLU A CA 1
ATOM 2614 C C . GLU A 1 323 ? -31.896 33.930 91.827 1.00 88.00 323 GLU A C 1
ATOM 2616 O O . GLU A 1 323 ? -32.476 34.325 92.838 1.00 88.00 323 GLU A O 1
ATOM 2621 N N . GLU A 1 324 ? -32.400 32.940 91.091 1.00 86.62 324 GLU A N 1
ATOM 2622 C CA . GLU A 1 324 ? -33.610 32.191 91.447 1.00 86.62 324 GLU A CA 1
ATOM 2623 C C . GLU A 1 324 ? -33.440 31.459 92.788 1.00 86.62 324 GLU A C 1
ATOM 2625 O O . GLU A 1 324 ? -34.323 31.494 93.638 1.00 86.62 324 GLU A O 1
ATOM 2630 N N . MET A 1 325 ? -32.283 30.848 93.052 1.00 83.81 325 MET A N 1
ATOM 2631 C CA . MET A 1 325 ? -31.991 30.252 94.358 1.00 83.81 325 MET A CA 1
ATOM 2632 C C . MET A 1 325 ? -31.928 31.296 95.478 1.00 83.81 325 MET A C 1
ATOM 2634 O O . MET A 1 325 ? -32.363 31.009 96.592 1.00 83.81 325 MET A O 1
ATOM 2638 N N . GLU A 1 326 ? -31.376 32.481 95.221 1.00 85.31 326 GLU A N 1
ATOM 2639 C CA . GLU A 1 326 ? -31.294 33.583 96.183 1.00 85.31 326 GLU A CA 1
ATOM 2640 C C . GLU A 1 326 ? -32.693 34.129 96.498 1.00 85.31 326 GLU A C 1
ATOM 2642 O O . GLU A 1 326 ? -33.047 34.286 97.665 1.00 85.31 326 GLU A O 1
ATOM 2647 N N . THR A 1 327 ? -33.520 34.347 95.473 1.00 86.00 327 THR A N 1
ATOM 2648 C CA . THR A 1 327 ? -34.914 34.792 95.622 1.00 86.00 327 THR A CA 1
ATOM 2649 C C . THR A 1 327 ? -35.761 33.745 96.331 1.00 86.00 327 THR A C 1
ATOM 2651 O O . THR A 1 327 ? -36.451 34.089 97.286 1.00 86.00 327 THR A O 1
ATOM 2654 N N . LEU A 1 328 ? -35.639 32.462 95.978 1.00 84.19 328 LEU A N 1
ATOM 2655 C CA . LEU A 1 328 ? -36.296 31.370 96.700 1.00 84.19 328 LEU A CA 1
ATOM 2656 C C . LEU A 1 328 ? -35.797 31.263 98.147 1.00 84.19 328 LEU A C 1
ATOM 2658 O O . LEU A 1 328 ? -36.587 31.007 99.049 1.00 84.19 328 LEU A O 1
ATOM 2662 N N . ARG A 1 329 ? -34.506 31.497 98.421 1.00 82.25 329 ARG A N 1
ATOM 2663 C CA . ARG A 1 329 ? -33.991 31.579 99.800 1.00 82.25 329 ARG A CA 1
ATOM 2664 C C . ARG A 1 329 ? -34.597 32.757 100.550 1.00 82.25 329 ARG A C 1
ATOM 2666 O O . ARG A 1 329 ? -35.008 32.576 101.694 1.00 82.25 329 ARG A O 1
ATOM 2673 N N . GLN A 1 330 ? -34.682 33.935 99.937 1.00 80.56 330 GLN A N 1
ATOM 2674 C CA . GLN A 1 330 ? -35.321 35.113 100.525 1.00 80.56 330 GLN A CA 1
ATOM 2675 C C . GLN A 1 330 ? -36.809 34.858 100.780 1.00 80.56 330 GLN A C 1
ATOM 2677 O O . GLN A 1 330 ? -37.292 35.165 101.865 1.00 80.56 330 GLN A O 1
ATOM 2682 N N . GLU A 1 331 ? -37.512 34.213 99.850 1.00 78.44 331 GLU A N 1
ATOM 2683 C CA . GLU A 1 331 ? -38.905 33.797 100.004 1.00 78.44 331 GLU A CA 1
ATOM 2684 C C . GLU A 1 331 ? -39.062 32.785 101.145 1.00 78.44 331 GLU A C 1
ATOM 2686 O O . GLU A 1 331 ? -39.902 32.985 102.014 1.00 78.44 331 GLU A O 1
ATOM 2691 N N . ILE A 1 332 ? -38.205 31.762 101.240 1.00 74.19 332 ILE A N 1
ATOM 2692 C CA . ILE A 1 332 ? -38.178 30.828 102.379 1.00 74.19 332 ILE A CA 1
ATOM 2693 C C . ILE A 1 332 ? -37.929 31.582 103.692 1.00 74.19 332 ILE A C 1
ATOM 2695 O O . ILE A 1 332 ? -38.572 31.285 104.695 1.00 74.19 332 ILE A O 1
ATOM 2699 N N . THR A 1 333 ? -37.042 32.579 103.697 1.00 74.81 333 THR A N 1
ATOM 2700 C CA . THR A 1 333 ? -36.751 33.395 104.888 1.00 74.81 333 THR A CA 1
ATOM 2701 C C . THR A 1 333 ? -37.956 34.258 105.279 1.00 74.81 333 THR A C 1
ATOM 2703 O O . THR A 1 333 ? -38.278 34.377 106.461 1.00 74.81 333 THR A O 1
ATOM 2706 N N . MET A 1 334 ? -38.662 34.817 104.293 1.00 68.12 334 MET A N 1
ATOM 2707 C CA . MET A 1 334 ? -39.891 35.596 104.469 1.00 68.12 334 MET A CA 1
ATOM 2708 C C . MET A 1 334 ? -41.065 34.721 104.929 1.00 68.12 334 MET A C 1
ATOM 2710 O O . MET A 1 334 ? -41.824 35.127 105.803 1.00 68.12 334 MET A O 1
ATOM 2714 N N . LEU A 1 335 ? -41.185 33.498 104.406 1.00 65.19 335 LEU A N 1
ATOM 2715 C CA . LEU A 1 335 ? -42.201 32.516 104.792 1.00 65.19 335 LEU A CA 1
ATOM 2716 C C . LEU A 1 335 ? -41.892 31.852 106.148 1.00 65.19 335 LEU A C 1
ATOM 2718 O O . LEU A 1 335 ? -42.815 31.393 106.823 1.00 65.19 335 LEU A O 1
ATOM 2722 N N . SER A 1 336 ? -40.626 31.820 106.590 1.00 61.09 336 SER A N 1
ATOM 2723 C CA . SER A 1 336 ? -40.238 31.293 107.908 1.00 61.09 336 SER A CA 1
ATOM 2724 C C . SER A 1 336 ? -40.419 32.300 109.051 1.00 61.09 336 SER A C 1
ATOM 2726 O O . SER A 1 336 ? -40.456 31.893 110.214 1.00 61.09 336 SER A O 1
ATOM 2728 N N . HIS A 1 337 ? -40.544 33.600 108.759 1.00 56.62 337 HIS A N 1
ATOM 2729 C CA . HIS A 1 337 ? -40.847 34.627 109.757 1.00 56.62 337 HIS A CA 1
ATOM 2730 C C . HIS A 1 337 ? -42.361 34.884 109.795 1.00 56.62 337 HIS A C 1
ATOM 2732 O O . HIS A 1 337 ? -42.955 35.397 108.852 1.00 56.62 337 HIS A O 1
ATOM 2738 N N . LYS A 1 338 ? -43.015 34.511 110.904 1.00 54.22 338 LYS A N 1
ATOM 2739 C CA . LYS A 1 338 ? -44.455 34.728 111.125 1.00 54.22 338 LYS A CA 1
ATOM 2740 C C . LYS A 1 338 ? -44.800 36.223 111.072 1.00 54.22 338 LYS A C 1
ATOM 2742 O O . LYS A 1 338 ? -44.685 36.913 112.080 1.00 54.22 338 LYS A O 1
ATOM 2747 N N . GLY A 1 339 ? -45.285 36.680 109.919 1.00 52.97 339 GLY A N 1
ATOM 2748 C CA . GLY A 1 339 ? -45.911 37.992 109.744 1.00 52.97 339 GLY A CA 1
ATOM 2749 C C . GLY A 1 339 ? -45.293 38.818 108.619 1.00 52.97 339 GLY A C 1
ATOM 2750 O O . GLY A 1 339 ? -44.559 39.761 108.887 1.00 52.97 339 GLY A O 1
ATOM 2751 N N . GLY A 1 340 ? -45.632 38.504 107.367 1.00 44.88 340 GLY A N 1
ATOM 2752 C CA . GLY A 1 340 ? -45.254 39.307 106.204 1.00 44.88 340 GLY A CA 1
ATOM 2753 C C . GLY A 1 340 ? -46.262 39.149 105.070 1.00 44.88 340 GLY A C 1
ATOM 2754 O O . GLY A 1 340 ? -46.379 38.082 104.483 1.00 44.88 340 GLY A O 1
ATOM 2755 N N . HIS A 1 341 ? -47.025 40.212 104.819 1.00 49.31 341 HIS A N 1
ATOM 2756 C CA . HIS A 1 341 ? -48.056 40.342 103.789 1.00 49.31 341 HIS A CA 1
ATOM 2757 C C . HIS A 1 341 ? -47.534 40.052 102.371 1.00 49.31 341 HIS A C 1
ATOM 2759 O O . HIS A 1 341 ? -46.553 40.648 101.934 1.00 49.31 341 HIS A O 1
ATOM 2765 N N . VAL A 1 342 ? -48.260 39.218 101.623 1.00 49.66 342 VAL A N 1
ATOM 2766 C CA . VAL A 1 342 ? -48.073 39.022 100.178 1.00 49.66 342 VAL A CA 1
ATOM 2767 C C . VAL A 1 342 ? -48.731 40.191 99.439 1.00 49.66 342 VAL A C 1
ATOM 2769 O O . VAL A 1 342 ? -49.942 40.389 99.555 1.00 49.66 342 VAL A O 1
ATOM 2772 N N . LEU A 1 343 ? -47.946 40.961 98.682 1.00 47.34 343 LEU A N 1
ATOM 2773 C CA . LEU A 1 343 ? -48.455 41.861 97.644 1.00 47.34 343 LEU A CA 1
ATOM 2774 C C . LEU A 1 343 ? -48.269 41.199 96.268 1.00 47.34 343 LEU A C 1
ATOM 2776 O O . LEU A 1 343 ? -47.231 40.580 96.037 1.00 47.34 343 LEU A O 1
ATOM 2780 N N . PRO A 1 344 ? -49.249 41.310 95.354 1.00 47.16 344 PRO A N 1
ATOM 2781 C CA . PRO A 1 344 ? -49.223 40.601 94.081 1.00 47.16 344 PRO A CA 1
ATOM 2782 C C . PRO A 1 344 ? -48.434 41.382 93.017 1.00 47.16 344 PRO A C 1
ATOM 2784 O O . PRO A 1 344 ? -48.653 42.587 92.870 1.00 47.16 344 PRO A O 1
ATOM 2787 N N . PRO A 1 345 ? -47.614 40.717 92.186 1.00 43.09 345 PRO A N 1
ATOM 2788 C CA . PRO A 1 345 ? -47.192 41.282 90.911 1.00 43.09 345 PRO A CA 1
ATOM 2789 C C . PRO A 1 345 ? -48.143 40.856 89.782 1.00 43.09 345 PRO A C 1
ATOM 2791 O O . PRO A 1 345 ? -48.212 39.697 89.384 1.00 43.09 345 PRO A O 1
ATOM 2794 N N . THR A 1 346 ? -48.910 41.841 89.318 1.00 35.97 346 THR A N 1
ATOM 2795 C CA . THR A 1 346 ? -49.254 42.158 87.918 1.00 35.97 346 THR A CA 1
ATOM 2796 C C . THR A 1 346 ? -49.166 41.056 86.849 1.00 35.97 346 THR A C 1
ATOM 2798 O O . THR A 1 346 ? -48.084 40.639 86.442 1.00 35.97 346 THR A O 1
ATOM 2801 N N . GLN A 1 347 ? -50.335 40.730 86.281 1.00 37.69 347 GLN A N 1
ATOM 2802 C CA . GLN A 1 347 ? -50.510 40.142 84.949 1.00 37.69 347 GLN A CA 1
ATOM 2803 C C . GLN A 1 347 ? -49.753 40.940 83.873 1.00 37.69 347 GLN A C 1
ATOM 2805 O O . GLN A 1 347 ? -49.995 42.136 83.707 1.00 37.69 347 GLN A O 1
ATOM 2810 N N . SER A 1 348 ? -48.940 40.262 83.066 1.00 33.66 348 SER A N 1
ATOM 2811 C CA . SER A 1 348 ? -48.689 40.650 81.677 1.00 33.66 348 SER A CA 1
ATOM 2812 C C . SER A 1 348 ? -49.608 39.824 80.767 1.00 33.66 348 SER A C 1
ATOM 2814 O O . SER A 1 348 ? -49.669 38.598 80.859 1.00 33.66 348 SER A O 1
ATOM 2816 N N . LEU A 1 349 ? -50.389 40.511 79.925 1.00 34.44 349 LEU A N 1
ATOM 2817 C CA . LEU A 1 349 ? -51.217 39.894 78.886 1.00 34.44 349 LEU A CA 1
ATOM 2818 C C . LEU A 1 349 ? -50.355 39.132 77.855 1.00 34.44 349 LEU A C 1
ATOM 2820 O O . LEU A 1 349 ? -49.228 39.547 77.580 1.00 34.44 349 LEU A O 1
ATOM 2824 N N . PRO A 1 350 ? -50.903 38.084 77.212 1.00 46.94 350 PRO A N 1
ATOM 2825 C CA . PRO A 1 350 ? -50.258 37.378 76.109 1.00 46.94 350 PRO A CA 1
ATOM 2826 C C . PRO A 1 350 ? -50.587 37.990 74.732 1.00 46.94 350 PRO A C 1
ATOM 2828 O O . PRO A 1 350 ? -51.648 38.593 74.569 1.00 46.94 350 PRO A O 1
ATOM 2831 N N . SER A 1 351 ? -49.707 37.717 73.747 1.00 34.97 351 SER A N 1
ATOM 2832 C CA . SER A 1 351 ? -49.939 37.535 72.284 1.00 34.97 351 SER A CA 1
ATOM 2833 C C . SER A 1 351 ? -49.007 38.384 71.379 1.00 34.97 351 SER A C 1
ATOM 2835 O O . SER A 1 351 ? -48.617 39.468 71.810 1.00 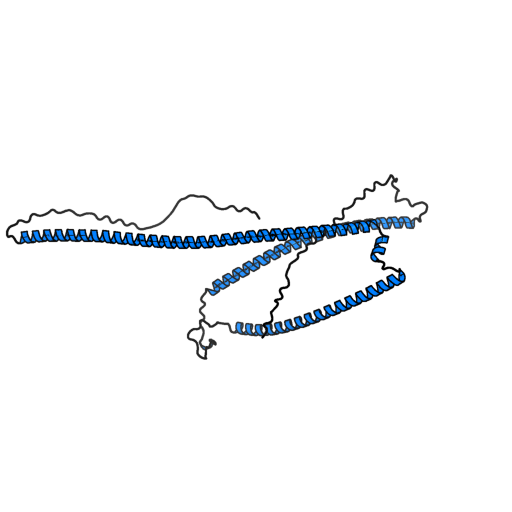34.97 351 SER A O 1
ATOM 2837 N N . PRO A 1 352 ? -48.692 37.995 70.115 1.00 45.31 352 PRO A N 1
ATOM 2838 C CA . PRO A 1 352 ? -48.957 36.726 69.421 1.00 45.31 352 PRO A CA 1
ATOM 2839 C C . PRO A 1 352 ? -47.701 36.021 68.878 1.00 45.31 352 PRO A C 1
ATOM 2841 O O . PRO A 1 352 ? -46.693 36.625 68.517 1.00 45.31 352 PRO A O 1
ATOM 2844 N N . TYR A 1 353 ? -47.849 34.713 68.687 1.00 35.28 353 TYR A N 1
ATOM 2845 C CA . TYR A 1 353 ? -47.131 33.967 67.663 1.00 35.28 353 TYR A CA 1
ATOM 2846 C C . TYR A 1 353 ? -47.520 34.499 66.275 1.00 35.28 353 TYR A C 1
ATOM 2848 O O . TYR A 1 353 ? -48.698 34.463 65.925 1.00 35.28 353 TYR A O 1
ATOM 2856 N N . HIS A 1 354 ? -46.541 34.898 65.464 1.00 33.34 354 HIS A N 1
ATOM 2857 C CA . HIS A 1 354 ? -46.660 34.798 64.012 1.00 33.34 354 HIS A CA 1
ATOM 2858 C C . HIS A 1 354 ? -45.778 33.648 63.542 1.00 33.34 354 HIS A C 1
ATOM 2860 O O . HIS A 1 354 ? -44.551 33.714 63.532 1.00 33.34 354 HIS A O 1
ATOM 2866 N N . ASN A 1 355 ? -46.460 32.560 63.205 1.00 41.47 355 ASN A N 1
ATOM 2867 C CA . ASN A 1 355 ? -45.974 31.556 62.284 1.00 41.47 355 ASN A CA 1
ATOM 2868 C C . ASN A 1 355 ? -46.039 32.202 60.896 1.00 41.47 355 ASN A C 1
ATOM 2870 O O . ASN A 1 355 ? -47.130 32.568 60.475 1.00 41.47 355 ASN A O 1
ATOM 2874 N N . ASP A 1 356 ? -44.916 32.307 60.195 1.00 30.56 356 ASP A N 1
ATOM 2875 C CA . ASP A 1 356 ? -44.929 32.391 58.737 1.00 30.56 356 ASP A CA 1
ATOM 2876 C C . ASP A 1 356 ? -43.853 31.461 58.191 1.00 30.56 356 ASP A C 1
ATOM 2878 O O . ASP A 1 356 ? -42.663 31.763 58.107 1.00 30.56 356 ASP A O 1
ATOM 2882 N N . ARG A 1 357 ? -44.320 30.271 57.830 1.00 41.62 357 ARG A N 1
ATOM 2883 C CA . ARG A 1 357 ? -43.717 29.463 56.782 1.00 41.62 357 ARG A CA 1
ATOM 2884 C C . ARG A 1 357 ? -44.375 29.924 55.480 1.00 41.62 357 ARG A C 1
ATOM 2886 O O . ARG A 1 357 ? -45.603 30.001 55.446 1.00 41.62 357 ARG A O 1
ATOM 2893 N N . PRO A 1 358 ? -43.622 30.072 54.384 1.00 40.22 358 PRO A N 1
ATOM 2894 C CA . PRO A 1 358 ? -44.170 29.551 53.143 1.00 40.22 358 PRO A CA 1
ATOM 2895 C C . PRO A 1 358 ? -43.209 28.614 52.417 1.00 40.22 358 PRO A C 1
ATOM 2897 O O . PRO A 1 358 ? -41.986 28.684 52.508 1.00 40.22 358 PRO A O 1
ATOM 2900 N N . HIS A 1 359 ? -43.859 27.690 51.722 1.00 41.75 359 HIS A N 1
ATOM 2901 C CA . HIS A 1 359 ? -43.327 26.654 50.857 1.00 41.75 359 HIS A CA 1
ATOM 2902 C C . HIS A 1 359 ? -42.467 27.185 49.693 1.00 41.75 359 HIS A C 1
ATOM 2904 O O . HIS A 1 359 ? -42.606 28.338 49.289 1.00 41.75 359 HIS A O 1
ATOM 2910 N N . PRO A 1 360 ? -41.643 26.314 49.082 1.00 49.69 360 PRO A N 1
ATOM 2911 C CA . PRO A 1 360 ? -40.856 26.638 47.902 1.00 49.69 360 PRO A CA 1
ATOM 2912 C C . PRO A 1 360 ? -41.595 26.215 46.627 1.00 49.69 360 PRO A C 1
ATOM 2914 O O . PRO A 1 360 ? -41.816 25.026 46.464 1.00 49.69 360 PRO A O 1
ATOM 2917 N N . HIS A 1 361 ? -41.898 27.119 45.687 1.00 38.44 361 HIS A N 1
ATOM 2918 C CA . HIS A 1 361 ? -42.133 26.730 44.286 1.00 38.44 361 HIS A CA 1
ATOM 2919 C C . HIS A 1 361 ? -41.776 27.845 43.280 1.00 38.44 361 HIS A C 1
ATOM 2921 O O . HIS A 1 361 ? -42.380 28.907 43.271 1.00 38.44 361 HIS A O 1
ATOM 2927 N N . LEU A 1 362 ? -40.831 27.493 42.397 1.00 40.03 362 LEU A N 1
ATOM 2928 C CA . LEU A 1 362 ? -40.821 27.678 40.936 1.00 40.03 362 LEU A CA 1
ATOM 2929 C C . LEU A 1 362 ? -40.845 29.088 40.290 1.00 40.03 362 LEU A C 1
ATOM 2931 O O . LEU A 1 362 ? -41.844 29.794 40.311 1.00 40.03 362 LEU A O 1
ATOM 2935 N N . ARG A 1 363 ? -39.812 29.272 39.442 1.00 33.88 363 ARG A N 1
ATOM 2936 C CA . ARG A 1 363 ? -39.843 29.690 38.015 1.00 33.88 363 ARG A CA 1
ATOM 2937 C C . ARG A 1 363 ? -39.367 31.114 37.666 1.00 33.88 363 ARG A C 1
ATOM 2939 O O . ARG A 1 363 ? -39.966 32.089 38.082 1.00 33.88 363 ARG A O 1
ATOM 2946 N N . SER A 1 364 ? -38.352 31.128 36.780 1.00 36.16 364 SER A N 1
ATOM 2947 C CA . SER A 1 364 ? -38.043 32.051 35.654 1.00 36.16 364 SER A CA 1
ATOM 2948 C C . SER A 1 364 ? -38.102 33.567 35.885 1.00 36.16 364 SER A C 1
ATOM 2950 O O . SER A 1 364 ? -39.097 34.076 36.364 1.00 36.16 364 SER A O 1
ATOM 2952 N N . GLY A 1 365 ? -37.172 34.393 35.417 1.00 34.78 365 GLY A N 1
ATOM 2953 C CA . GLY A 1 365 ? -36.187 34.256 34.345 1.00 34.78 365 GLY A CA 1
ATOM 2954 C C . GLY A 1 365 ? -35.968 35.642 33.710 1.00 34.78 365 GLY A C 1
ATOM 2955 O O . GLY A 1 365 ? -36.798 36.530 33.889 1.00 34.78 365 GLY A O 1
ATOM 2956 N N . GLY A 1 366 ? -34.874 35.802 32.960 1.00 35.03 366 GLY A N 1
ATOM 2957 C CA . GLY A 1 366 ? -34.592 36.967 32.103 1.00 35.03 366 GLY A CA 1
ATOM 2958 C C . GLY A 1 366 ? -33.306 37.705 32.507 1.00 35.03 366 GLY A C 1
ATOM 2959 O O . GLY A 1 366 ? -33.356 38.512 33.422 1.00 35.03 366 GLY A O 1
ATOM 2960 N N . ALA A 1 367 ? -32.119 37.323 32.009 1.00 41.12 367 ALA A N 1
ATOM 2961 C CA . ALA A 1 367 ? -31.525 37.673 30.693 1.00 41.12 367 ALA A CA 1
ATOM 2962 C C . ALA A 1 367 ? -30.681 38.983 30.774 1.00 41.12 367 ALA A C 1
ATOM 2964 O O . ALA A 1 367 ? -30.874 39.717 31.739 1.00 41.12 367 ALA A O 1
ATOM 2965 N N . PRO A 1 368 ? -29.777 39.328 29.822 1.00 52.00 368 PRO A N 1
ATOM 2966 C CA . PRO A 1 368 ? -29.550 38.690 28.522 1.00 52.00 368 PRO A CA 1
ATOM 2967 C C . PRO A 1 368 ? -28.074 38.525 28.051 1.00 52.00 368 PRO A C 1
ATOM 2969 O O . PRO A 1 368 ? -27.150 39.187 28.507 1.00 52.00 368 PRO A O 1
ATOM 2972 N N . SER A 1 369 ? -27.932 37.627 27.066 1.00 39.28 369 SER A N 1
ATOM 2973 C CA . SER A 1 369 ? -27.168 37.728 25.803 1.00 39.28 369 SER A CA 1
ATOM 2974 C C . SER A 1 369 ? -25.698 38.187 25.761 1.00 39.28 369 SER A C 1
ATOM 2976 O O . SER A 1 369 ? -25.412 39.377 25.863 1.00 39.28 369 SER A O 1
ATOM 2978 N N . SER A 1 370 ? -24.833 37.296 25.264 1.00 35.12 370 SER A N 1
ATOM 2979 C CA . SER A 1 370 ? -24.226 37.441 23.925 1.00 35.12 370 SER A CA 1
ATOM 2980 C C . SER A 1 370 ? -23.678 36.096 23.409 1.00 35.12 370 SER A C 1
ATOM 2982 O O . SER A 1 370 ? -23.470 35.157 24.169 1.00 35.12 370 SER A O 1
ATOM 2984 N N . LEU A 1 371 ? -23.617 35.998 22.080 1.00 42.31 371 LEU A N 1
ATOM 2985 C CA . LEU A 1 371 ? -23.761 34.824 21.209 1.00 42.31 371 LEU A CA 1
ATOM 2986 C C . LEU A 1 371 ? -22.501 33.953 20.998 1.00 42.31 371 LEU A C 1
ATOM 2988 O O . LEU A 1 371 ? -21.395 34.385 21.317 1.00 42.31 371 LEU A O 1
ATOM 2992 N N . PRO A 1 372 ? -22.673 32.764 20.376 1.00 52.62 372 PRO A N 1
ATOM 2993 C CA . PRO A 1 372 ? -21.610 31.866 19.933 1.00 52.62 372 PRO A CA 1
ATOM 2994 C C . PRO A 1 372 ? -21.310 31.949 18.415 1.00 52.62 372 PRO A C 1
ATOM 2996 O O . PRO A 1 372 ? -22.116 32.447 17.634 1.00 52.62 372 PRO A O 1
ATOM 2999 N N . SER A 1 373 ? -20.181 31.333 18.047 1.00 40.94 373 SER A N 1
ATOM 3000 C CA . SER A 1 373 ? -19.834 30.716 16.752 1.00 40.94 373 SER A CA 1
ATOM 3001 C C . SER A 1 373 ? -19.633 31.588 15.503 1.00 40.94 373 SER A C 1
ATOM 3003 O O . SER A 1 373 ? -20.588 32.075 14.910 1.00 40.94 373 SER A O 1
ATOM 3005 N N . SER A 1 374 ? -18.394 31.566 14.996 1.00 38.31 374 SER A N 1
ATOM 3006 C CA . SER A 1 374 ? -18.093 31.495 13.559 1.00 38.31 374 SER A CA 1
ATOM 3007 C C . SER A 1 374 ? -16.920 30.540 13.325 1.00 38.31 374 SER A C 1
ATOM 3009 O O . SER A 1 374 ? -15.869 30.670 13.949 1.00 38.31 374 SER A O 1
ATOM 3011 N N . GLN A 1 375 ? -17.133 29.584 12.422 1.00 45.00 375 GLN A N 1
ATOM 3012 C CA . GLN A 1 375 ? -16.093 28.894 11.662 1.00 45.00 375 GLN A CA 1
ATOM 3013 C C . GLN A 1 375 ? -15.445 29.868 10.663 1.00 45.00 375 GLN A C 1
ATOM 3015 O O . GLN A 1 375 ? -16.153 30.688 10.085 1.00 45.00 375 GLN A O 1
ATOM 3020 N N . GLN A 1 376 ? -14.138 29.715 10.438 1.00 44.62 376 GLN A N 1
ATOM 3021 C CA . GLN A 1 376 ? -13.377 29.942 9.192 1.00 44.62 376 GLN A CA 1
ATOM 3022 C C . GLN A 1 376 ? -11.965 29.379 9.473 1.00 44.62 376 GLN A C 1
ATOM 3024 O O . GLN A 1 376 ? -11.331 29.796 10.434 1.00 44.62 376 GLN A O 1
ATOM 3029 N N . SER A 1 377 ? -11.612 28.205 8.935 1.00 46.25 377 SER A N 1
ATOM 3030 C CA . SER A 1 377 ? -10.836 28.006 7.693 1.00 46.25 377 SER A CA 1
ATOM 3031 C C . SER A 1 377 ? -9.416 28.587 7.746 1.00 46.25 377 SER A C 1
ATOM 3033 O O . SER A 1 377 ? -9.285 29.808 7.798 1.00 46.25 377 SER A O 1
ATOM 3035 N N . LEU A 1 378 ? -8.431 27.676 7.707 1.00 48.59 378 LEU A N 1
ATOM 3036 C CA . LEU A 1 378 ? -6.972 27.737 7.458 1.00 48.59 378 LEU A CA 1
ATOM 3037 C C . LEU A 1 378 ? -6.394 26.627 8.366 1.00 48.59 378 LEU A C 1
ATOM 3039 O O . LEU A 1 378 ? -6.474 26.755 9.586 1.00 48.59 378 LEU A O 1
ATOM 3043 N N . ASP A 1 379 ? -5.963 25.457 7.906 1.00 46.91 379 ASP A N 1
ATOM 3044 C CA . ASP A 1 379 ? -5.426 25.019 6.611 1.00 46.91 379 ASP A CA 1
ATOM 3045 C C . ASP A 1 379 ? -6.099 23.738 6.091 1.00 46.91 379 ASP A C 1
ATOM 3047 O O . ASP A 1 379 ? -6.616 22.956 6.928 1.00 46.91 379 ASP A O 1
#